Protein 2ZVV (pdb70)

Radius of gyration: 28.07 Å; Cα contacts (8 Å, |Δi|>4): 1323; chains: 4; bounding box: 69×66×78 Å

Nearest PDB structures (foldseek):
  2zvv-assembly2_B  TM=1.004E+00  e=9.811E-51  Arabidopsis thaliana
  2zvw-assembly2_E  TM=9.956E-01  e=9.728E-47  Arabidopsis thaliana
  5e0u-assembly3_C  TM=9.880E-01  e=9.064E-39  Homo sapiens
  4cs5-assembly3_C  TM=9.778E-01  e=1.137E-37  Penaeus vannamei
  9b8t-assembly1_D  TM=9.783E-01  e=6.638E-38  Homo sapiens

Sequence (539 aa):
MLELRLVQGSLLKKVLESIKDLVNDANFDCSSTGFSLQAMDSSHVALVSLLLRSEGFEHYRCDRNLSMGMNLGNMSKMLKCAGNDDIITIKADDGGDTVTFMFESPTQDKIADFEMKLMDIDSEHLGIPDAEYHSIVRMPSNEFSRICKDLSSIGDTVVISVTKEGVKFSTAGDIGTANIVLRQNTTVDKPEDAIVIEMKEPVSLSFALRYMNSFTKATPLSDTVTISLSSELPVVVEYKVAEMGYIRYYLAPKIMLELRLVQGSLLKKVLESIKDLVNDANFDCSSTGFSLQAMDSSHVALVSLLLRSEGFEHYRCDRNLSMGMNLGNMSKMLKCAGNDDIITIKADDGGDTVTFMFESPTQDKIADFEMKLMDIDSEHLGIPDAEYHSIVRMPSNEFSRICKDLSSIGDTVVISVTKEGVKFSTAGDIGTANIVLRQNTTVDKPEDAIVIEMKEPVSLSFALRYMNSFTKATPLSDTVTISLSSELPVVVEYKVAEMGYIRYYLAPKIERRQTSMTDFYHSKRRLIRQTSMTDFYHS

Structure (mmCIF, N/CA/C/O backbone):
data_2ZVV
#
_entry.id   2ZVV
#
_cell.length_a   111.010
_cell.length_b   111.010
_cell.length_c   403.903
_cell.angle_alpha   90.00
_cell.angle_beta   90.00
_cell.angle_gamma   120.00
#
_symmetry.space_group_name_H-M   'H 3 2'
#
loop_
_entity.id
_entity.type
_entity.pdbx_description
1 polymer 'Proliferating cellular nuclear antigen 1'
2 polymer 'Cyclin-dependent kinase inhibitor 1'
3 non-polymer 'SULFATE ION'
4 water water
#
loop_
_atom_site.group_PDB
_atom_site.id
_atom_site.type_symbol
_atom_site.label_atom_id
_atom_site.label_alt_id
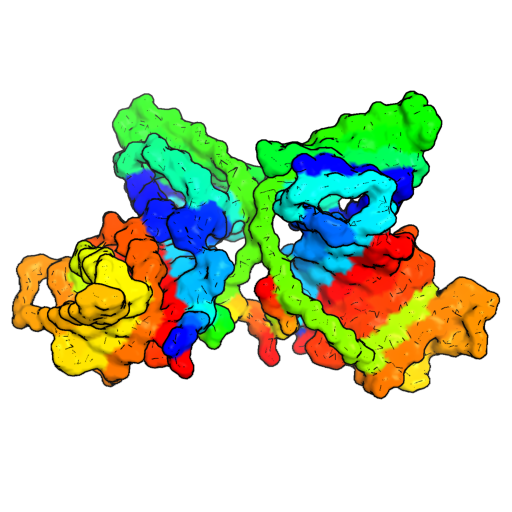_atom_site.label_comp_id
_atom_site.label_asym_id
_atom_site.label_entity_id
_atom_site.label_seq_id
_atom_site.pdbx_PDB_ins_code
_atom_site.Cartn_x
_atom_site.Cartn_y
_atom_site.Cartn_z
_atom_site.occupancy
_atom_site.B_iso_or_equiv
_atom_site.auth_seq_id
_atom_site.auth_comp_id
_atom_site.auth_asym_id
_atom_site.auth_atom_id
_atom_site.pdbx_PDB_model_num
ATOM 1 N N . MET A 1 21 ? 16.066 76.319 -554.665 1.00 55.18 1 MET A N 1
ATOM 2 C CA . MET A 1 21 ? 16.967 77.492 -554.785 1.00 53.57 1 MET A CA 1
ATOM 3 C C . MET A 1 21 ? 18.341 77.197 -554.177 1.00 51.45 1 MET A C 1
ATOM 4 O O . MET A 1 21 ? 18.560 76.158 -553.552 1.00 50.09 1 MET A O 1
ATOM 9 N N . LEU A 1 22 ? 19.265 78.126 -554.379 1.00 48.48 2 LEU A N 1
ATOM 10 C CA . LEU A 1 22 ? 20.611 77.986 -553.859 1.00 45.05 2 LEU A CA 1
ATOM 11 C C . LEU A 1 22 ? 20.969 79.247 -553.090 1.00 43.71 2 LEU A C 1
ATOM 12 O O . LEU A 1 22 ? 20.806 80.357 -553.598 1.00 44.09 2 LEU A O 1
ATOM 17 N N . GLU A 1 23 ? 21.417 79.068 -551.851 1.00 42.64 3 GLU A N 1
ATOM 18 C CA . GLU A 1 23 ? 21.841 80.178 -551.004 1.00 41.84 3 GLU A CA 1
ATOM 19 C C . GLU A 1 23 ? 22.896 79.650 -550.047 1.00 38.90 3 GLU A C 1
ATOM 20 O O . GLU A 1 23 ? 22.592 78.906 -549.120 1.00 39.24 3 GLU A O 1
ATOM 26 N N . LEU A 1 24 ? 24.149 80.006 -550.306 1.00 36.79 4 LEU A N 1
ATOM 27 C CA . LEU A 1 24 ? 25.260 79.547 -549.488 1.00 33.78 4 LEU A CA 1
ATOM 28 C C . LEU A 1 24 ? 25.947 80.744 -548.847 1.00 33.83 4 LEU A C 1
ATOM 29 O O . LEU A 1 24 ? 26.507 81.594 -549.541 1.00 33.41 4 LEU A O 1
ATOM 34 N N . ARG A 1 25 ? 25.892 80.808 -547.522 1.00 32.78 5 ARG A N 1
ATOM 35 C CA . ARG A 1 25 ? 26.496 81.904 -546.772 1.00 33.63 5 ARG A CA 1
ATOM 36 C C . ARG A 1 25 ? 27.805 81.472 -546.119 1.00 32.18 5 ARG A C 1
ATOM 37 O O . ARG A 1 25 ? 27.818 80.634 -545.222 1.00 32.74 5 ARG A O 1
ATOM 45 N N . LEU A 1 26 ? 28.902 82.065 -546.576 1.00 30.74 6 LEU A N 1
ATOM 46 C CA . LEU A 1 26 ? 30.224 81.758 -546.056 1.00 31.01 6 LEU A CA 1
ATOM 47 C C . LEU A 1 26 ? 30.748 82.959 -545.261 1.00 29.81 6 LEU A C 1
ATOM 48 O O . LEU A 1 26 ? 31.055 84.000 -545.836 1.00 27.95 6 LEU A O 1
ATOM 53 N N . VAL A 1 27 ? 30.856 82.806 -543.944 1.00 30.26 7 VAL A N 1
ATOM 54 C CA . VAL A 1 27 ? 31.327 83.892 -543.083 1.00 32.70 7 VAL A CA 1
ATOM 55 C C . VAL A 1 27 ? 32.731 84.367 -543.468 1.00 33.98 7 VAL A C 1
ATOM 56 O O . VAL A 1 27 ? 32.970 85.568 -543.592 1.00 33.86 7 VAL A O 1
ATOM 60 N N . GLN A 1 28 ? 33.648 83.425 -543.669 1.00 34.48 8 GLN A N 1
ATOM 61 C CA . GLN A 1 28 ? 35.015 83.760 -544.062 1.00 36.69 8 GLN A CA 1
ATOM 62 C C . GLN A 1 28 ? 35.108 83.890 -545.583 1.00 35.09 8 GLN A C 1
ATOM 63 O O . GLN A 1 28 ? 35.712 83.050 -546.246 1.00 34.42 8 GLN A O 1
ATOM 69 N N . GLY A 1 29 ? 34.511 84.949 -546.121 1.00 34.86 9 GLY A N 1
ATOM 70 C CA . GLY A 1 29 ? 34.520 85.181 -547.557 1.00 33.47 9 GLY A CA 1
ATOM 71 C C . GLY A 1 29 ? 35.874 85.129 -548.245 1.00 33.15 9 GLY A C 1
ATOM 72 O O . GLY A 1 29 ? 35.962 84.735 -549.410 1.00 32.46 9 GLY A O 1
ATOM 73 N N . SER A 1 30 ? 36.928 85.507 -547.527 1.00 31.82 10 SER A N 1
ATOM 74 C CA . SER A 1 30 ? 38.282 85.506 -548.075 1.00 32.31 10 SER A CA 1
ATOM 75 C C . SER A 1 30 ? 38.701 84.131 -548.594 1.00 31.16 10 SER A C 1
ATOM 76 O O . SER A 1 30 ? 39.552 84.036 -549.477 1.00 30.27 10 SER A O 1
ATOM 79 N N . LEU A 1 31 ? 38.102 83.074 -548.047 1.00 31.27 11 LEU A N 1
ATOM 80 C CA . LEU A 1 31 ? 38.419 81.713 -548.470 1.00 31.47 11 LEU A CA 1
ATOM 81 C C . LEU A 1 31 ? 38.016 81.486 -549.926 1.00 30.69 11 LEU A C 1
ATOM 82 O O . LEU A 1 31 ? 38.746 80.851 -550.690 1.00 30.87 11 LEU A O 1
ATOM 87 N N . LEU A 1 32 ? 36.851 82.007 -550.298 1.00 28.45 12 LEU A N 1
ATOM 88 C CA . LEU A 1 32 ? 36.343 81.873 -551.657 1.00 28.19 12 LEU A CA 1
ATOM 89 C C . LEU A 1 32 ? 37.226 82.660 -552.621 1.00 26.79 12 LEU A C 1
ATOM 90 O O . LEU A 1 32 ? 37.487 82.218 -553.744 1.00 25.66 12 LEU A O 1
ATOM 95 N N . LYS A 1 33 ? 37.659 83.841 -552.182 1.00 26.99 13 LYS A N 1
ATOM 96 C CA . LYS A 1 33 ? 38.533 84.694 -552.988 1.00 27.71 13 LYS A CA 1
ATOM 97 C C . LYS A 1 33 ? 39.823 83.935 -553.291 1.00 25.89 13 LYS A C 1
ATOM 98 O O . LYS A 1 33 ? 40.237 83.839 -554.440 1.00 24.44 13 LYS A O 1
ATOM 104 N N . LYS A 1 34 ? 40.435 83.384 -552.243 1.00 26.93 14 LYS A N 1
ATOM 105 C CA . LYS A 1 34 ? 41.672 82.620 -552.373 1.00 27.01 14 LYS A CA 1
ATOM 106 C C . LYS A 1 34 ? 41.492 81.382 -553.260 1.00 26.71 14 LYS A C 1
ATOM 107 O O . LYS A 1 34 ? 42.331 81.105 -554.113 1.00 26.13 14 LYS A O 1
ATOM 113 N N . VAL A 1 35 ? 40.377 80.676 -553.091 1.00 26.21 15 VAL A N 1
ATOM 114 C CA . VAL A 1 35 ? 40.093 79.486 -553.898 1.00 27.08 15 VAL A CA 1
ATOM 115 C C . VAL A 1 35 ? 40.056 79.832 -555.395 1.00 26.39 15 VAL A C 1
ATOM 116 O O . VAL A 1 35 ? 40.685 79.151 -556.210 1.00 27.37 15 VAL A O 1
ATOM 120 N N . LEU A 1 36 ? 39.338 80.895 -555.751 1.00 26.07 16 LEU A N 1
ATOM 121 C CA . LEU A 1 36 ? 39.248 81.316 -557.146 1.00 26.60 16 LEU A CA 1
ATOM 122 C C . LEU A 1 36 ? 40.610 81.722 -557.714 1.00 27.49 16 LEU A C 1
ATOM 123 O O . LEU A 1 36 ? 40.922 81.399 -558.863 1.00 25.71 16 LEU A O 1
ATOM 128 N N . GLU A 1 37 ? 41.408 82.424 -556.908 1.00 27.95 17 GLU A N 1
ATOM 129 C CA . GLU A 1 37 ? 42.752 82.838 -557.314 1.00 29.75 17 GLU A CA 1
ATOM 130 C C . GLU A 1 37 ? 43.607 81.606 -557.573 1.00 28.74 17 GLU A C 1
ATOM 131 O O . GLU A 1 37 ? 44.515 81.635 -558.400 1.00 30.51 17 GLU A O 1
ATOM 137 N N . SER A 1 38 ? 43.313 80.537 -556.839 1.00 29.21 18 SER A N 1
ATOM 138 C CA . SER A 1 38 ? 44.042 79.275 -556.942 1.00 29.06 18 SER A CA 1
ATOM 139 C C . SER A 1 38 ? 43.763 78.481 -558.206 1.00 29.92 18 SER A C 1
ATOM 140 O O . SER A 1 38 ? 44.587 77.666 -558.611 1.00 32.53 18 SER A O 1
ATOM 143 N N . ILE A 1 39 ? 42.597 78.685 -558.808 1.00 28.06 19 ILE A N 1
ATOM 144 C CA . ILE A 1 39 ? 42.218 77.904 -559.980 1.00 28.44 19 ILE A CA 1
ATOM 145 C C . ILE A 1 39 ? 42.025 78.624 -561.315 1.00 28.40 19 ILE A C 1
ATOM 146 O O . ILE A 1 39 ? 42.107 77.987 -562.369 1.00 27.88 19 ILE A O 1
ATOM 151 N N . LYS A 1 40 ? 41.792 79.935 -561.278 1.00 27.49 20 LYS A N 1
ATOM 152 C CA . LYS A 1 40 ? 41.549 80.700 -562.500 1.00 29.78 20 LYS A CA 1
ATOM 153 C C . LYS A 1 40 ? 42.653 80.679 -563.555 1.00 30.67 20 LYS A C 1
ATOM 154 O O . LYS A 1 40 ? 42.375 80.835 -564.737 1.00 30.83 20 LYS A O 1
ATOM 160 N N . ASP A 1 41 ? 43.902 80.523 -563.138 1.00 31.12 21 ASP A N 1
ATOM 161 C CA . ASP A 1 41 ? 44.997 80.509 -564.102 1.00 32.79 21 ASP A CA 1
ATOM 162 C C . ASP A 1 41 ? 45.281 79.123 -564.671 1.00 31.41 21 ASP A C 1
ATOM 163 O O . ASP A 1 41 ? 46.064 78.987 -565.610 1.00 32.55 21 ASP A O 1
ATOM 168 N N . LEU A 1 42 ? 44.631 78.104 -564.113 1.00 29.26 22 LEU A N 1
ATOM 169 C CA . LEU A 1 42 ? 44.799 76.735 -564.582 1.00 28.45 22 LEU A CA 1
ATOM 170 C C . LEU A 1 42 ? 43.678 76.347 -565.546 1.00 27.68 22 LEU A C 1
ATOM 171 O O . LEU A 1 42 ? 43.923 75.718 -566.575 1.00 28.44 22 LEU A O 1
ATOM 176 N N . VAL A 1 43 ? 42.448 76.711 -565.190 1.00 28.86 23 VAL A N 1
ATOM 177 C CA . VAL A 1 43 ? 41.271 76.397 -565.998 1.00 31.58 23 VAL A CA 1
ATOM 178 C C . VAL A 1 43 ? 40.491 77.678 -566.309 1.00 32.83 23 VAL A C 1
ATOM 179 O O . VAL A 1 43 ? 40.217 78.473 -565.409 1.00 34.51 23 VAL A O 1
ATOM 183 N N . ASN A 1 44 ? 40.129 77.877 -567.574 1.00 34.25 24 ASN A N 1
ATOM 184 C CA . ASN A 1 44 ? 39.373 79.071 -567.969 1.00 35.28 24 ASN A CA 1
ATOM 185 C C . ASN A 1 44 ? 37.910 79.041 -567.526 1.00 34.27 24 ASN A C 1
ATOM 186 O O . ASN A 1 44 ? 37.444 79.958 -566.848 1.00 33.71 24 ASN A O 1
ATOM 191 N N . ASP A 1 45 ? 37.192 77.991 -567.917 1.00 32.50 25 ASP A N 1
ATOM 192 C CA . ASP A 1 45 ? 35.781 77.838 -567.577 1.00 32.10 25 ASP A CA 1
ATOM 193 C C . ASP A 1 45 ? 35.566 76.509 -566.885 1.00 31.09 25 ASP A C 1
ATOM 194 O O . ASP A 1 45 ? 36.170 75.512 -567.266 1.00 32.25 25 ASP A O 1
ATOM 199 N N . ALA A 1 46 ? 34.661 76.477 -565.915 1.00 28.97 26 ALA A N 1
ATOM 200 C CA . ALA A 1 46 ? 34.386 75.245 -565.194 1.00 28.80 26 ALA A CA 1
ATOM 201 C C . ALA A 1 46 ? 33.053 75.284 -564.470 1.00 28.87 26 ALA A C 1
ATOM 202 O O . ALA A 1 46 ? 32.478 76.352 -564.237 1.00 29.90 26 ALA A O 1
ATOM 204 N N . ASN A 1 47 ? 32.570 74.100 -564.119 1.00 28.22 27 ASN A N 1
ATOM 205 C CA . ASN A 1 47 ? 31.317 73.950 -563.405 1.00 28.81 27 ASN A CA 1
ATOM 206 C C . ASN A 1 47 ? 31.524 73.828 -561.912 1.00 29.60 27 ASN A C 1
ATOM 207 O O . ASN A 1 47 ? 32.460 73.173 -561.460 1.00 29.71 27 ASN A O 1
ATOM 212 N N . PHE A 1 48 ? 30.683 74.521 -561.153 1.00 29.90 28 PHE A N 1
ATOM 213 C CA . PHE A 1 48 ? 30.704 74.415 -559.704 1.00 30.23 28 PHE A CA 1
ATOM 214 C C . PHE A 1 48 ? 29.485 73.553 -559.405 1.00 31.92 28 PHE A C 1
ATOM 215 O O . PHE A 1 48 ? 28.369 73.875 -559.817 1.00 32.21 28 PHE A O 1
ATOM 223 N N . ASP A 1 49 ? 29.723 72.407 -558.779 1.00 31.88 29 ASP A N 1
ATOM 224 C CA . ASP A 1 49 ? 28.657 71.473 -558.458 1.00 33.32 29 ASP A CA 1
ATOM 225 C C . ASP A 1 49 ? 28.192 71.630 -557.025 1.00 33.67 29 ASP A C 1
ATOM 226 O O . ASP A 1 49 ? 28.984 71.572 -556.090 1.00 32.02 29 ASP A O 1
ATOM 231 N N . CYS A 1 50 ? 26.894 71.848 -556.864 1.00 33.92 30 CYS A N 1
ATOM 232 C CA . CYS A 1 50 ? 26.312 72.022 -555.548 1.00 36.30 30 CYS A CA 1
ATOM 233 C C . CYS A 1 50 ? 25.446 70.825 -555.193 1.00 36.84 30 CYS A C 1
ATOM 234 O O . CYS A 1 50 ? 24.672 70.340 -556.019 1.00 38.22 30 CYS A O 1
ATOM 237 N N . SER A 1 51 ? 25.609 70.346 -553.969 1.00 37.19 31 SER A N 1
ATOM 238 C CA . SER A 1 51 ? 24.848 69.216 -553.455 1.00 39.48 31 SER A CA 1
ATOM 239 C C . SER A 1 51 ? 24.733 69.431 -551.954 1.00 39.81 31 SER A C 1
ATOM 240 O O . SER A 1 51 ? 25.331 70.359 -551.417 1.00 39.15 31 SER A O 1
ATOM 243 N N . SER A 1 52 ? 23.947 68.597 -551.279 1.00 41.37 32 SER A N 1
ATOM 244 C CA . SER A 1 52 ? 23.784 68.703 -549.833 1.00 41.55 32 SER A CA 1
ATOM 245 C C . SER A 1 52 ? 25.122 68.484 -549.109 1.00 41.73 32 SER A C 1
ATOM 246 O O . SER A 1 52 ? 25.303 68.909 -547.966 1.00 42.49 32 SER A O 1
ATOM 249 N N . THR A 1 53 ? 26.059 67.827 -549.785 1.00 40.59 33 THR A N 1
ATOM 250 C CA . THR A 1 53 ? 27.364 67.544 -549.209 1.00 40.77 33 THR A CA 1
ATOM 251 C C . THR A 1 53 ? 28.300 68.759 -549.237 1.00 38.45 33 THR A C 1
ATOM 252 O O . THR A 1 53 ? 29.133 68.936 -548.338 1.00 36.28 33 THR A O 1
ATOM 256 N N . GLY A 1 54 ? 28.157 69.589 -550.266 1.00 36.30 34 GLY A N 1
ATOM 257 C CA . GLY A 1 54 ? 29.002 70.757 -550.375 1.00 35.40 34 GLY A CA 1
ATOM 258 C C . GLY A 1 54 ? 29.063 71.386 -551.749 1.00 33.87 34 GLY A C 1
ATOM 259 O O . GLY A 1 54 ? 28.336 71.009 -552.667 1.00 33.65 34 GLY A O 1
ATOM 260 N N . PHE A 1 55 ? 29.928 72.389 -551.845 1.00 31.96 35 PHE A N 1
ATOM 261 C CA . PHE A 1 55 ? 30.180 73.165 -553.049 1.00 31.00 35 PHE A CA 1
ATOM 262 C C . PHE A 1 55 ? 31.501 72.631 -553.602 1.00 30.71 35 PHE A C 1
ATOM 263 O O . PHE A 1 55 ? 32.548 72.767 -552.962 1.00 29.27 35 PHE A O 1
ATOM 271 N N . SER A 1 56 ? 31.460 72.040 -554.791 1.00 29.52 36 SER A N 1
ATOM 272 C CA . SER A 1 56 ? 32.669 71.465 -555.356 1.00 30.08 36 SER A CA 1
ATOM 273 C C . SER A 1 56 ? 32.921 71.761 -556.825 1.00 29.97 36 SER A C 1
ATOM 274 O O . SER A 1 56 ? 32.120 72.403 -557.498 1.00 30.26 36 SER A O 1
ATOM 277 N N . LEU A 1 57 ? 34.058 71.278 -557.312 1.00 28.98 37 LEU A N 1
ATOM 278 C CA . LEU A 1 57 ? 34.454 71.466 -558.698 1.00 28.17 37 LEU A CA 1
ATOM 279 C C . LEU A 1 57 ? 35.552 70.479 -559.090 1.00 27.76 37 LEU A C 1
ATOM 280 O O . LEU A 1 57 ? 36.398 70.102 -558.275 1.00 27.07 37 LEU A O 1
ATOM 285 N N . GLN A 1 58 ? 35.501 70.037 -560.336 1.00 27.61 38 GLN A N 1
ATOM 286 C CA . GLN A 1 58 ? 36.518 69.159 -560.883 1.00 28.64 38 GLN A CA 1
ATOM 287 C C . GLN A 1 58 ? 36.689 69.577 -562.333 1.00 29.29 38 GLN A C 1
ATOM 288 O O . GLN A 1 58 ? 35.711 69.654 -563.084 1.00 31.66 38 GLN A O 1
ATOM 294 N N . ALA A 1 59 ? 37.921 69.897 -562.714 1.00 28.00 39 ALA A N 1
ATOM 295 C CA . ALA A 1 59 ? 38.206 70.301 -564.078 1.00 27.70 39 ALA A CA 1
ATOM 296 C C . ALA A 1 59 ? 39.665 70.060 -564.426 1.00 28.12 39 ALA A C 1
ATOM 297 O O . ALA A 1 59 ? 40.526 70.025 -563.550 1.00 27.92 39 ALA A O 1
ATOM 299 N N . MET A 1 60 ? 39.921 69.840 -565.709 1.00 28.27 40 MET A N 1
ATOM 300 C CA . MET A 1 60 ? 41.277 69.642 -566.202 1.00 29.52 40 MET A CA 1
ATOM 301 C C . MET A 1 60 ? 41.662 70.894 -566.969 1.00 29.61 40 MET A C 1
ATOM 302 O O . MET A 1 60 ? 40.791 71.672 -567.364 1.00 28.34 40 MET A O 1
ATOM 307 N N . ASP A 1 61 ? 42.962 71.113 -567.140 1.00 30.71 41 ASP A N 1
ATOM 308 C CA . ASP A 1 61 ? 43.430 72.253 -567.922 1.00 31.40 41 ASP A CA 1
ATOM 309 C C . ASP A 1 61 ? 43.135 71.900 -569.390 1.00 32.21 41 ASP A C 1
ATOM 310 O O . ASP A 1 61 ? 42.747 70.768 -569.693 1.00 32.64 41 ASP A O 1
ATOM 315 N N . SER A 1 62 ? 43.350 72.840 -570.302 1.00 32.78 42 SER A N 1
ATOM 316 C CA . SER A 1 62 ? 43.060 72.589 -571.713 1.00 35.45 42 SER A CA 1
ATOM 317 C C . SER A 1 62 ? 43.854 71.439 -572.344 1.00 35.69 42 SER A C 1
ATOM 318 O O . SER A 1 62 ? 43.441 70.878 -573.361 1.00 35.66 42 SER A O 1
ATOM 321 N N . SER A 1 63 ? 44.992 71.100 -571.750 1.00 34.36 43 SER A N 1
ATOM 322 C CA . SER A 1 63 ? 45.826 70.027 -572.268 1.00 34.95 43 SER A CA 1
ATOM 323 C C . SER A 1 63 ? 45.531 68.665 -571.656 1.00 32.92 43 SER A C 1
ATOM 324 O O . SER A 1 63 ? 46.098 67.667 -572.086 1.00 33.90 43 SER A O 1
ATOM 327 N N . HIS A 1 64 ? 44.659 68.634 -570.652 1.00 31.61 44 HIS A N 1
ATOM 328 C CA . HIS A 1 64 ? 44.306 67.402 -569.942 1.00 33.05 44 HIS A CA 1
ATOM 329 C C . HIS A 1 64 ? 45.537 66.808 -569.248 1.00 32.48 44 HIS A C 1
ATOM 330 O O . HIS A 1 64 ? 45.626 65.597 -569.042 1.00 31.42 44 HIS A O 1
ATOM 337 N N . VAL A 1 65 ? 46.482 67.682 -568.914 1.00 29.75 45 VAL A N 1
ATOM 338 C CA . VAL A 1 65 ? 47.727 67.313 -568.248 1.00 30.85 45 VAL A CA 1
ATOM 339 C C . VAL A 1 65 ? 47.576 67.403 -566.729 1.00 30.27 45 VAL A C 1
ATOM 340 O O . VAL A 1 65 ? 48.177 66.634 -565.978 1.00 27.69 45 VAL A O 1
ATOM 344 N N . ALA A 1 66 ? 46.765 68.355 -566.288 1.00 29.42 46 ALA A N 1
ATOM 345 C CA . ALA A 1 66 ? 46.524 68.563 -564.874 1.00 28.26 46 ALA A CA 1
ATOM 346 C C . ALA A 1 66 ? 45.035 68.566 -564.583 1.00 28.31 46 ALA A C 1
ATOM 347 O O . ALA A 1 66 ? 44.214 68.771 -565.479 1.00 29.62 46 ALA A O 1
ATOM 349 N N . LEU A 1 67 ? 44.700 68.311 -563.326 1.00 26.35 47 LEU A N 1
ATOM 350 C CA . LEU A 1 67 ? 43.322 68.291 -562.882 1.00 26.47 47 LEU A CA 1
ATOM 351 C C . LEU A 1 67 ? 43.235 68.917 -561.493 1.00 26.82 47 LEU A C 1
ATOM 352 O O . LEU A 1 67 ? 44.132 68.751 -560.665 1.00 25.17 47 LEU A O 1
ATOM 357 N N . VAL A 1 68 ? 42.175 69.685 -561.267 1.00 25.57 48 VAL A N 1
ATOM 358 C CA . VAL A 1 68 ? 41.969 70.314 -559.972 1.00 25.26 48 VAL A CA 1
ATOM 359 C C . VAL A 1 68 ? 40.652 69.820 -559.391 1.00 25.09 48 VAL A C 1
ATOM 360 O O . VAL A 1 68 ? 39.653 69.721 -560.097 1.00 25.72 48 VAL A O 1
ATOM 364 N N . SER A 1 69 ? 40.695 69.431 -558.124 1.00 24.64 49 SER A N 1
ATOM 365 C CA . SER A 1 69 ? 39.530 68.927 -557.405 1.00 25.39 49 SER A CA 1
ATOM 366 C C . SER A 1 69 ? 39.340 69.788 -556.163 1.00 26.20 49 SER A C 1
ATOM 367 O O . SER A 1 69 ? 40.179 69.795 -555.262 1.00 25.60 49 SER A O 1
ATOM 370 N N . LEU A 1 70 ? 38.230 70.514 -556.137 1.00 26.93 50 LEU A N 1
ATOM 371 C CA . LEU A 1 70 ? 37.895 71.416 -555.040 1.00 27.36 50 LEU A CA 1
ATOM 372 C C . LEU A 1 70 ? 36.655 70.957 -554.291 1.00 26.51 50 LEU A C 1
ATOM 373 O O . LEU A 1 70 ? 35.683 70.514 -554.904 1.00 26.45 50 LEU A O 1
ATOM 378 N N . LEU A 1 71 ? 36.685 71.107 -552.970 1.00 27.34 51 LEU A N 1
ATOM 379 C CA . LEU A 1 71 ? 35.550 70.757 -552.123 1.00 28.44 51 LEU A CA 1
ATOM 380 C C . LEU A 1 71 ? 35.440 71.659 -550.900 1.00 28.66 51 LEU A C 1
ATOM 381 O O . LEU A 1 71 ? 36.383 71.797 -550.120 1.00 29.25 51 LEU A O 1
ATOM 386 N N . LEU A 1 72 ? 34.296 72.319 -550.783 1.00 28.32 52 LEU A N 1
ATOM 387 C CA . LEU A 1 72 ? 34.002 73.157 -549.635 1.00 29.23 52 LEU A CA 1
ATOM 388 C C . LEU A 1 72 ? 32.800 72.445 -549.020 1.00 29.56 52 LEU A C 1
ATOM 389 O O . LEU A 1 72 ? 31.716 72.452 -549.593 1.00 29.03 52 LEU A O 1
ATOM 394 N N . ARG A 1 73 ? 33.029 71.751 -547.909 1.00 31.21 53 ARG A N 1
ATOM 395 C CA . ARG A 1 73 ? 31.970 71.014 -547.224 1.00 32.21 53 ARG A CA 1
ATOM 396 C C . ARG A 1 73 ? 30.871 71.926 -546.693 1.00 31.73 53 ARG A C 1
ATOM 397 O O . ARG A 1 73 ? 31.142 73.034 -546.234 1.00 31.06 53 ARG A O 1
ATOM 405 N N . SER A 1 74 ? 29.630 71.445 -546.767 1.00 33.41 54 SER A N 1
ATOM 406 C CA . SER A 1 74 ? 28.462 72.194 -546.308 1.00 33.65 54 SER A CA 1
ATOM 407 C C . SER A 1 74 ? 28.573 72.689 -544.871 1.00 34.53 54 SER A C 1
ATOM 408 O O . SER A 1 74 ? 28.108 73.780 -544.561 1.00 35.17 54 SER A O 1
ATOM 411 N N . GLU A 1 75 ? 29.237 71.918 -544.011 1.00 37.08 55 GLU A N 1
ATOM 412 C CA . GLU A 1 75 ? 29.382 72.287 -542.603 1.00 39.35 55 GLU A CA 1
ATOM 413 C C . GLU A 1 75 ? 30.157 73.576 -542.375 1.00 38.79 55 GLU A C 1
ATOM 414 O O . GLU A 1 75 ? 30.031 74.192 -541.319 1.00 38.32 55 GLU A O 1
ATOM 420 N N . GLY A 1 76 ? 30.978 73.965 -543.349 1.00 37.66 56 GLY A N 1
ATOM 421 C CA . GLY A 1 76 ? 31.765 75.181 -543.221 1.00 37.44 56 GLY A CA 1
ATOM 422 C C . GLY A 1 76 ? 30.987 76.459 -543.472 1.00 37.50 56 GLY A C 1
ATOM 423 O O . GLY A 1 76 ? 31.451 77.549 -543.135 1.00 36.46 56 GLY A O 1
ATOM 424 N N . PHE A 1 77 ? 29.820 76.331 -544.095 1.00 36.80 57 PHE A N 1
ATOM 425 C CA . PHE A 1 77 ? 28.976 77.484 -544.387 1.00 37.93 57 PHE A CA 1
ATOM 426 C C . PHE A 1 77 ? 28.087 77.765 -543.177 1.00 40.52 57 PHE A C 1
ATOM 427 O O . PHE A 1 77 ? 27.789 76.853 -542.401 1.00 42.10 57 PHE A O 1
ATOM 435 N N . GLU A 1 78 ? 27.710 79.025 -542.979 1.00 41.35 58 GLU A N 1
ATOM 436 C CA . GLU A 1 78 ? 26.842 79.376 -541.857 1.00 43.42 58 GLU A CA 1
ATOM 437 C C . GLU A 1 78 ? 25.411 79.017 -542.239 1.00 44.10 58 GLU A C 1
ATOM 438 O O . GLU A 1 78 ? 24.636 78.535 -541.415 1.00 45.40 58 GLU A O 1
ATOM 444 N N . HIS A 1 79 ? 25.080 79.234 -543.507 1.00 44.60 59 HIS A N 1
ATOM 445 C CA . HIS A 1 79 ? 23.756 78.922 -544.037 1.00 45.17 59 HIS A CA 1
ATOM 446 C C . HIS A 1 79 ? 23.994 78.124 -545.315 1.00 44.49 59 HIS A C 1
ATOM 447 O O . HIS A 1 79 ? 24.787 78.528 -546.168 1.00 44.16 59 HIS A O 1
ATOM 454 N N . TYR A 1 80 ? 23.322 76.988 -545.447 1.00 42.11 60 TYR A N 1
ATOM 455 C CA . TYR A 1 80 ? 23.502 76.167 -546.632 1.00 42.28 60 TYR A CA 1
ATOM 456 C C . TYR A 1 80 ? 22.175 75.635 -547.146 1.00 43.27 60 TYR A C 1
ATOM 457 O O . TYR A 1 80 ? 21.583 74.728 -546.554 1.00 43.69 60 TYR A O 1
ATOM 466 N N . ARG A 1 81 ? 21.716 76.205 -548.251 1.00 43.65 61 ARG A N 1
ATOM 467 C CA . ARG A 1 81 ? 20.470 75.782 -548.854 1.00 45.93 61 ARG A CA 1
ATOM 468 C C . ARG A 1 81 ? 20.686 75.365 -550.298 1.00 46.02 61 ARG A C 1
ATOM 469 O O . ARG A 1 81 ? 21.093 76.167 -551.145 1.00 45.66 61 ARG A O 1
ATOM 477 N N . CYS A 1 82 ? 20.471 74.079 -550.547 1.00 44.47 62 CYS A N 1
ATOM 478 C CA . CYS A 1 82 ? 20.604 73.509 -551.875 1.00 45.43 62 CYS A CA 1
ATOM 479 C C . CYS A 1 82 ? 19.434 72.531 -551.982 1.00 46.73 62 CYS A C 1
ATOM 480 O O . CYS A 1 82 ? 19.507 71.400 -551.495 1.00 45.71 62 CYS A O 1
ATOM 483 N N . ASP A 1 83 ? 18.319 73.017 -552.526 1.00 49.08 63 ASP A N 1
ATOM 484 C CA . ASP A 1 83 ? 17.112 72.203 -552.682 1.00 51.90 63 ASP A CA 1
ATOM 485 C C . ASP A 1 83 ? 17.381 70.963 -553.532 1.00 53.12 63 ASP A C 1
ATOM 486 O O . ASP A 1 83 ? 16.997 69.847 -553.163 1.00 54.99 63 ASP A O 1
ATOM 491 N N . ARG A 1 84 ? 18.068 71.155 -554.654 1.00 52.90 64 ARG A N 1
ATOM 492 C CA . ARG A 1 84 ? 18.399 70.049 -555.543 1.00 52.66 64 ARG A CA 1
ATOM 493 C C . ARG A 1 84 ? 19.844 70.168 -556.000 1.00 51.64 64 ARG A C 1
ATOM 494 O O . ARG A 1 84 ? 20.436 71.252 -555.908 1.00 50.62 64 ARG A O 1
ATOM 502 N N . ASN A 1 85 ? 20.415 69.048 -556.450 1.00 50.18 65 ASN A N 1
ATOM 503 C CA . ASN A 1 85 ? 21.791 69.016 -556.956 1.00 49.16 65 ASN A CA 1
ATOM 504 C C . ASN A 1 85 ? 21.816 69.847 -558.235 1.00 48.28 65 ASN A C 1
ATOM 505 O O . ASN A 1 85 ? 20.940 69.701 -559.091 1.00 48.65 65 ASN A O 1
ATOM 510 N N . LEU A 1 86 ? 22.807 70.724 -558.367 1.00 46.66 66 LEU A N 1
ATOM 511 C CA . LEU A 1 86 ? 22.888 71.584 -559.543 1.00 44.38 66 LEU A CA 1
ATOM 512 C C . LEU A 1 86 ? 24.324 71.946 -559.920 1.00 42.77 66 LEU A C 1
ATOM 513 O O . LEU A 1 86 ? 25.237 71.824 -559.105 1.00 41.64 66 LEU A O 1
ATOM 518 N N . SER A 1 87 ? 24.510 72.406 -561.154 1.00 40.32 67 SER A N 1
ATOM 519 C CA . SER A 1 87 ? 25.824 72.781 -561.646 1.00 38.83 67 SER A CA 1
ATOM 520 C C . SER A 1 87 ? 25.823 74.151 -562.313 1.00 39.24 67 SER A C 1
ATOM 521 O O . SER A 1 87 ? 25.066 74.401 -563.258 1.00 40.14 67 SER A O 1
ATOM 524 N N . MET A 1 88 ? 26.690 75.031 -561.829 1.00 35.38 68 MET A N 1
ATOM 525 C CA . MET A 1 88 ? 26.792 76.365 -562.386 1.00 34.61 68 MET A CA 1
ATOM 526 C C . MET A 1 88 ? 28.060 76.511 -563.218 1.00 34.21 68 MET A C 1
ATOM 527 O O . MET A 1 88 ? 29.172 76.467 -562.685 1.00 32.41 68 MET A O 1
ATOM 532 N N . GLY A 1 89 ? 27.879 76.633 -564.530 1.00 32.72 69 GLY A N 1
ATOM 533 C CA . GLY A 1 89 ? 29.001 76.806 -565.433 1.00 32.67 69 GLY A CA 1
ATOM 534 C C . GLY A 1 89 ? 29.464 78.245 -565.343 1.00 34.28 69 GLY A C 1
ATOM 535 O O . GLY A 1 89 ? 28.655 79.172 -565.461 1.00 31.23 69 GLY A O 1
ATOM 536 N N . MET A 1 90 ? 30.765 78.441 -565.160 1.00 33.59 70 MET A N 1
ATOM 537 C CA . MET A 1 90 ? 31.292 79.787 -565.027 1.00 33.56 70 MET A CA 1
ATOM 538 C C . MET A 1 90 ? 32.643 80.069 -565.634 1.00 32.83 70 MET A C 1
ATOM 539 O O . MET A 1 90 ? 33.501 79.196 -565.742 1.00 31.07 70 MET A O 1
ATOM 544 N N . ASN A 1 91 ? 32.822 81.334 -565.989 1.00 31.71 71 ASN A N 1
ATOM 545 C CA . ASN A 1 91 ? 34.078 81.842 -566.511 1.00 30.84 71 ASN A CA 1
ATOM 546 C C . ASN A 1 91 ? 34.809 82.170 -565.197 1.00 30.75 71 ASN A C 1
ATOM 547 O O . ASN A 1 91 ? 34.399 83.074 -564.467 1.00 28.31 71 ASN A O 1
ATOM 552 N N . LEU A 1 92 ? 35.837 81.392 -564.866 1.00 30.10 72 LEU A N 1
ATOM 553 C CA . LEU A 1 92 ? 36.573 81.581 -563.615 1.00 30.01 72 LEU A CA 1
ATOM 554 C C . LEU A 1 92 ? 37.250 82.941 -563.439 1.00 30.35 72 LEU A C 1
ATOM 555 O O . LEU A 1 92 ? 37.317 83.461 -562.324 1.00 31.13 72 LEU A O 1
ATOM 560 N N . GLY A 1 93 ? 37.736 83.511 -564.536 1.00 30.32 73 GLY A N 1
ATOM 561 C CA . GLY A 1 93 ? 38.378 84.812 -564.483 1.00 31.19 73 GLY A CA 1
ATOM 562 C C . GLY A 1 93 ? 37.374 85.886 -564.097 1.00 32.04 73 GLY A C 1
ATOM 563 O O . GLY A 1 93 ? 37.667 86.747 -563.271 1.00 31.54 73 GLY A O 1
ATOM 564 N N . ASN A 1 94 ? 36.178 85.812 -564.677 1.00 31.44 74 ASN A N 1
ATOM 565 C CA . ASN A 1 94 ? 35.118 86.768 -564.381 1.00 32.06 74 ASN A CA 1
ATOM 566 C C . ASN A 1 94 ? 34.668 86.623 -562.938 1.00 30.10 74 ASN A C 1
ATOM 567 O O . ASN A 1 94 ? 34.483 87.617 -562.237 1.00 29.87 74 ASN A O 1
ATOM 572 N N . MET A 1 95 ? 34.501 85.384 -562.487 1.00 28.42 75 MET A N 1
ATOM 573 C CA . MET A 1 95 ? 34.092 85.169 -561.108 1.00 27.34 75 MET A CA 1
ATOM 574 C C . MET A 1 95 ? 35.144 85.763 -560.170 1.00 28.00 75 MET A C 1
ATOM 575 O O . MET A 1 95 ? 34.800 86.407 -559.181 1.00 25.51 75 MET A O 1
ATOM 580 N N . SER A 1 96 ? 36.418 85.577 -560.517 1.00 29.10 76 SER A N 1
ATOM 581 C CA . SER A 1 96 ? 37.532 86.092 -559.716 1.00 30.41 76 SER A CA 1
ATOM 582 C C . SER A 1 96 ? 37.537 87.621 -559.684 1.00 30.24 76 SER A C 1
ATOM 583 O O . SER A 1 96 ? 37.793 88.212 -558.634 1.00 30.68 76 SER A O 1
ATOM 586 N N . LYS A 1 97 ? 37.278 88.250 -560.833 1.00 29.71 77 LYS A N 1
ATOM 587 C CA . LYS A 1 97 ? 37.237 89.713 -560.910 1.00 31.38 77 LYS A CA 1
ATOM 588 C C . LYS A 1 97 ? 36.190 90.249 -559.934 1.00 29.74 77 LYS A C 1
ATOM 589 O O . LYS A 1 97 ? 36.439 91.215 -559.211 1.00 32.04 77 LYS A O 1
ATOM 595 N N . MET A 1 98 ? 35.021 89.617 -559.905 1.00 28.72 78 MET A N 1
ATOM 596 C CA . MET A 1 98 ? 33.972 90.045 -558.989 1.00 29.24 78 MET A CA 1
ATOM 597 C C . MET A 1 98 ? 34.374 89.808 -557.529 1.00 28.49 78 MET A C 1
ATOM 598 O O . MET A 1 98 ? 34.252 90.703 -556.697 1.00 29.06 78 MET A O 1
ATOM 603 N N . LEU A 1 99 ? 34.892 88.620 -557.233 1.00 27.94 79 LEU A N 1
ATOM 604 C CA . LEU A 1 99 ? 35.311 88.285 -555.871 1.00 28.00 79 LEU A CA 1
ATOM 605 C C . LEU A 1 99 ? 36.452 89.168 -555.364 1.00 28.79 79 LEU A C 1
ATOM 606 O O . LEU A 1 99 ? 36.587 89.385 -554.162 1.00 28.48 79 LEU A O 1
ATOM 611 N N . LYS A 1 100 ? 37.255 89.696 -556.286 1.00 29.88 80 LYS A N 1
ATOM 612 C CA . LYS A 1 100 ? 38.357 90.574 -555.916 1.00 32.00 80 LYS A CA 1
ATOM 613 C C . LYS A 1 100 ? 37.791 91.841 -555.266 1.00 31.41 80 LYS A C 1
ATOM 614 O O . LYS A 1 100 ? 38.463 92.485 -554.467 1.00 31.17 80 LYS A O 1
ATOM 620 N N . CYS A 1 101 ? 36.534 92.158 -555.583 1.00 30.60 81 CYS A N 1
ATOM 621 C CA . CYS A 1 101 ? 35.867 93.343 -555.042 1.00 30.32 81 CYS A CA 1
ATOM 622 C C . CYS A 1 101 ? 35.305 93.162 -553.631 1.00 31.27 81 CYS A C 1
ATOM 623 O O . CYS A 1 101 ? 34.807 94.119 -553.028 1.00 32.53 81 CYS A O 1
ATOM 626 N N . ALA A 1 102 ? 35.349 91.937 -553.113 1.00 31.28 82 ALA A N 1
ATOM 627 C CA . ALA A 1 102 ? 34.871 91.690 -551.760 1.00 30.35 82 ALA A CA 1
ATOM 628 C C . AL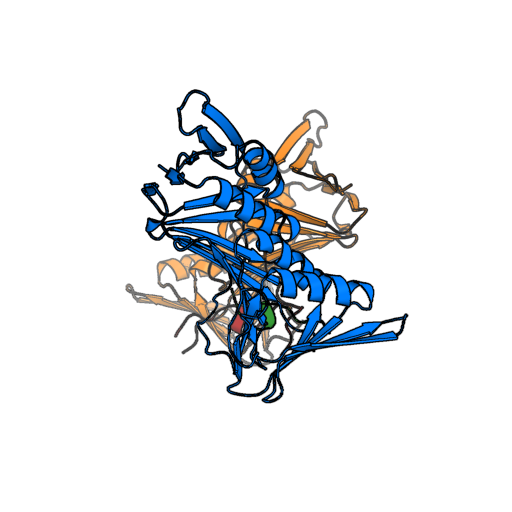A A 1 102 ? 36.025 91.937 -550.792 1.00 31.50 82 ALA A C 1
ATOM 629 O O . ALA A 1 102 ? 37.176 91.656 -551.112 1.00 29.65 82 ALA A O 1
ATOM 631 N N . GLY A 1 103 ? 35.712 92.484 -549.618 1.00 33.41 83 GLY A N 1
ATOM 632 C CA . GLY A 1 103 ? 36.743 92.740 -548.625 1.00 32.68 83 GLY A CA 1
ATOM 633 C C . GLY A 1 103 ? 37.155 91.432 -547.988 1.00 33.49 83 GLY A C 1
ATOM 634 O O . GLY A 1 103 ? 36.367 90.488 -547.962 1.00 32.70 83 GLY A O 1
ATOM 635 N N . ASN A 1 104 ? 38.383 91.357 -547.485 1.00 35.38 84 ASN A N 1
ATOM 636 C CA . ASN A 1 104 ? 38.861 90.128 -546.854 1.00 38.19 84 ASN A CA 1
ATOM 637 C C . ASN A 1 104 ? 38.053 89.686 -545.636 1.00 37.51 84 ASN A C 1
ATOM 638 O O . ASN A 1 104 ? 38.041 88.501 -545.304 1.00 39.17 84 ASN A O 1
ATOM 643 N N . ASP A 1 105 ? 37.355 90.617 -544.987 1.00 36.97 85 ASP A N 1
ATOM 644 C CA . ASP A 1 105 ? 36.545 90.266 -543.817 1.00 36.11 85 ASP A CA 1
ATOM 645 C C . ASP A 1 105 ? 35.051 90.155 -544.140 1.00 34.72 85 ASP A C 1
ATOM 646 O O . ASP A 1 105 ? 34.228 89.975 -543.237 1.00 34.60 85 ASP A O 1
ATOM 651 N N . ASP A 1 106 ? 34.698 90.272 -545.416 1.00 30.78 86 ASP A N 1
ATOM 652 C CA . ASP A 1 106 ? 33.296 90.184 -545.822 1.00 30.52 86 ASP A CA 1
ATOM 653 C C . ASP A 1 106 ? 32.697 88.780 -545.759 1.00 29.80 86 ASP A C 1
ATOM 654 O O . ASP A 1 106 ? 33.404 87.780 -545.909 1.00 28.81 86 ASP A O 1
ATOM 659 N N . ILE A 1 107 ? 31.393 88.730 -545.492 1.00 28.69 87 ILE A N 1
ATOM 660 C CA . ILE A 1 107 ? 30.639 87.484 -545.472 1.00 29.56 87 ILE A CA 1
ATOM 661 C C . ILE A 1 107 ? 30.155 87.407 -546.911 1.00 29.89 87 ILE A C 1
ATOM 662 O O . ILE A 1 107 ? 29.600 88.385 -547.425 1.00 29.11 87 ILE A O 1
ATOM 667 N N . ILE A 1 108 ? 30.397 86.280 -547.577 1.00 29.12 88 ILE A N 1
ATOM 668 C CA . ILE A 1 108 ? 29.986 86.132 -548.966 1.00 29.58 88 ILE A CA 1
ATOM 669 C C . ILE A 1 108 ? 28.858 85.119 -549.133 1.00 31.21 88 ILE A C 1
ATOM 670 O O . ILE A 1 108 ? 28.884 84.038 -548.537 1.00 32.21 88 ILE A O 1
ATOM 675 N N . THR A 1 109 ? 27.835 85.507 -549.889 1.00 31.15 89 THR A N 1
ATOM 676 C CA . THR A 1 109 ? 26.708 84.624 -550.144 1.00 31.94 89 THR A CA 1
ATOM 677 C C . THR A 1 109 ? 26.534 84.399 -551.636 1.00 31.97 89 THR A C 1
ATOM 678 O O . THR A 1 109 ? 26.506 85.345 -552.421 1.00 31.69 89 THR A O 1
ATOM 682 N N . ILE A 1 110 ? 26.458 83.132 -552.020 1.00 31.59 90 ILE A N 1
ATOM 683 C CA . ILE A 1 110 ? 26.252 82.753 -553.408 1.00 32.65 90 ILE A CA 1
ATOM 684 C C . ILE A 1 110 ? 24.766 82.417 -553.535 1.00 33.91 90 ILE A C 1
ATOM 685 O O . ILE A 1 110 ? 24.254 81.582 -552.787 1.00 34.71 90 ILE A O 1
ATOM 690 N N . LYS A 1 111 ? 24.071 83.128 -554.422 1.00 35.86 91 LYS A N 1
ATOM 691 C CA . LYS A 1 111 ? 22.642 82.913 -554.649 1.00 38.97 91 LYS A CA 1
ATOM 692 C C . LYS A 1 111 ? 22.377 82.553 -556.105 1.00 40.26 91 LYS A C 1
ATOM 693 O O . LYS A 1 111 ? 22.996 83.107 -557.015 1.00 40.75 91 LYS A O 1
ATOM 699 N N . ALA A 1 112 ? 21.449 81.629 -556.330 1.00 43.09 92 ALA A N 1
ATOM 700 C CA . ALA A 1 112 ? 21.104 81.228 -557.693 1.00 45.08 92 ALA A CA 1
ATOM 701 C C . ALA A 1 112 ? 19.709 80.623 -557.747 1.00 48.09 92 ALA A C 1
ATOM 702 O O . ALA A 1 112 ? 19.256 79.995 -556.789 1.00 47.25 92 ALA A O 1
ATOM 704 N N . ASP A 1 113 ? 19.003 80.877 -558.845 1.00 52.61 93 ASP A N 1
ATOM 705 C CA . ASP A 1 113 ? 17.661 80.324 -559.029 1.00 56.14 93 ASP A CA 1
ATOM 706 C C . ASP A 1 113 ? 17.845 79.092 -559.905 1.00 58.33 93 ASP A C 1
ATOM 707 O O . ASP A 1 113 ? 18.390 79.181 -561.003 1.00 58.72 93 ASP A O 1
ATOM 712 N N . ASP A 1 114 ? 17.457 77.929 -559.390 1.00 61.19 94 ASP A N 1
ATOM 713 C CA . ASP A 1 114 ? 17.601 76.667 -560.126 1.00 62.29 94 ASP A CA 1
ATOM 714 C C . ASP A 1 114 ? 17.257 76.738 -561.624 1.00 62.75 94 ASP A C 1
ATOM 715 O O . ASP A 1 114 ? 17.851 76.015 -562.446 1.00 62.93 94 ASP A O 1
ATOM 720 N N . GLY A 1 115 ? 16.315 77.615 -561.978 1.00 61.97 95 GLY A N 1
ATOM 721 C CA . GLY A 1 115 ? 15.942 77.786 -563.374 1.00 60.57 95 GLY A CA 1
ATOM 722 C C . GLY A 1 115 ? 16.443 79.118 -563.917 1.00 59.54 95 GLY A C 1
ATOM 723 O O . GLY A 1 115 ? 15.794 79.738 -564.767 1.00 59.95 95 GLY A O 1
ATOM 724 N N . GLY A 1 116 ? 17.604 79.556 -563.429 1.00 57.85 96 GLY A N 1
ATOM 725 C CA . GLY A 1 116 ? 18.170 80.826 -563.858 1.00 53.38 96 GLY A CA 1
ATOM 726 C C . GLY A 1 116 ? 19.429 80.709 -564.689 1.00 50.52 96 GLY A C 1
ATOM 727 O O . GLY A 1 116 ? 20.028 79.635 -564.799 1.00 50.39 96 GLY A O 1
ATOM 728 N N . ASP A 1 117 ? 19.827 81.834 -565.271 1.00 47.63 97 ASP A N 1
ATOM 729 C CA . ASP A 1 117 ? 21.009 81.910 -566.115 1.00 46.35 97 ASP A CA 1
ATOM 730 C C . ASP A 1 117 ? 22.049 82.858 -565.523 1.00 42.97 97 ASP A C 1
ATOM 731 O O . ASP A 1 117 ? 22.977 83.276 -566.207 1.00 42.05 97 ASP A O 1
ATOM 736 N N . THR A 1 118 ? 21.861 83.235 -564.265 1.00 41.36 98 THR A N 1
ATOM 737 C CA . THR A 1 118 ? 22.795 84.139 -563.607 1.00 40.55 98 THR A CA 1
ATOM 738 C C . THR A 1 118 ? 23.059 83.702 -562.180 1.00 38.62 98 THR A C 1
ATOM 739 O O . THR A 1 118 ? 22.273 82.960 -561.588 1.00 39.49 98 THR A O 1
ATOM 743 N N . VAL A 1 119 ? 24.192 84.141 -561.642 1.00 36.07 99 VAL A N 1
ATOM 744 C CA . VAL A 1 119 ? 24.543 83.830 -560.269 1.00 32.68 99 VAL A CA 1
ATOM 745 C C . VAL A 1 119 ? 24.791 85.158 -559.564 1.00 32.83 99 VAL A C 1
ATOM 746 O O . VAL A 1 119 ? 25.277 86.108 -560.174 1.00 31.41 99 VAL A O 1
ATOM 750 N N . THR A 1 120 ? 24.381 85.245 -558.303 1.00 32.53 100 THR A N 1
ATOM 751 C CA . THR A 1 120 ? 24.577 86.468 -557.538 1.00 32.67 100 THR A CA 1
ATOM 752 C C . THR A 1 120 ? 25.508 86.241 -556.349 1.00 30.81 100 THR A C 1
ATOM 753 O O . THR A 1 120 ? 25.378 85.256 -555.620 1.00 31.10 100 THR A O 1
ATOM 757 N N . PHE A 1 121 ? 26.468 87.146 -556.198 1.00 28.86 101 PHE A N 1
ATOM 758 C CA . PHE A 1 121 ? 27.418 87.096 -555.102 1.00 28.30 101 PHE A CA 1
ATOM 759 C C . PHE A 1 121 ? 27.137 88.311 -554.222 1.00 29.48 101 PHE A C 1
ATOM 760 O O . PHE A 1 121 ? 27.241 89.447 -554.688 1.00 30.24 101 PHE A O 1
ATOM 768 N N . MET A 1 122 ? 26.712 88.073 -552.984 1.00 29.69 102 MET A N 1
ATOM 769 C CA . MET A 1 122 ? 26.457 89.164 -552.041 1.00 29.87 102 MET A CA 1
ATOM 770 C C . MET A 1 122 ? 27.693 89.294 -551.152 1.00 30.31 102 MET A C 1
ATOM 771 O O . MET A 1 122 ? 28.217 88.287 -550.661 1.00 29.66 102 MET A O 1
ATOM 776 N N . PHE A 1 123 ? 28.182 90.522 -551.003 1.00 29.76 103 PHE A N 1
ATOM 777 C CA . PHE A 1 123 ? 29.349 90.821 -550.170 1.00 29.72 103 PHE A CA 1
ATOM 778 C C . PHE A 1 123 ? 28.818 91.687 -549.034 1.00 31.64 103 PHE A C 1
ATOM 779 O O . PHE A 1 123 ? 28.284 92.775 -549.269 1.00 32.27 103 PHE A O 1
ATOM 787 N N . GLU A 1 124 ? 28.988 91.213 -547.808 1.00 30.84 104 GLU A N 1
ATOM 788 C CA . GLU A 1 124 ? 28.474 91.913 -546.647 1.00 32.74 104 GLU A CA 1
ATOM 789 C C . GLU A 1 124 ? 29.531 92.126 -545.570 1.00 31.65 104 GLU A C 1
ATOM 790 O O . GLU A 1 124 ? 30.174 91.174 -545.123 1.00 30.69 104 GLU A O 1
ATOM 796 N N . SER A 1 125 ? 29.732 93.382 -545.177 1.00 31.78 105 SER A N 1
ATOM 797 C CA . SER A 1 125 ? 30.694 93.699 -544.121 1.00 32.99 105 SER A CA 1
ATOM 798 C C . SER A 1 125 ? 30.120 93.173 -542.802 1.00 33.06 105 SER A C 1
ATOM 799 O O . SER A 1 125 ? 28.905 93.003 -542.676 1.00 32.23 105 SER A O 1
ATOM 802 N N . PRO A 1 126 ? 30.988 92.872 -541.820 1.00 35.19 106 PRO A N 1
ATOM 803 C CA . PRO A 1 126 ? 30.551 92.361 -540.516 1.00 37.12 106 PRO A CA 1
ATOM 804 C C . PRO A 1 126 ? 29.509 93.244 -539.822 1.00 37.94 106 PRO A C 1
ATOM 805 O O . PRO A 1 126 ? 28.552 92.740 -539.242 1.00 37.84 106 PRO A O 1
ATOM 809 N N . THR A 1 127 ? 29.697 94.560 -539.893 1.00 37.98 107 THR A N 1
ATOM 810 C CA . THR A 1 127 ? 28.775 95.506 -539.266 1.00 38.62 107 THR A CA 1
ATOM 811 C C . THR A 1 127 ? 27.519 95.734 -540.108 1.00 39.17 107 THR A C 1
ATOM 812 O O . THR A 1 127 ? 26.534 96.289 -539.620 1.00 40.71 107 THR A O 1
ATOM 816 N N . GLN A 1 128 ? 27.567 95.298 -541.366 1.00 39.60 108 GLN A N 1
ATOM 817 C CA . GLN A 1 128 ? 26.471 95.439 -542.335 1.00 40.22 108 GLN A CA 1
ATOM 818 C C . GLN A 1 128 ? 26.359 96.845 -542.934 1.00 39.22 108 GLN A C 1
ATOM 819 O O . GLN A 1 128 ? 25.470 97.105 -543.750 1.00 38.99 108 GLN A O 1
ATOM 825 N N . ASP A 1 129 ? 27.272 97.742 -542.562 1.00 37.39 109 ASP A N 1
ATOM 826 C CA . ASP A 1 129 ? 27.244 99.104 -543.098 1.00 37.44 109 ASP A CA 1
ATOM 827 C C . ASP A 1 129 ? 27.482 99.135 -544.608 1.00 36.18 109 ASP A C 1
ATOM 828 O O . ASP A 1 129 ? 27.354 100.175 -545.253 1.00 35.67 109 ASP A O 1
ATOM 833 N N . LYS A 1 130 ? 27.846 97.984 -545.165 1.00 35.30 110 LYS A N 1
ATOM 834 C CA . LYS A 1 130 ? 28.094 97.877 -546.591 1.00 34.41 110 LYS A CA 1
ATOM 835 C C . LYS A 1 130 ? 27.655 96.515 -547.109 1.00 33.34 110 LYS A C 1
ATOM 836 O O . LYS A 1 130 ? 28.002 95.474 -546.550 1.00 32.12 110 LYS A O 1
ATOM 842 N N . ILE A 1 131 ? 26.821 96.549 -548.137 1.00 32.19 111 ILE A N 1
ATOM 843 C CA . ILE A 1 131 ? 26.319 95.343 -548.773 1.00 32.29 111 ILE A CA 1
ATOM 844 C C . ILE A 1 131 ? 26.437 95.545 -550.274 1.00 30.84 111 ILE A C 1
ATOM 845 O O . ILE A 1 131 ? 25.922 96.524 -550.824 1.00 29.45 111 ILE A O 1
ATOM 850 N N . ALA A 1 132 ? 27.192 94.656 -550.908 1.00 31.33 112 ALA A N 1
ATOM 851 C CA . ALA A 1 132 ? 27.405 94.695 -552.351 1.00 30.55 112 ALA A CA 1
ATOM 852 C C . ALA A 1 132 ? 26.682 93.522 -552.994 1.00 30.82 112 ALA A C 1
ATOM 853 O O . ALA A 1 132 ? 26.545 92.456 -552.398 1.00 31.69 112 ALA A O 1
ATOM 855 N N . ASP A 1 133 ? 26.218 93.739 -554.215 1.00 30.78 113 ASP A N 1
ATOM 856 C CA . ASP A 1 133 ? 25.491 92.741 -554.971 1.00 30.51 113 ASP A CA 1
ATOM 857 C C . ASP A 1 133 ? 26.133 92.672 -556.358 1.00 28.99 113 ASP A C 1
ATOM 858 O O . ASP A 1 133 ? 25.994 93.603 -557.148 1.00 28.61 113 ASP A O 1
ATOM 863 N N . PHE A 1 134 ? 26.856 91.587 -556.632 1.00 28.11 114 PHE A N 1
ATOM 864 C CA . PHE A 1 134 ? 27.515 91.383 -557.931 1.00 29.46 114 PHE A CA 1
ATOM 865 C C . PHE A 1 134 ? 26.832 90.223 -558.653 1.00 30.18 114 PHE A C 1
ATOM 866 O O . PHE A 1 134 ? 26.719 89.126 -558.099 1.00 29.27 114 PHE A O 1
ATOM 874 N N . GLU A 1 135 ? 26.341 90.476 -559.865 1.00 31.69 115 GLU A N 1
ATOM 875 C CA . GLU A 1 135 ? 25.652 89.444 -560.640 1.00 32.23 115 GLU A CA 1
ATOM 876 C C . GLU A 1 135 ? 26.353 89.098 -561.941 1.00 31.16 115 GLU A C 1
ATOM 877 O O . GLU A 1 135 ? 26.692 89.971 -562.736 1.00 28.56 115 GLU A O 1
ATOM 883 N N . MET A 1 136 ? 26.483 87.797 -562.176 1.00 32.12 116 MET A N 1
ATOM 884 C CA . MET A 1 136 ? 27.196 87.279 -563.334 1.00 34.15 116 MET A CA 1
ATOM 885 C C . MET A 1 136 ? 26.366 86.310 -564.168 1.00 33.83 116 MET A C 1
ATOM 886 O O . MET A 1 136 ? 25.538 85.577 -563.636 1.00 33.60 116 MET A O 1
ATOM 891 N N . LYS A 1 137 ? 26.621 86.282 -565.473 1.00 35.35 117 LYS A N 1
ATOM 892 C CA . LYS A 1 137 ? 25.918 85.362 -566.363 1.00 38.14 117 LYS A CA 1
ATOM 893 C C . LYS A 1 137 ? 26.521 83.972 -566.224 1.00 36.13 117 LYS A C 1
ATOM 894 O O . LYS A 1 137 ? 27.728 83.832 -566.039 1.00 35.30 117 LYS A O 1
ATOM 900 N N . LEU A 1 138 ? 25.670 82.952 -566.253 1.00 36.30 118 LEU A N 1
ATOM 901 C CA . LEU A 1 138 ? 26.142 81.577 -566.185 1.00 35.51 118 LEU A CA 1
ATOM 902 C C . LEU A 1 138 ? 26.304 81.082 -567.626 1.00 36.42 118 LEU A C 1
ATOM 903 O O . LEU A 1 138 ? 25.736 81.667 -568.559 1.00 37.09 118 LEU A O 1
ATOM 908 N N . MET A 1 139 ? 27.124 80.055 -567.820 1.00 35.24 119 MET A N 1
ATOM 909 C CA . MET A 1 139 ? 27.340 79.517 -569.157 1.00 35.73 119 MET A CA 1
ATOM 910 C C . MET A 1 139 ? 27.179 78.007 -569.133 1.00 35.25 119 MET A C 1
ATOM 911 O O . MET A 1 139 ? 27.317 77.392 -568.077 1.00 34.11 119 MET A O 1
ATOM 916 N N . ASP A 1 140 ? 26.809 77.424 -570.272 1.00 34.66 120 ASP A N 1
ATOM 917 C CA . ASP A 1 140 ? 26.652 75.972 -570.368 1.00 35.83 120 ASP A CA 1
ATOM 918 C C . ASP A 1 140 ? 28.023 75.344 -570.614 1.00 32.77 120 ASP A C 1
ATOM 919 O O . ASP A 1 140 ? 28.737 75.736 -571.530 1.00 32.38 120 ASP A O 1
ATOM 924 N N . ILE A 1 141 ? 28.416 74.417 -569.750 1.00 33.27 121 ILE A N 1
ATOM 925 C CA . ILE A 1 141 ? 29.716 73.769 -569.891 1.00 34.70 121 ILE A CA 1
ATOM 926 C C . ILE A 1 141 ? 29.612 72.260 -569.811 1.00 35.24 121 ILE A C 1
ATOM 927 O O . ILE A 1 141 ? 29.067 71.717 -568.852 1.00 35.23 121 ILE A O 1
ATOM 932 N N . ASP A 1 142 ? 30.112 71.591 -570.844 1.00 36.72 122 ASP A N 1
ATOM 933 C CA . ASP A 1 142 ? 30.118 70.135 -570.870 1.00 40.17 122 ASP A CA 1
ATOM 934 C C . ASP A 1 142 ? 31.569 69.737 -570.607 1.00 40.84 122 ASP A C 1
ATOM 935 O O . ASP A 1 142 ? 32.358 69.576 -571.544 1.00 41.09 122 ASP A O 1
ATOM 940 N N . SER A 1 143 ? 31.922 69.640 -569.327 1.00 42.36 123 SER A N 1
ATOM 941 C CA . SER A 1 143 ? 33.283 69.290 -568.915 1.00 44.81 123 SER A CA 1
ATOM 942 C C . SER A 1 143 ? 33.444 67.820 -568.582 1.00 44.84 123 SER A C 1
ATOM 943 O O . SER A 1 143 ? 32.500 67.149 -568.144 1.00 45.68 123 SER A O 1
ATOM 946 N N . GLU A 1 144 ? 34.654 67.324 -568.795 1.00 44.69 124 GLU A N 1
ATOM 947 C CA . GLU A 1 144 ? 34.962 65.929 -568.526 1.00 44.43 124 GLU A CA 1
ATOM 948 C C . GLU A 1 144 ? 35.416 65.732 -567.082 1.00 43.81 124 GLU A C 1
ATOM 949 O O . GLU A 1 144 ? 36.388 66.361 -566.633 1.00 44.86 124 GLU A O 1
ATOM 955 N N . HIS A 1 145 ? 34.666 64.917 -566.342 1.00 41.21 125 HIS A N 1
ATOM 956 C CA . HIS A 1 145 ? 35.007 64.592 -564.954 1.00 40.10 125 HIS A CA 1
ATOM 957 C C . HIS A 1 145 ? 35.620 63.188 -564.952 1.00 39.05 125 HIS A C 1
ATOM 958 O O . HIS A 1 145 ? 35.184 62.320 -565.710 1.00 38.97 125 HIS A O 1
ATOM 965 N N . LEU A 1 146 ? 36.640 62.974 -564.128 1.00 36.85 126 LEU A N 1
ATOM 966 C CA . LEU A 1 146 ? 37.287 61.664 -564.054 1.00 34.81 126 LEU A CA 1
ATOM 967 C C . LEU A 1 146 ? 37.041 61.016 -562.700 1.00 34.17 126 LEU A C 1
ATOM 968 O O . LEU A 1 146 ? 36.864 61.711 -561.696 1.00 32.92 126 LEU A O 1
ATOM 973 N N . GLY A 1 147 ? 36.986 59.686 -562.687 1.00 33.99 127 GLY A N 1
ATOM 974 C CA . GLY A 1 147 ? 36.805 58.958 -561.445 1.00 33.77 127 GLY A CA 1
ATOM 975 C C . GLY A 1 147 ? 38.187 58.756 -560.846 1.00 34.35 127 GLY A C 1
ATOM 976 O O . GLY A 1 147 ? 39.068 58.184 -561.488 1.00 34.51 127 GLY A O 1
ATOM 977 N N . ILE A 1 148 ? 38.385 59.231 -559.623 1.00 35.66 128 ILE A N 1
ATOM 978 C CA . ILE A 1 148 ? 39.683 59.120 -558.960 1.00 37.39 128 ILE A CA 1
ATOM 979 C C . ILE A 1 148 ? 39.597 58.281 -557.689 1.00 38.01 128 ILE A C 1
ATOM 980 O O . ILE A 1 148 ? 39.074 58.728 -556.673 1.00 38.81 128 ILE A O 1
ATOM 985 N N . PRO A 1 149 ? 40.086 57.036 -557.741 1.00 40.78 129 PRO A N 1
ATOM 986 C CA . PRO A 1 149 ? 40.058 56.142 -556.576 1.00 42.66 129 PRO A CA 1
ATOM 987 C C . PRO A 1 149 ? 40.973 56.630 -555.453 1.00 44.29 129 PRO A C 1
ATOM 988 O O . PRO A 1 149 ? 42.000 57.261 -555.716 1.00 42.51 129 PRO A O 1
ATOM 992 N N . ASP A 1 150 ? 40.572 56.353 -554.209 1.00 47.32 130 ASP A N 1
ATOM 993 C CA . ASP A 1 150 ? 41.345 56.720 -553.023 1.00 50.79 130 ASP A CA 1
ATOM 994 C C . ASP A 1 150 ? 42.504 55.734 -552.883 1.00 50.83 130 ASP A C 1
ATOM 995 O O . ASP A 1 150 ? 42.348 54.670 -552.290 1.00 53.48 130 ASP A O 1
ATOM 1000 N N . ALA A 1 151 ? 43.663 56.094 -553.421 1.00 50.54 131 ALA A N 1
ATOM 1001 C CA . ALA A 1 151 ? 44.837 55.231 -553.363 1.00 50.07 131 ALA A CA 1
ATOM 1002 C C . ALA A 1 151 ? 45.703 55.486 -552.137 1.00 49.82 131 ALA A C 1
ATOM 1003 O O . ALA A 1 151 ? 45.539 56.493 -551.433 1.00 50.71 131 ALA A O 1
ATOM 1005 N N . GLU A 1 152 ? 46.590 54.537 -551.854 1.00 48.77 132 GLU A N 1
ATOM 1006 C CA . GLU A 1 152 ? 47.521 54.670 -550.741 1.00 48.01 132 GLU A CA 1
ATOM 1007 C C . GLU A 1 152 ? 48.854 54.893 -551.449 1.00 45.23 132 GLU A C 1
ATOM 1008 O O . GLU A 1 152 ? 49.430 53.961 -552.028 1.00 45.66 132 GLU A O 1
ATOM 1014 N N . TYR A 1 153 ? 49.297 56.146 -551.465 1.00 41.44 133 TYR A N 1
ATOM 1015 C CA . TYR A 1 153 ? 50.532 56.518 -552.134 1.00 37.56 133 TYR A CA 1
ATOM 1016 C C . TYR A 1 153 ? 51.789 55.991 -551.448 1.00 37.14 133 TYR A C 1
ATOM 1017 O O . TYR A 1 153 ? 51.848 55.891 -550.221 1.00 38.21 133 TYR A O 1
ATOM 1026 N N . HIS A 1 154 ? 52.799 55.675 -552.254 1.00 35.78 134 HIS A N 1
ATOM 1027 C CA . HIS A 1 154 ? 54.062 55.128 -551.750 1.00 35.52 134 HIS A CA 1
ATOM 1028 C C . HIS A 1 154 ? 54.901 56.100 -550.927 1.00 33.39 134 HIS A C 1
ATOM 1029 O O . HIS A 1 154 ? 55.624 55.690 -550.016 1.00 32.23 134 HIS A O 1
ATOM 1036 N N . SER A 1 155 ? 54.818 57.383 -551.266 1.00 30.43 135 SER A N 1
ATOM 1037 C CA . SER A 1 155 ? 55.563 58.411 -550.555 1.00 27.76 135 SER A CA 1
ATOM 1038 C C . SER A 1 155 ? 54.718 59.664 -550.434 1.00 26.96 135 SER A C 1
ATOM 1039 O O . SER A 1 155 ? 54.025 60.048 -551.377 1.00 26.73 135 SER A O 1
ATOM 1042 N N . ILE A 1 156 ? 54.763 60.280 -549.256 1.00 25.82 136 ILE A N 1
ATOM 1043 C CA . ILE A 1 156 ? 53.994 61.482 -548.977 1.00 25.41 136 ILE A CA 1
ATOM 1044 C C . ILE A 1 156 ? 54.883 62.519 -548.306 1.00 27.10 136 ILE A C 1
ATOM 1045 O O . ILE A 1 156 ? 55.544 62.233 -547.301 1.00 24.76 136 ILE A O 1
ATOM 1050 N N . VAL A 1 157 ? 54.898 63.720 -548.875 1.00 24.67 137 VAL A N 1
ATOM 1051 C CA . VAL A 1 157 ? 55.695 64.805 -548.325 1.00 26.04 137 VAL A CA 1
ATOM 1052 C C . VAL A 1 157 ? 54.802 65.947 -547.856 1.00 27.54 137 VAL A C 1
ATOM 1053 O O . VAL A 1 157 ? 54.077 66.538 -548.652 1.00 27.24 137 VAL A O 1
ATOM 1057 N N . ARG A 1 158 ? 54.827 66.213 -546.554 1.00 27.62 138 ARG A N 1
ATOM 1058 C CA . ARG A 1 158 ? 54.065 67.311 -545.970 1.00 30.08 138 ARG A CA 1
ATOM 1059 C C . ARG A 1 158 ? 55.116 68.351 -545.592 1.00 29.76 138 ARG A C 1
ATOM 1060 O O . ARG A 1 158 ? 55.994 68.093 -544.764 1.00 31.03 138 ARG A O 1
ATOM 1068 N N . MET A 1 159 ? 55.028 69.525 -546.203 1.00 28.16 139 MET A N 1
ATOM 1069 C CA . MET A 1 159 ? 56.013 70.575 -545.961 1.00 26.95 139 MET A CA 1
ATOM 1070 C C . MET A 1 159 ? 55.403 71.976 -546.006 1.00 25.11 139 MET A C 1
ATOM 1071 O O . MET A 1 159 ? 54.268 72.153 -546.444 1.00 23.98 139 MET A O 1
ATOM 1076 N N . PRO A 1 160 ? 56.150 72.994 -545.537 1.00 25.11 140 PRO A N 1
ATOM 1077 C CA . PRO A 1 160 ? 55.616 74.359 -545.565 1.00 24.33 140 PRO A CA 1
ATOM 1078 C C . PRO A 1 160 ? 55.284 74.757 -547.004 1.00 24.73 140 PRO A C 1
ATOM 1079 O O . PRO A 1 160 ? 56.088 74.549 -547.915 1.00 23.60 140 PRO A O 1
ATOM 1083 N N . SER A 1 161 ? 54.083 75.287 -547.207 1.00 23.17 141 SER A N 1
ATOM 1084 C CA . SER A 1 161 ? 53.652 75.707 -548.534 1.00 24.56 141 SER A CA 1
ATOM 1085 C C . SER A 1 161 ? 54.579 76.783 -549.109 1.00 23.40 141 SER A C 1
ATOM 1086 O O . SER A 1 161 ? 54.928 76.738 -550.287 1.00 20.74 141 SER A O 1
ATOM 1089 N N . ASN A 1 162 ? 55.020 77.714 -548.260 1.00 24.16 142 ASN A N 1
ATOM 1090 C CA . ASN A 1 162 ? 55.922 78.764 -548.723 1.00 26.57 142 ASN A CA 1
ATOM 1091 C C . ASN A 1 162 ? 57.237 78.176 -549.255 1.00 24.44 142 ASN A C 1
ATOM 1092 O O . ASN A 1 162 ? 57.736 78.611 -550.280 1.00 22.45 142 ASN A O 1
ATOM 1097 N N . GLU A 1 163 ? 57.737 77.128 -548.601 1.00 24.92 143 GLU A N 1
ATOM 1098 C CA . GLU A 1 163 ? 58.974 76.480 -549.034 1.00 24.89 143 GLU A CA 1
ATOM 1099 C C . GLU A 1 163 ? 58.766 75.746 -550.367 1.00 24.10 143 GLU A C 1
ATOM 1100 O O . GLU A 1 163 ? 59.624 75.809 -551.247 1.00 22.85 143 GLU A O 1
ATOM 1106 N N . PHE A 1 164 ? 57.620 75.082 -550.521 1.00 23.00 144 PHE A N 1
ATOM 1107 C CA . PHE A 1 164 ? 57.310 74.383 -551.771 1.00 24.11 144 PHE A CA 1
ATOM 1108 C C . PHE A 1 164 ? 57.210 75.412 -552.909 1.00 22.85 144 PHE A C 1
ATOM 1109 O O . PHE A 1 164 ? 57.709 75.188 -554.016 1.00 22.75 144 PHE A O 1
ATOM 1117 N N . SER A 1 165 ? 56.593 76.549 -552.609 1.00 22.35 145 SER A N 1
ATOM 1118 C CA . SER A 1 165 ? 56.437 77.614 -553.590 1.00 23.57 145 SER A CA 1
ATOM 1119 C C . SER A 1 165 ? 57.803 78.132 -554.053 1.00 23.78 145 SER A C 1
ATOM 1120 O O . SER A 1 165 ? 58.025 78.300 -555.249 1.00 24.25 145 SER A O 1
ATOM 1123 N N . ARG A 1 166 ? 58.711 78.361 -553.101 1.00 24.29 146 ARG A N 1
ATOM 1124 C CA . ARG A 1 166 ? 60.059 78.840 -553.409 1.00 25.26 146 ARG A CA 1
ATOM 1125 C C . ARG A 1 166 ? 60.822 77.825 -554.247 1.00 24.15 146 ARG A C 1
ATOM 1126 O O . ARG A 1 166 ? 61.527 78.197 -555.172 1.00 23.33 146 ARG A O 1
ATOM 1134 N N . ILE A 1 167 ? 60.723 76.550 -553.873 1.00 23.12 147 ILE A N 1
ATOM 1135 C CA . ILE A 1 167 ? 61.405 75.483 -554.597 1.00 23.84 147 ILE A CA 1
ATOM 1136 C C . ILE A 1 167 ? 61.002 75.454 -556.071 1.00 24.49 147 ILE A C 1
ATOM 1137 O O . ILE A 1 167 ? 61.863 75.427 -556.949 1.00 25.17 147 ILE A O 1
ATOM 1142 N N . CYS A 1 168 ? 59.698 75.512 -556.330 1.00 25.02 148 CYS A N 1
ATOM 1143 C CA . CYS A 1 168 ? 59.184 75.491 -557.692 1.00 26.08 148 CYS A CA 1
ATOM 1144 C C . CYS A 1 168 ? 59.609 76.730 -558.480 1.00 26.91 148 CYS A C 1
ATOM 1145 O O . CYS A 1 168 ? 59.992 76.620 -559.643 1.00 26.92 148 CYS A O 1
ATOM 1148 N N . LYS A 1 169 ? 59.551 77.898 -557.839 1.00 27.53 149 LYS A N 1
ATOM 1149 C CA . LYS A 1 169 ? 59.946 79.158 -558.472 1.00 29.00 149 LYS A CA 1
ATOM 1150 C C . LYS A 1 169 ? 61.441 79.119 -558.814 1.00 28.51 149 LYS A C 1
ATOM 1151 O O . LYS A 1 169 ? 61.833 79.423 -559.940 1.00 28.23 149 LYS A O 1
ATOM 1157 N N . ASP A 1 170 ? 62.255 78.715 -557.838 1.00 25.95 150 ASP A N 1
ATOM 1158 C CA . ASP A 1 170 ? 63.702 78.608 -557.999 1.00 26.17 150 ASP A CA 1
ATOM 1159 C C . ASP A 1 170 ? 64.079 77.630 -559.114 1.00 26.87 150 ASP A C 1
ATOM 1160 O O . ASP A 1 170 ? 64.827 77.971 -560.028 1.00 25.80 150 ASP A O 1
ATOM 1165 N N . LEU A 1 171 ? 63.559 76.411 -559.036 1.00 26.77 151 LEU A N 1
ATOM 1166 C CA . LEU A 1 171 ? 63.867 75.407 -560.045 1.00 27.53 151 LEU A CA 1
ATOM 1167 C C . LEU A 1 171 ? 63.412 75.805 -561.455 1.00 27.77 151 LEU A C 1
ATOM 1168 O O . LEU A 1 171 ? 64.140 75.570 -562.424 1.00 25.62 151 LEU A O 1
ATOM 1173 N N . SER A 1 172 ? 62.252 76.456 -561.559 1.00 26.01 152 SER A N 1
ATOM 1174 C CA . SER A 1 172 ? 61.744 76.867 -562.864 1.00 29.31 152 SER A CA 1
ATOM 1175 C C . SER A 1 172 ? 62.621 77.935 -563.524 1.00 28.68 152 SER A C 1
ATOM 1176 O O . SER A 1 172 ? 62.545 78.140 -564.731 1.00 28.78 152 SER A O 1
ATOM 1179 N N . SER A 1 173 ? 63.454 78.612 -562.734 1.00 30.17 153 SER A N 1
ATOM 1180 C CA . SER A 1 173 ? 64.345 79.630 -563.285 1.00 29.74 153 SER A CA 1
ATOM 1181 C C . SER A 1 173 ? 65.588 78.964 -563.867 1.00 30.38 153 SER A C 1
ATOM 1182 O O . SER A 1 173 ? 66.383 79.608 -564.549 1.00 31.23 153 SER A O 1
ATOM 1185 N N . ILE A 1 174 ? 65.745 77.670 -563.588 1.00 30.54 154 ILE A N 1
ATOM 1186 C CA . ILE A 1 174 ? 66.881 76.892 -564.074 1.00 31.32 154 ILE A CA 1
ATOM 1187 C C . ILE A 1 174 ? 66.483 75.990 -565.252 1.00 32.15 154 ILE A C 1
ATOM 1188 O O . ILE A 1 174 ? 67.175 75.947 -566.268 1.00 32.38 154 ILE A O 1
ATOM 1193 N N . GLY A 1 175 ? 65.380 75.261 -565.096 1.00 31.04 155 GLY A N 1
ATOM 1194 C CA . GLY A 1 175 ? 64.912 74.359 -566.140 1.00 30.01 155 GLY A CA 1
ATOM 1195 C C . GLY A 1 175 ? 63.398 74.233 -566.196 1.00 28.49 155 GLY A C 1
ATOM 1196 O O . GLY A 1 175 ? 62.692 74.881 -565.425 1.00 28.23 155 GLY A O 1
ATOM 1197 N N . ASP A 1 176 ? 62.902 73.377 -567.082 1.00 27.77 156 ASP A N 1
ATOM 1198 C CA . ASP A 1 176 ? 61.462 73.194 -567.262 1.00 28.52 156 ASP A CA 1
ATOM 1199 C C . ASP A 1 176 ? 60.872 71.956 -566.606 1.00 27.60 156 ASP A C 1
ATOM 1200 O O . ASP A 1 176 ? 59.658 71.863 -566.423 1.00 28.23 156 ASP A O 1
ATOM 1205 N N . THR A 1 177 ? 61.728 70.999 -566.282 1.00 27.13 157 THR A N 1
ATOM 1206 C CA . THR A 1 177 ? 61.280 69.755 -565.677 1.00 28.30 157 THR A CA 1
ATOM 1207 C C . THR A 1 177 ? 61.900 69.533 -564.307 1.00 27.70 157 THR A C 1
ATOM 1208 O O . THR A 1 177 ? 63.082 69.801 -564.100 1.00 28.43 157 THR A O 1
ATOM 1212 N N . VAL A 1 178 ? 61.078 69.091 -563.362 1.00 26.51 158 VAL A N 1
ATOM 1213 C CA . VAL A 1 178 ? 61.559 68.801 -562.022 1.00 26.73 158 VAL A CA 1
ATOM 1214 C C . VAL A 1 178 ? 61.365 67.314 -561.714 1.00 26.42 158 VAL A C 1
ATOM 1215 O O . VAL A 1 178 ? 60.285 66.757 -561.915 1.00 27.01 158 VAL A O 1
ATOM 1219 N N . VAL A 1 179 ? 62.442 66.661 -561.308 1.00 26.42 159 VAL A N 1
ATOM 1220 C CA . VAL A 1 179 ? 62.378 65.257 -560.944 1.00 27.57 159 VAL A CA 1
ATOM 1221 C C . VAL A 1 179 ? 62.256 65.209 -559.426 1.00 26.57 159 VAL A C 1
ATOM 1222 O O . VAL A 1 179 ? 63.121 65.712 -558.705 1.00 27.69 159 VAL A O 1
ATOM 1226 N N . ILE A 1 180 ? 61.139 64.676 -558.948 1.00 26.77 160 ILE A N 1
ATOM 1227 C CA . ILE A 1 180 ? 60.908 64.562 -557.515 1.00 26.67 160 ILE A CA 1
ATOM 1228 C C . ILE A 1 180 ? 61.164 63.113 -557.128 1.00 27.81 160 ILE A C 1
ATOM 1229 O O . ILE A 1 180 ? 60.535 62.203 -557.663 1.00 27.56 160 ILE A O 1
ATOM 1234 N N . SER A 1 181 ? 62.117 62.897 -556.230 1.00 28.88 161 SER A N 1
ATOM 1235 C CA . SER A 1 181 ? 62.439 61.545 -555.795 1.00 30.81 161 SER A CA 1
ATOM 1236 C C . SER A 1 181 ? 62.514 61.441 -554.288 1.00 30.28 161 SER A C 1
ATOM 1237 O O . SER A 1 181 ? 63.157 62.260 -553.630 1.00 30.27 161 SER A O 1
ATOM 1240 N N . VAL A 1 182 ? 61.822 60.444 -553.748 1.00 28.41 162 VAL A N 1
ATOM 1241 C CA . VAL A 1 182 ? 61.799 60.213 -552.312 1.00 27.18 162 VAL A CA 1
ATOM 1242 C C . VAL A 1 182 ? 62.429 58.866 -551.964 1.00 28.99 162 VAL A C 1
ATOM 1243 O O . VAL A 1 182 ? 62.065 57.831 -552.523 1.00 27.42 162 VAL A O 1
ATOM 1247 N N . THR A 1 183 ? 63.386 58.908 -551.045 1.00 29.73 163 THR A N 1
ATOM 1248 C CA . THR A 1 183 ? 64.075 57.720 -550.549 1.00 31.12 163 THR A CA 1
ATOM 1249 C C . THR A 1 183 ? 64.175 57.881 -549.026 1.00 32.74 163 THR A C 1
ATOM 1250 O O . THR A 1 183 ? 63.681 58.868 -548.462 1.00 30.00 163 THR A O 1
ATOM 1254 N N . LYS A 1 184 ? 64.805 56.918 -548.357 1.00 34.40 164 LYS A N 1
ATOM 1255 C CA . LYS A 1 184 ? 64.957 57.005 -546.905 1.00 36.66 164 LYS A CA 1
ATOM 1256 C C . LYS A 1 184 ? 65.879 58.160 -546.516 1.00 35.68 164 LYS A C 1
ATOM 1257 O O . LYS A 1 184 ? 65.937 58.550 -545.350 1.00 36.33 164 LYS A O 1
ATOM 1263 N N . GLU A 1 185 ? 66.573 58.722 -547.505 1.00 35.59 165 GLU A N 1
ATOM 1264 C CA . GLU A 1 185 ? 67.482 59.838 -547.281 1.00 35.12 165 GLU A CA 1
ATOM 1265 C C . GLU A 1 185 ? 66.791 61.196 -547.481 1.00 34.36 165 GLU A C 1
ATOM 1266 O O . GLU A 1 185 ? 67.448 62.240 -547.458 1.00 33.29 165 GLU A O 1
ATOM 1272 N N . GLY A 1 186 ? 65.478 61.174 -547.704 1.00 30.73 166 GLY A N 1
ATOM 1273 C CA . GLY A 1 186 ? 64.730 62.409 -547.883 1.00 29.10 166 GLY A CA 1
ATOM 1274 C C . GLY A 1 186 ? 64.103 62.582 -549.252 1.00 27.68 166 GLY A C 1
ATOM 1275 O O . GLY A 1 186 ? 64.002 61.633 -550.027 1.00 27.77 166 GLY A O 1
ATOM 1276 N N . VAL A 1 187 ? 63.649 63.797 -549.530 1.00 26.55 167 VAL A N 1
ATOM 1277 C CA . VAL A 1 187 ? 63.036 64.112 -550.812 1.00 26.62 167 VAL A CA 1
ATOM 1278 C C . VAL A 1 187 ? 63.923 65.081 -551.594 1.00 27.00 167 VAL A C 1
ATOM 1279 O O . VAL A 1 187 ? 64.365 66.102 -551.065 1.00 26.30 167 VAL A O 1
ATOM 1283 N N . LYS A 1 188 ? 64.193 64.737 -552.847 1.00 27.29 168 LYS A N 1
ATOM 1284 C CA . LYS A 1 188 ? 65.018 65.574 -553.705 1.00 27.78 168 LYS A CA 1
ATOM 1285 C C . LYS A 1 188 ? 64.235 66.119 -554.901 1.00 25.71 168 LYS A C 1
ATOM 1286 O O . LYS A 1 188 ? 63.470 65.393 -555.532 1.00 26.77 168 LYS A O 1
ATOM 1292 N N . PHE A 1 189 ? 64.390 67.416 -555.156 1.00 24.10 169 PHE A N 1
ATOM 1293 C CA . PHE A 1 189 ? 63.758 68.087 -556.292 1.00 25.06 169 PHE A CA 1
ATOM 1294 C C . PHE A 1 189 ? 64.936 68.454 -557.217 1.00 25.99 169 PHE A C 1
ATOM 1295 O O . PHE A 1 189 ? 65.812 69.219 -556.818 1.00 27.90 169 PHE A O 1
ATOM 1303 N N . SER A 1 190 ? 64.965 67.900 -558.428 1.00 26.22 170 SER A N 1
ATOM 1304 C CA . SER A 1 190 ? 66.058 68.155 -559.372 1.00 27.13 170 SER A CA 1
ATOM 1305 C C . SER A 1 190 ? 65.623 68.703 -560.727 1.00 27.66 170 SER A C 1
ATOM 1306 O O . SER A 1 190 ? 64.628 68.259 -561.301 1.00 27.88 170 SER A O 1
ATOM 1309 N N . THR A 1 191 ? 66.442 69.594 -561.278 1.00 27.66 171 THR A N 1
ATOM 1310 C CA . THR A 1 191 ? 66.181 70.169 -562.588 1.00 27.66 171 THR A CA 1
ATOM 1311 C C . THR A 1 191 ? 67.509 70.447 -563.301 1.00 28.30 171 THR A C 1
ATOM 1312 O O . THR A 1 191 ? 68.556 70.559 -562.673 1.00 27.88 171 THR A O 1
ATOM 1316 N N . ALA A 1 192 ? 67.453 70.525 -564.622 1.00 29.12 172 ALA A N 1
ATOM 1317 C CA . ALA A 1 192 ? 68.630 70.801 -565.433 1.00 30.55 172 ALA A CA 1
ATOM 1318 C C . ALA A 1 192 ? 68.191 71.690 -566.582 1.00 30.70 172 ALA A C 1
ATOM 1319 O O . ALA A 1 192 ? 67.104 71.520 -567.128 1.00 31.07 172 ALA A O 1
ATOM 1321 N N . GLY A 1 193 ? 69.018 72.672 -566.914 1.00 31.83 173 GLY A N 1
ATOM 1322 C CA . GLY A 1 193 ? 68.677 73.573 -567.995 1.00 32.95 173 GLY A CA 1
ATOM 1323 C C . GLY A 1 193 ? 69.915 74.110 -568.670 1.00 33.34 173 GLY A C 1
ATOM 1324 O O . GLY A 1 193 ? 71.020 73.617 -568.447 1.00 32.68 173 GLY A O 1
ATOM 1325 N N . ASP A 1 194 ? 69.730 75.144 -569.477 1.00 35.82 174 ASP A N 1
ATOM 1326 C CA . ASP A 1 194 ? 70.841 75.753 -570.192 1.00 38.59 174 ASP A CA 1
ATOM 1327 C C . ASP A 1 194 ? 71.942 76.292 -569.280 1.00 38.12 174 ASP A C 1
ATOM 1328 O O . ASP A 1 194 ? 73.127 76.068 -569.543 1.00 38.68 174 ASP A O 1
ATOM 1333 N N . ILE A 1 195 ? 71.577 76.964 -568.191 1.00 37.06 175 ILE A N 1
ATOM 1334 C CA . ILE A 1 195 ? 72.619 77.505 -567.327 1.00 36.46 175 ILE A CA 1
ATOM 1335 C C . ILE A 1 195 ? 73.282 76.518 -566.374 1.00 35.22 175 ILE A C 1
ATOM 1336 O O . ILE A 1 195 ? 74.254 76.864 -565.718 1.00 35.39 175 ILE A O 1
ATOM 1341 N N . GLY A 1 196 ? 72.791 75.278 -566.336 1.00 34.60 176 GLY A N 1
ATOM 1342 C CA . GLY A 1 196 ? 73.381 74.278 -565.460 1.00 32.22 176 GLY A CA 1
ATOM 1343 C C . GLY A 1 196 ? 72.370 73.358 -564.794 1.00 31.18 176 GLY A C 1
ATOM 1344 O O . GLY A 1 196 ? 71.246 73.204 -565.271 1.00 31.48 176 GLY A O 1
ATOM 1345 N N . THR A 1 197 ? 72.771 72.756 -563.681 1.00 30.97 177 THR A N 1
ATOM 1346 C CA . THR A 1 197 ? 71.903 71.846 -562.941 1.00 30.44 177 THR A CA 1
ATOM 1347 C C . THR A 1 197 ? 71.651 72.347 -561.524 1.00 30.40 177 THR A C 1
ATOM 1348 O O . THR A 1 197 ? 72.443 73.111 -560.968 1.00 29.62 177 THR A O 1
ATOM 1352 N N . ALA A 1 198 ? 70.558 71.876 -560.934 1.00 28.82 178 ALA A N 1
ATOM 1353 C CA . ALA A 1 198 ? 70.188 72.276 -559.591 1.00 27.58 178 ALA A CA 1
ATOM 1354 C C . ALA A 1 198 ? 69.325 71.229 -558.911 1.00 28.64 178 ALA A C 1
ATOM 1355 O O . ALA A 1 198 ? 68.443 70.631 -559.536 1.00 28.37 178 ALA A O 1
ATOM 1357 N N . ASN A 1 199 ? 69.622 70.966 -557.644 1.00 30.13 179 ASN A N 1
ATOM 1358 C CA . ASN A 1 199 ? 68.807 70.031 -556.879 1.00 31.79 179 ASN A CA 1
ATOM 1359 C C . ASN A 1 199 ? 68.697 70.495 -555.437 1.00 31.51 179 ASN A C 1
ATOM 1360 O O . ASN A 1 199 ? 69.579 71.174 -554.912 1.00 33.58 179 ASN A O 1
ATOM 1365 N N . ILE A 1 200 ? 67.558 70.199 -554.834 1.00 30.06 180 ILE A N 1
ATOM 1366 C CA . ILE A 1 200 ? 67.295 70.590 -553.465 1.00 28.26 180 ILE A CA 1
ATOM 1367 C C . ILE A 1 200 ? 66.843 69.354 -552.706 1.00 28.62 180 ILE A C 1
ATOM 1368 O O . ILE A 1 200 ? 65.911 68.673 -553.127 1.00 25.73 180 ILE A O 1
ATOM 1373 N N . VAL A 1 201 ? 67.554 69.045 -551.625 1.00 27.58 181 VAL A N 1
ATOM 1374 C CA . VAL A 1 201 ? 67.240 67.898 -550.785 1.00 29.16 181 VAL A CA 1
ATOM 1375 C C . VAL A 1 201 ? 66.691 68.337 -549.419 1.00 28.65 181 VAL A C 1
ATOM 1376 O O . VAL A 1 201 ? 67.329 69.111 -548.695 1.00 28.12 181 VAL A O 1
ATOM 1380 N N . LEU A 1 202 ? 65.497 67.855 -549.091 1.00 27.91 182 LEU A N 1
ATOM 1381 C CA . LEU A 1 202 ? 64.860 68.164 -547.814 1.00 28.21 182 LEU A CA 1
ATOM 1382 C C . LEU A 1 202 ? 64.844 66.923 -546.933 1.00 27.07 182 LEU A C 1
ATOM 1383 O O . LEU A 1 202 ? 64.599 65.813 -547.405 1.00 26.35 182 LEU A O 1
ATOM 1388 N N . ARG A 1 203 ? 65.080 67.137 -545.645 1.00 27.85 183 ARG A N 1
ATOM 1389 C CA . ARG A 1 203 ? 65.114 66.070 -544.654 1.00 29.93 183 ARG A CA 1
ATOM 1390 C C . ARG A 1 203 ? 64.333 66.550 -543.438 1.00 28.53 183 ARG A C 1
ATOM 1391 O O . ARG A 1 203 ? 64.244 67.754 -543.190 1.00 27.77 183 ARG A O 1
ATOM 1399 N N . GLN A 1 204 ? 63.743 65.617 -542.695 1.00 27.42 184 GLN A N 1
ATOM 1400 C CA . GLN A 1 204 ? 63.017 65.988 -541.482 1.00 24.96 184 GLN A CA 1
ATOM 1401 C C . GLN A 1 204 ? 64.051 66.509 -540.486 1.00 26.55 184 GLN A C 1
ATOM 1402 O O . GLN A 1 204 ? 65.182 66.023 -540.451 1.00 26.53 184 GLN A O 1
ATOM 1408 N N . ASN A 1 205 ? 63.692 67.546 -539.742 1.00 26.78 185 ASN A N 1
ATOM 1409 C CA . ASN A 1 205 ? 64.581 68.100 -538.729 1.00 27.82 185 ASN A CA 1
ATOM 1410 C C . ASN A 1 205 ? 64.614 67.148 -537.534 1.00 28.59 185 ASN A C 1
ATOM 1411 O O . ASN A 1 205 ? 63.879 66.155 -537.497 1.00 28.19 185 ASN A O 1
ATOM 1416 N N . THR A 1 206 ? 65.456 67.466 -536.559 1.00 29.15 186 THR A N 1
ATOM 1417 C CA . THR A 1 206 ? 65.589 66.664 -535.351 1.00 29.62 186 THR A CA 1
ATOM 1418 C C . THR A 1 206 ? 64.229 66.634 -534.651 1.00 29.08 186 THR A C 1
ATOM 1419 O O . THR A 1 206 ? 63.820 65.610 -534.115 1.00 27.21 186 THR A O 1
ATOM 1423 N N . THR A 1 207 ? 63.553 67.782 -534.665 1.00 28.98 187 THR A N 1
ATOM 1424 C CA . THR A 1 207 ? 62.213 67.954 -534.098 1.00 28.47 187 THR A CA 1
ATOM 1425 C C . THR A 1 207 ? 61.513 69.026 -534.935 1.00 30.40 187 THR A C 1
ATOM 1426 O O . THR A 1 207 ? 62.161 69.737 -535.715 1.00 28.75 187 THR A O 1
ATOM 1430 N N . VAL A 1 208 ? 60.191 69.106 -534.808 1.00 28.95 188 VAL A N 1
ATOM 1431 C CA . VAL A 1 208 ? 59.431 70.149 -535.482 1.00 30.49 188 VAL A CA 1
ATOM 1432 C C . VAL A 1 208 ? 59.412 71.243 -534.412 1.00 31.24 188 VAL A C 1
ATOM 1433 O O . VAL A 1 208 ? 58.524 71.276 -533.552 1.00 29.45 188 VAL A O 1
ATOM 1437 N N . ASP A 1 209 ? 60.443 72.083 -534.424 1.00 31.60 189 ASP A N 1
ATOM 1438 C CA . ASP A 1 209 ? 60.590 73.150 -533.430 1.00 33.76 189 ASP A CA 1
ATO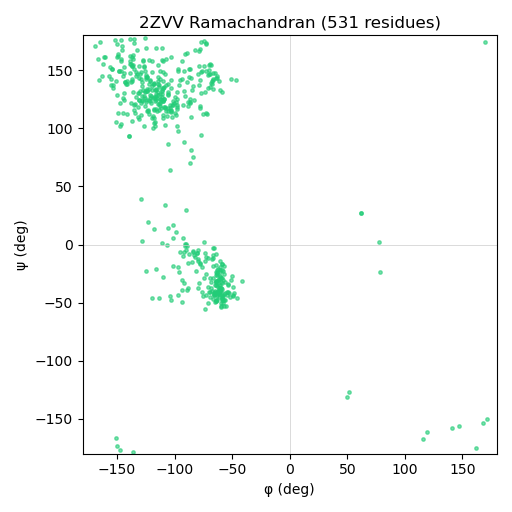M 1439 C C . ASP A 1 209 ? 60.073 74.526 -533.834 1.00 35.11 189 ASP A C 1
ATOM 1440 O O . ASP A 1 209 ? 60.074 75.453 -533.016 1.00 33.40 189 ASP A O 1
ATOM 1445 N N . LYS A 1 210 ? 59.654 74.651 -535.092 1.00 36.91 190 LYS A N 1
ATOM 1446 C CA . LYS A 1 210 ? 59.123 75.904 -535.646 1.00 37.88 190 LYS A CA 1
ATOM 1447 C C . LYS A 1 210 ? 58.448 75.588 -536.991 1.00 38.67 190 LYS A C 1
ATOM 1448 O O . LYS A 1 210 ? 58.702 74.537 -537.589 1.00 36.68 190 LYS A O 1
ATOM 1454 N N . PRO A 1 211 ? 57.550 76.473 -537.463 1.00 39.83 191 PRO A N 1
ATOM 1455 C CA . PRO A 1 211 ? 56.838 76.283 -538.736 1.00 39.33 191 PRO A CA 1
ATOM 1456 C C . PRO A 1 211 ? 57.745 75.926 -539.922 1.00 39.07 191 PRO A C 1
ATOM 1457 O O . PRO A 1 211 ? 57.444 75.006 -540.686 1.00 37.72 191 PRO A O 1
ATOM 1461 N N . GLU A 1 212 ? 58.870 76.625 -540.035 1.00 38.26 192 GLU A N 1
ATOM 1462 C CA . GLU A 1 212 ? 59.838 76.405 -541.112 1.00 39.46 192 GLU A CA 1
ATOM 1463 C C . GLU A 1 212 ? 60.421 74.992 -541.111 1.00 37.74 192 GLU A C 1
ATOM 1464 O O . GLU A 1 212 ? 60.856 74.488 -542.152 1.00 36.24 192 GLU A O 1
ATOM 1470 N N . ASP A 1 213 ? 60.453 74.373 -539.933 1.00 36.15 193 ASP A N 1
ATOM 1471 C CA . ASP A 1 213 ? 60.999 73.029 -539.777 1.00 34.55 193 ASP A CA 1
ATOM 1472 C C . ASP A 1 213 ? 59.928 71.939 -539.755 1.00 34.00 193 ASP A C 1
ATOM 1473 O O . ASP A 1 213 ? 60.221 70.778 -539.464 1.00 33.23 193 ASP A O 1
ATOM 1478 N N . ALA A 1 214 ? 58.694 72.315 -540.091 1.00 32.55 194 ALA A N 1
ATOM 1479 C CA . ALA A 1 214 ? 57.585 71.372 -540.125 1.00 31.42 194 ALA A CA 1
ATOM 1480 C C . ALA A 1 214 ? 57.536 70.613 -541.452 1.00 32.82 194 ALA A C 1
ATOM 1481 O O . ALA A 1 214 ? 56.740 70.927 -542.353 1.00 33.65 194 ALA A O 1
ATOM 1483 N N . ILE A 1 215 ? 58.448 69.663 -541.596 1.00 29.57 195 ILE A N 1
ATOM 1484 C CA . ILE A 1 215 ? 58.489 68.836 -542.783 1.00 30.15 195 ILE A CA 1
ATOM 1485 C C . ILE A 1 215 ? 58.418 67.384 -542.351 1.00 27.78 195 ILE A C 1
ATOM 1486 O O . ILE A 1 215 ? 59.175 66.943 -541.495 1.00 27.85 195 ILE A O 1
ATOM 1491 N N . VAL A 1 216 ? 57.434 66.679 -542.895 1.00 29.32 196 VAL A N 1
ATOM 1492 C CA . VAL A 1 216 ? 57.213 65.271 -542.603 1.00 30.24 196 VAL A CA 1
ATOM 1493 C C . VAL A 1 216 ? 57.304 64.520 -543.921 1.00 29.46 196 VAL A C 1
ATOM 1494 O O . VAL A 1 216 ? 56.648 64.885 -544.897 1.00 30.43 196 VAL A O 1
ATOM 1498 N N . ILE A 1 217 ? 58.165 63.511 -543.960 1.00 27.02 197 ILE A N 1
ATOM 1499 C CA . ILE A 1 217 ? 58.352 62.716 -545.161 1.00 28.11 197 ILE A CA 1
ATOM 1500 C C . ILE A 1 217 ? 58.058 61.256 -544.836 1.00 28.79 197 ILE A C 1
ATOM 1501 O O . ILE A 1 217 ? 58.753 60.654 -544.027 1.00 28.04 197 ILE A O 1
ATOM 1506 N N . GLU A 1 218 ? 56.977 60.724 -545.399 1.00 29.67 198 GLU A N 1
ATOM 1507 C CA . GLU A 1 218 ? 56.602 59.330 -545.178 1.00 31.14 198 GLU A CA 1
ATOM 1508 C C . GLU A 1 218 ? 56.963 58.536 -546.420 1.00 30.71 198 GLU A C 1
ATOM 1509 O O . GLU A 1 218 ? 56.433 58.782 -547.505 1.00 31.35 198 GLU A O 1
ATOM 1515 N N . MET A 1 219 ? 57.863 57.578 -546.253 1.00 30.30 199 MET A N 1
ATOM 1516 C CA . MET A 1 219 ? 58.327 56.758 -547.357 1.00 31.87 199 MET A CA 1
ATOM 1517 C C . MET A 1 219 ? 58.017 55.273 -547.122 1.00 33.74 199 MET A C 1
ATOM 1518 O O . MET A 1 219 ? 58.576 54.650 -546.220 1.00 31.59 199 MET A O 1
ATOM 1523 N N . LYS A 1 220 ? 57.065 54.742 -547.888 1.00 35.56 200 LYS A N 1
ATOM 1524 C CA . LYS A 1 220 ? 56.679 53.328 -547.806 1.00 39.38 200 LYS A CA 1
ATOM 1525 C C . LYS A 1 220 ? 57.508 52.595 -548.852 1.00 39.04 200 LYS A C 1
ATOM 1526 O O . LYS A 1 220 ? 58.125 51.574 -548.570 1.00 38.85 200 LYS A O 1
ATOM 1532 N N . GLU A 1 221 ? 57.504 53.136 -550.067 1.00 38.63 201 GLU A N 1
ATOM 1533 C CA . GLU A 1 221 ? 58.294 52.608 -551.178 1.00 39.49 201 GLU A CA 1
ATOM 1534 C C . GLU A 1 221 ? 58.878 53.843 -551.858 1.00 37.92 201 GLU A C 1
ATOM 1535 O O . GLU A 1 221 ? 58.206 54.873 -551.952 1.00 36.26 201 GLU A O 1
ATOM 1541 N N . PRO A 1 222 ? 60.141 53.770 -552.308 1.00 36.62 202 PRO A N 1
ATOM 1542 C CA . PRO A 1 222 ? 60.767 54.913 -552.982 1.00 35.64 202 PRO A CA 1
ATOM 1543 C C . PRO A 1 222 ? 60.032 55.253 -554.277 1.00 35.56 202 PRO A C 1
ATOM 1544 O O . PRO A 1 222 ? 59.499 54.367 -554.951 1.00 33.75 202 PRO A O 1
ATOM 1548 N N . VAL A 1 223 ? 59.959 56.545 -554.593 1.00 33.69 203 VAL A N 1
ATOM 1549 C CA . VAL A 1 223 ? 59.299 56.995 -555.812 1.00 33.36 203 VAL A CA 1
ATOM 1550 C C . VAL A 1 223 ? 60.143 58.077 -556.480 1.00 33.79 203 VAL A C 1
ATOM 1551 O O . VAL A 1 223 ? 60.760 58.898 -555.802 1.00 35.62 203 VAL A O 1
ATOM 1555 N N . SER A 1 224 ? 60.185 58.057 -557.808 1.00 32.57 204 SER A N 1
ATOM 1556 C CA . SER A 1 224 ? 60.929 59.050 -558.580 1.00 32.01 204 SER A CA 1
ATOM 1557 C C . SER A 1 224 ? 60.152 59.335 -559.862 1.00 32.34 204 SER A C 1
ATOM 1558 O O . SER A 1 224 ? 59.986 58.449 -560.708 1.00 30.88 204 SER A O 1
ATOM 1561 N N . LEU A 1 225 ? 59.639 60.556 -559.980 1.00 30.12 205 LEU A N 1
ATOM 1562 C CA . LEU A 1 225 ? 58.866 60.956 -561.150 1.00 29.81 205 LEU A CA 1
ATOM 1563 C C . LEU A 1 225 ? 59.240 62.356 -561.637 1.00 28.76 205 LEU A C 1
ATOM 1564 O O . LEU A 1 225 ? 59.719 63.186 -560.865 1.00 28.73 205 LEU A O 1
ATOM 1569 N N . SER A 1 226 ? 59.032 62.595 -562.928 1.00 27.90 206 SER A N 1
ATOM 1570 C CA . SER A 1 226 ? 59.343 63.876 -563.556 1.00 28.16 206 SER A CA 1
ATOM 1571 C C . SER A 1 226 ? 58.064 64.648 -563.847 1.00 27.24 206 SER A C 1
ATOM 1572 O O . SER A 1 226 ? 57.077 64.074 -564.308 1.00 27.12 206 SER A O 1
ATOM 1575 N N . PHE A 1 227 ? 58.098 65.952 -563.589 1.00 26.32 207 PHE A N 1
ATOM 1576 C CA . PHE A 1 227 ? 56.937 66.811 -563.797 1.00 26.33 207 PHE A CA 1
ATOM 1577 C C . PHE A 1 227 ? 57.283 68.161 -564.425 1.00 25.00 207 PHE A C 1
ATOM 1578 O O . PHE A 1 227 ? 58.394 68.667 -564.270 1.00 25.32 207 PHE A O 1
ATOM 1586 N N . ALA A 1 228 ? 56.297 68.751 -565.095 1.00 25.81 208 ALA A N 1
ATOM 1587 C CA . ALA A 1 228 ? 56.446 70.055 -565.727 1.00 26.75 208 ALA A CA 1
ATOM 1588 C C . ALA A 1 228 ? 56.348 71.152 -564.654 1.00 25.85 208 ALA A C 1
ATOM 1589 O O . ALA A 1 228 ? 55.309 71.306 -564.005 1.00 25.49 208 ALA A O 1
ATOM 1591 N N . LEU A 1 229 ? 57.429 71.911 -564.477 1.00 26.33 209 LEU A N 1
ATOM 1592 C CA . LEU A 1 229 ? 57.463 72.978 -563.476 1.00 27.13 209 LEU A CA 1
ATOM 1593 C C . LEU A 1 229 ? 56.398 74.046 -563.701 1.00 28.63 209 LEU A C 1
ATOM 1594 O O . LEU A 1 229 ? 55.852 74.603 -562.746 1.00 28.79 209 LEU A O 1
ATOM 1599 N N . ARG A 1 230 ? 56.071 74.290 -564.964 1.00 28.87 210 ARG A N 1
ATOM 1600 C CA . ARG A 1 230 ? 55.051 75.265 -565.317 1.00 29.61 210 ARG A CA 1
ATOM 1601 C C . ARG A 1 230 ? 53.736 74.944 -564.587 1.00 28.84 210 ARG A C 1
ATOM 1602 O O . ARG A 1 230 ? 53.075 75.839 -564.073 1.00 27.44 210 ARG A O 1
ATOM 1610 N N . TYR A 1 231 ? 53.387 73.662 -564.497 1.00 26.79 211 TYR A N 1
ATOM 1611 C CA . TYR A 1 231 ? 52.157 73.269 -563.815 1.00 25.45 211 TYR A CA 1
ATOM 1612 C C . TYR A 1 231 ? 52.295 73.356 -562.299 1.00 25.64 211 TYR A C 1
ATOM 1613 O O . TYR A 1 231 ? 51.413 73.882 -561.615 1.00 23.75 211 TYR A O 1
ATOM 1622 N N . MET A 1 232 ? 53.417 72.861 -561.785 1.00 25.17 212 MET A N 1
ATOM 1623 C CA . MET A 1 232 ? 53.682 72.900 -560.356 1.00 28.06 212 MET A CA 1
ATOM 1624 C C . MET A 1 232 ? 53.553 74.330 -559.841 1.00 27.84 212 MET A C 1
ATOM 1625 O O . MET A 1 232 ? 52.910 74.572 -558.824 1.00 27.64 212 MET A O 1
ATOM 1630 N N . ASN A 1 233 ? 54.116 75.271 -560.597 1.00 29.47 213 ASN A N 1
ATOM 1631 C CA . ASN A 1 233 ? 54.077 76.684 -560.247 1.00 31.60 213 ASN A CA 1
ATOM 1632 C C . ASN A 1 233 ? 52.675 77.271 -560.236 1.00 31.32 213 ASN A C 1
ATOM 1633 O O . ASN A 1 233 ? 52.387 78.174 -559.447 1.00 32.69 213 ASN A O 1
ATOM 1638 N N . SER A 1 234 ? 51.801 76.748 -561.090 1.00 27.62 214 SER A N 1
ATOM 1639 C CA . SER A 1 234 ? 50.419 77.207 -561.127 1.00 26.87 214 SER A CA 1
ATOM 1640 C C . SER A 1 234 ? 49.710 76.724 -559.856 1.00 26.01 214 SER A C 1
ATOM 1641 O O . SER A 1 234 ? 48.874 77.428 -559.284 1.00 26.20 214 SER A O 1
ATOM 1644 N N . PHE A 1 235 ? 50.060 75.520 -559.416 1.00 25.23 215 PHE A N 1
ATOM 1645 C CA . PHE A 1 235 ? 49.478 74.939 -558.212 1.00 24.56 215 PHE A CA 1
ATOM 1646 C C . PHE A 1 235 ? 49.791 75.790 -556.978 1.00 23.70 215 PHE A C 1
ATOM 1647 O O . PHE A 1 235 ? 48.965 75.906 -556.074 1.00 21.61 215 PHE A O 1
ATOM 1655 N N . THR A 1 236 ? 50.983 76.385 -556.955 1.00 23.77 216 THR A N 1
ATOM 1656 C CA . THR A 1 236 ? 51.400 77.206 -555.823 1.00 25.99 216 THR A CA 1
ATOM 1657 C C . THR A 1 236 ? 50.593 78.492 -555.650 1.00 25.30 216 THR A C 1
ATOM 1658 O O . THR A 1 236 ? 50.824 79.239 -554.712 1.00 25.84 216 THR A O 1
ATOM 1662 N N . LYS A 1 237 ? 49.653 78.755 -556.556 1.00 26.01 217 LYS A N 1
ATOM 1663 C CA . LYS A 1 237 ? 48.804 79.936 -556.421 1.00 27.12 217 LYS A CA 1
ATOM 1664 C C . LYS A 1 237 ? 47.832 79.717 -555.255 1.00 26.46 217 LYS A C 1
ATOM 1665 O O . LYS A 1 237 ? 47.148 80.640 -554.832 1.00 26.45 217 LYS A O 1
ATOM 1671 N N . ALA A 1 238 ? 47.760 78.484 -554.753 1.00 24.85 218 ALA A N 1
ATOM 1672 C CA . ALA A 1 238 ? 46.887 78.161 -553.626 1.00 24.00 218 ALA A CA 1
ATOM 1673 C C . ALA A 1 238 ? 47.603 78.365 -552.288 1.00 24.99 218 ALA A C 1
ATOM 1674 O O . ALA A 1 238 ? 47.003 78.179 -551.229 1.00 25.60 218 ALA A O 1
ATOM 1676 N N . THR A 1 239 ? 48.875 78.762 -552.343 1.00 24.70 219 THR A N 1
ATOM 1677 C CA . THR A 1 239 ? 49.688 78.968 -551.140 1.00 25.00 219 THR A CA 1
ATOM 1678 C C . THR A 1 239 ? 49.006 79.761 -550.019 1.00 26.43 219 THR A C 1
ATOM 1679 O O . THR A 1 239 ? 49.047 79.348 -548.866 1.00 24.59 219 THR A O 1
ATOM 1683 N N . PRO A 1 240 ? 48.344 80.890 -550.344 1.00 27.29 220 PRO A N 1
ATOM 1684 C CA . PRO A 1 240 ? 47.692 81.642 -549.265 1.00 27.89 220 PRO A CA 1
ATOM 1685 C C . PRO A 1 240 ? 46.602 80.899 -548.480 1.00 28.17 220 PRO A C 1
ATOM 1686 O O . PRO A 1 240 ? 46.234 81.323 -547.392 1.00 27.67 220 PRO A O 1
ATOM 1690 N N . LEU A 1 241 ? 46.137 79.765 -548.999 1.00 27.14 221 LEU A N 1
ATOM 1691 C CA . LEU A 1 241 ? 45.103 78.979 -548.326 1.00 27.67 221 LEU A CA 1
ATOM 1692 C C . LEU A 1 241 ? 45.590 78.195 -547.113 1.00 28.23 221 LEU A C 1
ATOM 1693 O O . LEU A 1 241 ? 44.822 77.942 -546.187 1.00 30.56 221 LEU A O 1
ATOM 1698 N N . SER A 1 242 ? 46.860 77.811 -547.114 1.00 28.22 222 SER A N 1
ATOM 1699 C CA . SER A 1 242 ? 47.397 77.015 -546.019 1.00 29.73 222 SER A CA 1
ATOM 1700 C C . SER A 1 242 ? 48.897 77.169 -545.840 1.00 29.77 222 SER A C 1
ATOM 1701 O O . SER A 1 242 ? 49.624 77.419 -546.799 1.00 30.24 222 SER A O 1
ATOM 1704 N N . ASP A 1 243 ? 49.348 77.001 -544.600 1.00 29.21 223 ASP A N 1
ATOM 1705 C CA . ASP A 1 243 ? 50.767 77.079 -544.270 1.00 31.35 223 ASP A CA 1
ATOM 1706 C C . ASP A 1 243 ? 51.461 75.768 -544.617 1.00 28.11 223 ASP A C 1
ATOM 1707 O O . ASP A 1 243 ? 52.684 75.664 -544.571 1.00 27.23 223 ASP A O 1
ATOM 1712 N N . THR A 1 244 ? 50.661 74.782 -544.999 1.00 27.16 224 THR A N 1
ATOM 1713 C CA . THR A 1 244 ? 51.158 73.458 -545.317 1.00 27.20 224 THR A CA 1
ATOM 1714 C C . THR A 1 244 ? 50.651 72.947 -546.655 1.00 24.94 224 THR A C 1
ATOM 1715 O O . THR A 1 244 ? 49.549 73.278 -547.077 1.00 26.36 224 THR A O 1
ATOM 1719 N N . VAL A 1 245 ? 51.490 72.174 -547.332 1.00 24.20 225 VAL A N 1
ATOM 1720 C CA . VAL A 1 245 ? 51.118 71.550 -548.593 1.00 23.45 225 VAL A CA 1
ATOM 1721 C C . VAL A 1 245 ? 51.498 70.077 -548.469 1.00 23.51 225 VAL A C 1
ATOM 1722 O O . VAL A 1 245 ? 52.483 69.736 -547.816 1.00 24.57 225 VAL A O 1
ATOM 1726 N N . THR A 1 246 ? 50.683 69.205 -549.048 1.00 23.13 226 THR A N 1
ATOM 1727 C CA . THR A 1 246 ? 50.949 67.776 -548.990 1.00 24.41 226 THR A CA 1
ATOM 1728 C C . THR A 1 246 ? 51.095 67.205 -550.391 1.00 25.16 226 THR A C 1
ATOM 1729 O O . THR A 1 246 ? 50.202 67.345 -551.222 1.00 25.64 226 THR A O 1
ATOM 1733 N N . ILE A 1 247 ? 52.250 66.596 -550.647 1.00 22.85 227 ILE A N 1
ATOM 1734 C CA . ILE A 1 247 ? 52.568 66.003 -551.938 1.00 23.49 227 ILE A CA 1
ATOM 1735 C C . ILE A 1 247 ? 52.547 64.479 -551.823 1.00 24.39 227 ILE A C 1
ATOM 1736 O O . ILE A 1 247 ? 53.323 63.902 -551.065 1.00 24.52 227 ILE A O 1
ATOM 1741 N N . SER A 1 248 ? 51.657 63.836 -552.572 1.00 24.95 228 SER A N 1
ATOM 1742 C CA . SER A 1 248 ? 51.543 62.380 -552.546 1.00 25.82 228 SER A CA 1
ATOM 1743 C C . SER A 1 248 ? 52.020 61.808 -553.867 1.00 26.81 228 SER A C 1
ATOM 1744 O O . SER A 1 248 ? 51.550 62.207 -554.934 1.00 26.90 228 SER A O 1
ATOM 1747 N N . LEU A 1 249 ? 52.949 60.861 -553.778 1.00 27.04 229 LEU A N 1
ATOM 1748 C CA . LEU A 1 249 ? 53.552 60.227 -554.942 1.00 27.87 229 LEU A CA 1
ATOM 1749 C C . LEU A 1 249 ? 53.444 58.700 -554.970 1.00 28.47 229 LEU A C 1
ATOM 1750 O O . LEU A 1 249 ? 53.532 58.040 -553.941 1.00 28.12 229 LEU A O 1
ATOM 1755 N N . SER A 1 250 ? 53.307 58.164 -556.177 1.00 31.10 230 SER A N 1
ATOM 1756 C CA . SER A 1 250 ? 53.231 56.724 -556.423 1.00 33.76 230 SER A CA 1
ATOM 1757 C C . SER A 1 250 ? 53.746 56.511 -557.831 1.00 34.42 230 SER A C 1
ATOM 1758 O O . SER A 1 250 ? 53.385 57.255 -558.743 1.00 33.92 230 SER A O 1
ATOM 1761 N N . SER A 1 251 ? 54.600 55.503 -557.998 1.00 36.59 231 SER A N 1
ATOM 1762 C CA . SER A 1 251 ? 55.209 55.189 -559.292 1.00 38.11 231 SER A CA 1
ATOM 1763 C C . SER A 1 251 ? 54.252 55.081 -560.484 1.00 38.02 231 SER A C 1
ATOM 1764 O O . SER A 1 251 ? 54.575 55.539 -561.587 1.00 39.36 231 SER A O 1
ATOM 1767 N N . GLU A 1 252 ? 53.059 54.539 -560.256 1.00 39.33 232 GLU A N 1
ATOM 1768 C CA . GLU A 1 252 ? 52.081 54.365 -561.336 1.00 41.01 232 GLU A CA 1
ATOM 1769 C C . GLU A 1 252 ? 50.954 55.410 -561.391 1.00 41.40 232 GLU A C 1
ATOM 1770 O O . GLU A 1 252 ? 49.961 55.224 -562.106 1.00 40.97 232 GLU A O 1
ATOM 1772 N N . LEU A 1 253 ? 51.134 56.539 -560.710 1.00 40.31 233 LEU A N 1
ATOM 1773 C CA . LEU A 1 253 ? 50.089 57.551 -560.686 1.00 36.96 233 LEU A CA 1
ATOM 1774 C C . LEU A 1 253 ? 50.528 59.012 -560.814 1.00 35.64 233 LEU A C 1
ATOM 1775 O O . LEU A 1 253 ? 51.712 59.347 -560.696 1.00 33.07 233 LEU A O 1
ATOM 1780 N N . PRO A 1 254 ? 49.571 59.893 -561.151 1.00 32.78 234 PRO A N 1
ATOM 1781 C CA . PRO A 1 254 ? 49.874 61.320 -561.274 1.00 31.02 234 PRO A CA 1
ATOM 1782 C C . PRO A 1 254 ? 50.168 61.777 -559.841 1.00 27.16 234 PRO A C 1
ATOM 1783 O O . PRO A 1 254 ? 49.719 61.137 -558.891 1.00 27.17 234 PRO A O 1
ATOM 1787 N N . VAL A 1 255 ? 50.952 62.834 -559.676 1.00 25.55 235 VAL A N 1
ATOM 1788 C CA . VAL A 1 255 ? 51.245 63.336 -558.336 1.00 24.41 235 VAL A CA 1
ATOM 1789 C C . VAL A 1 255 ? 50.028 64.119 -557.835 1.00 25.58 235 VAL A C 1
ATOM 1790 O O . VAL A 1 255 ? 49.281 64.673 -558.638 1.00 26.23 235 VAL A O 1
ATOM 1794 N N . VAL A 1 256 ? 49.798 64.106 -556.525 1.00 22.87 236 VAL A N 1
ATOM 1795 C CA . VAL A 1 256 ? 48.693 64.848 -555.930 1.00 23.39 236 VAL A CA 1
ATOM 1796 C C . VAL A 1 256 ? 49.288 65.931 -555.030 1.00 24.69 236 VAL A C 1
ATOM 1797 O O . VAL A 1 256 ? 50.143 65.644 -554.198 1.00 24.44 236 VAL A O 1
ATOM 1801 N N . VAL A 1 257 ? 48.888 67.178 -555.254 1.00 25.07 237 VAL A N 1
ATOM 1802 C CA . VAL A 1 257 ? 49.372 68.310 -554.462 1.00 24.03 237 VAL A CA 1
ATOM 1803 C C . VAL A 1 257 ? 48.153 68.915 -553.777 1.00 24.55 237 VAL A C 1
ATOM 1804 O O . VAL A 1 257 ? 47.309 69.519 -554.436 1.00 23.95 237 VAL A O 1
ATOM 1808 N N . GLU A 1 258 ? 48.081 68.764 -552.455 1.00 23.31 238 GLU A N 1
ATOM 1809 C CA . GLU A 1 258 ? 46.938 69.241 -551.688 1.00 24.85 238 GLU A CA 1
ATOM 1810 C C . GLU A 1 258 ? 47.139 70.376 -550.684 1.00 23.86 238 GLU A C 1
ATOM 1811 O O . GLU A 1 258 ? 48.100 70.387 -549.915 1.00 23.25 238 GLU A O 1
ATOM 1817 N N . TYR A 1 259 ? 46.175 71.294 -550.688 1.00 23.55 239 TYR A N 1
ATOM 1818 C CA . TYR A 1 259 ? 46.124 72.440 -549.785 1.00 24.86 239 TYR A CA 1
ATOM 1819 C C . TYR A 1 259 ? 44.755 72.393 -549.100 1.00 25.40 239 TYR A C 1
ATOM 1820 O O . TYR A 1 259 ? 43.719 72.340 -549.767 1.00 25.51 239 TYR A O 1
ATOM 1829 N N . LYS A 1 260 ? 44.752 72.407 -547.773 1.00 27.26 240 LYS A N 1
ATOM 1830 C CA . LYS A 1 260 ? 43.503 72.372 -547.016 1.00 29.67 240 LYS A CA 1
ATOM 1831 C C . LYS A 1 260 ? 42.841 73.742 -546.978 1.00 30.44 240 LYS A C 1
ATOM 1832 O O . LYS A 1 260 ? 43.519 74.761 -546.830 1.00 31.14 240 LYS A O 1
ATOM 1838 N N . VAL A 1 261 ? 41.523 73.772 -547.156 1.00 29.87 241 VAL A N 1
ATOM 1839 C CA . VAL A 1 261 ? 40.788 75.031 -547.087 1.00 30.90 241 VAL A CA 1
ATOM 1840 C C . VAL A 1 261 ? 40.231 75.107 -545.670 1.00 32.78 241 VAL A C 1
ATOM 1841 O O . VAL A 1 261 ? 39.201 74.492 -545.369 1.00 31.83 241 VAL A O 1
ATOM 1845 N N . ALA A 1 262 ? 40.937 75.838 -544.806 1.00 34.43 242 ALA A N 1
ATOM 1846 C CA . ALA A 1 262 ? 40.565 75.978 -543.399 1.00 37.14 242 ALA A CA 1
ATOM 1847 C C . ALA A 1 262 ? 40.373 74.552 -542.894 1.00 39.23 242 ALA A C 1
ATOM 1848 O O . ALA A 1 262 ? 41.251 73.710 -543.082 1.00 42.14 242 ALA A O 1
ATOM 1850 N N . GLU A 1 263 ? 39.224 74.263 -542.294 1.00 39.80 243 GLU A N 1
ATOM 1851 C CA . GLU A 1 263 ? 38.948 72.904 -541.836 1.00 41.91 243 GLU A CA 1
ATOM 1852 C C . GLU A 1 263 ? 37.656 72.426 -542.488 1.00 40.94 243 GLU A C 1
ATOM 1853 O O . GLU A 1 263 ? 37.046 71.449 -542.044 1.00 41.25 243 GLU A O 1
ATOM 1859 N N . MET A 1 264 ? 37.273 73.089 -543.578 1.00 37.55 244 MET A N 1
ATOM 1860 C CA . MET A 1 264 ? 36.036 72.764 -544.271 1.00 36.91 244 MET A CA 1
ATOM 1861 C C . MET A 1 264 ? 36.188 72.130 -545.650 1.00 35.50 244 MET A C 1
ATOM 1862 O O . MET A 1 264 ? 35.189 71.835 -546.305 1.00 35.11 244 MET A O 1
ATOM 1867 N N . GLY A 1 265 ? 37.422 71.911 -546.091 1.00 32.11 245 GLY A N 1
ATOM 1868 C CA . GLY A 1 265 ? 37.605 71.319 -547.400 1.00 30.87 245 GLY A CA 1
ATOM 1869 C C . GLY A 1 265 ? 39.025 71.285 -547.909 1.00 29.57 245 GLY A C 1
ATOM 1870 O O . GLY A 1 265 ? 39.978 71.276 -547.130 1.00 28.37 245 GLY A O 1
ATOM 1871 N N . TYR A 1 266 ? 39.166 71.348 -549.230 1.00 29.02 246 TYR A N 1
ATOM 1872 C CA . TYR A 1 266 ? 40.485 71.283 -549.843 1.00 28.67 246 TYR A CA 1
ATOM 1873 C C . TYR A 1 266 ? 40.507 71.618 -551.321 1.00 27.48 246 TYR A C 1
ATOM 1874 O O . TYR A 1 266 ? 39.473 71.732 -551.977 1.00 26.50 246 TYR A O 1
ATOM 1883 N N . ILE A 1 267 ? 41.725 71.750 -551.826 1.00 26.98 247 ILE A N 1
ATOM 1884 C CA . ILE A 1 267 ? 41.978 71.941 -553.238 1.00 26.29 247 ILE A CA 1
ATOM 1885 C C . ILE A 1 267 ? 43.077 70.926 -553.505 1.00 25.61 247 ILE A C 1
ATOM 1886 O O . ILE A 1 267 ? 44.129 70.957 -552.856 1.00 25.50 247 ILE A O 1
ATOM 1891 N N . ARG A 1 268 ? 42.791 69.974 -554.385 1.00 25.85 248 ARG A N 1
ATOM 1892 C CA . ARG A 1 268 ? 43.762 68.953 -554.750 1.00 26.13 248 ARG A CA 1
ATOM 1893 C C . ARG A 1 268 ? 44.105 69.082 -556.220 1.00 25.31 248 ARG A C 1
ATOM 1894 O O . ARG A 1 268 ? 43.222 69.084 -557.087 1.00 26.74 248 ARG A O 1
ATOM 1902 N N . TYR A 1 269 ? 45.392 69.230 -556.488 1.00 24.81 249 TYR A N 1
ATOM 1903 C CA . TYR A 1 269 ? 45.891 69.331 -557.845 1.00 23.61 249 TYR A CA 1
ATOM 1904 C C . TYR A 1 269 ? 46.513 67.981 -558.227 1.00 24.75 249 TYR A C 1
ATOM 1905 O O . TYR A 1 269 ? 47.228 67.372 -557.433 1.00 24.88 249 TYR A O 1
ATOM 1914 N N . TYR A 1 270 ? 46.201 67.507 -559.426 1.00 24.94 250 TYR A N 1
ATOM 1915 C CA . TYR A 1 270 ? 46.747 66.254 -559.933 1.00 24.88 250 TYR A CA 1
ATOM 1916 C C . TYR A 1 270 ? 47.542 66.613 -561.170 1.00 24.16 250 TYR A C 1
ATOM 1917 O O . TYR A 1 270 ? 47.113 67.448 -561.961 1.00 24.84 250 TYR A O 1
ATOM 1926 N N . LEU A 1 271 ? 48.714 66.012 -561.318 1.00 24.26 251 LEU A N 1
ATOM 1927 C CA . LEU A 1 271 ? 49.556 66.287 -562.470 1.00 23.98 251 LEU A CA 1
ATOM 1928 C C . LEU A 1 271 ? 50.167 65.007 -563.016 1.00 24.92 251 LEU A C 1
ATOM 1929 O O . LEU A 1 271 ? 50.875 64.291 -562.305 1.00 23.67 251 LEU A O 1
ATOM 1934 N N . ALA A 1 272 ? 49.882 64.737 -564.286 1.00 25.61 252 ALA A N 1
ATOM 1935 C CA . ALA A 1 272 ? 50.398 63.562 -564.974 1.00 27.64 252 ALA A CA 1
ATOM 1936 C C . ALA A 1 272 ? 51.904 63.734 -565.153 1.00 28.35 252 ALA A C 1
ATOM 1937 O O . ALA A 1 272 ? 52.382 64.833 -565.438 1.00 28.72 252 ALA A O 1
ATOM 1939 N N . PRO A 1 273 ? 52.675 62.656 -564.953 1.00 28.97 253 PRO A N 1
ATOM 1940 C CA . PRO A 1 273 ? 54.135 62.698 -565.091 1.00 30.86 253 PRO A CA 1
ATOM 1941 C C . PRO A 1 273 ? 54.668 62.674 -566.523 1.00 33.58 253 PRO A C 1
ATOM 1942 O O . PRO A 1 273 ? 53.926 62.443 -567.486 1.00 33.52 253 PRO A O 1
ATOM 1946 N N . LYS A 1 274 ? 55.959 62.957 -566.654 1.00 36.63 254 LYS A N 1
ATOM 1947 C CA . LYS A 1 274 ? 56.628 62.917 -567.947 1.00 40.74 254 LYS A CA 1
ATOM 1948 C C . LYS A 1 274 ? 57.382 61.597 -567.948 1.00 43.34 254 LYS A C 1
ATOM 1949 O O . LYS A 1 274 ? 58.188 61.343 -567.056 1.00 44.31 254 LYS A O 1
ATOM 1955 N N . ILE A 1 275 ? 57.063 60.731 -568.906 1.00 47.22 255 ILE A N 1
ATOM 1956 C CA . ILE A 1 275 ? 57.704 59.417 -569.031 1.00 49.77 255 ILE A CA 1
ATOM 1957 C C . ILE A 1 275 ? 57.975 59.139 -570.521 1.00 51.61 255 ILE A C 1
ATOM 1958 O O . ILE A 1 275 ? 57.357 58.210 -571.100 1.00 53.05 255 ILE A O 1
ATOM 1963 N N . MET B 1 21 ? 39.031 83.717 -588.862 1.00 54.83 1 MET B N 1
ATOM 1964 C CA . MET B 1 21 ? 37.687 83.995 -589.444 1.00 54.41 1 MET B CA 1
ATOM 1965 C C . MET B 1 21 ? 37.207 82.786 -590.241 1.00 52.63 1 MET B C 1
ATOM 1966 O O . MET B 1 21 ? 37.926 82.246 -591.090 1.00 52.20 1 MET B O 1
ATOM 1971 N N . LEU B 1 22 ? 35.984 82.362 -589.950 1.00 49.78 2 LEU B N 1
ATOM 1972 C CA . LEU B 1 22 ? 35.386 81.211 -590.606 1.00 46.26 2 LEU B CA 1
ATOM 1973 C C . LEU B 1 22 ? 34.159 81.641 -591.399 1.00 44.84 2 LEU B C 1
ATOM 1974 O O . LEU B 1 22 ? 33.308 82.365 -590.891 1.00 42.63 2 LEU B O 1
ATOM 1979 N N . GLU B 1 23 ? 34.100 81.229 -592.660 1.00 43.69 3 GLU B N 1
ATOM 1980 C CA . GLU B 1 23 ? 32.970 81.550 -593.516 1.00 44.47 3 GLU B CA 1
ATOM 1981 C C . GLU B 1 23 ? 32.746 80.396 -594.473 1.00 42.82 3 GLU B C 1
ATOM 1982 O O . GLU B 1 23 ? 33.508 80.195 -595.413 1.00 42.67 3 GLU B O 1
ATOM 1988 N N . LEU B 1 24 ? 31.723 79.601 -594.183 1.00 41.89 4 LEU B N 1
ATOM 1989 C CA . LEU B 1 24 ? 31.404 78.442 -594.995 1.00 40.51 4 LEU B CA 1
ATOM 1990 C C . LEU B 1 24 ? 30.014 78.617 -595.596 1.00 40.68 4 LEU B C 1
ATOM 1991 O O . LEU B 1 24 ? 29.028 78.728 -594.862 1.00 42.35 4 LEU B O 1
ATOM 1996 N N . ARG B 1 25 ? 29.932 78.695 -596.920 1.00 40.62 5 ARG B N 1
ATOM 1997 C CA . ARG B 1 25 ? 28.630 78.836 -597.557 1.00 40.09 5 ARG B CA 1
ATOM 1998 C C . ARG B 1 25 ? 28.248 77.557 -598.304 1.00 38.46 5 ARG B C 1
ATOM 1999 O O . ARG B 1 25 ? 28.998 77.042 -599.129 1.00 37.03 5 ARG B O 1
ATOM 2007 N N . LEU B 1 26 ? 27.100 77.012 -597.934 1.00 37.58 6 LEU B N 1
ATOM 2008 C CA . LEU B 1 26 ? 26.591 75.788 -598.527 1.00 37.26 6 LEU B CA 1
ATOM 2009 C C . LEU B 1 26 ? 25.336 76.131 -599.318 1.00 37.56 6 LEU B C 1
ATOM 2010 O O . LEU B 1 26 ? 24.359 76.626 -598.751 1.00 34.10 6 LEU B O 1
ATOM 2015 N N . VAL B 1 27 ? 25.368 75.877 -600.624 1.00 37.60 7 VAL B N 1
ATOM 2016 C CA . VAL B 1 27 ? 24.220 76.172 -601.478 1.00 40.64 7 VAL B CA 1
ATOM 2017 C C . VAL B 1 27 ? 22.995 75.345 -601.104 1.00 40.73 7 VAL B C 1
ATOM 2018 O O . VAL B 1 27 ? 21.906 75.891 -600.943 1.00 41.04 7 VAL B O 1
ATOM 2022 N N . GLN B 1 28 ? 23.172 74.035 -600.953 1.00 42.38 8 GLN B N 1
ATOM 2023 C CA . GLN B 1 28 ? 22.058 73.163 -600.584 1.00 44.31 8 GLN B CA 1
ATOM 2024 C C . GLN B 1 28 ? 21.932 73.163 -599.055 1.00 43.19 8 GLN B C 1
ATOM 2025 O O . GLN B 1 28 ? 22.417 72.258 -598.376 1.00 42.27 8 GLN B O 1
ATOM 2031 N N . GLY B 1 29 ? 21.282 74.199 -598.530 1.00 42.51 9 GLY B N 1
ATOM 2032 C CA . GLY B 1 29 ? 21.113 74.340 -597.093 1.00 40.46 9 GLY B CA 1
ATOM 2033 C C . GLY B 1 29 ? 20.447 73.175 -596.395 1.00 39.24 9 GLY B C 1
ATOM 2034 O O . GLY B 1 29 ? 20.779 72.872 -595.244 1.00 36.37 9 GLY B O 1
ATOM 2035 N N . SER B 1 30 ? 19.532 72.506 -597.096 1.00 37.84 10 SER B N 1
ATOM 2036 C CA . SER B 1 30 ? 18.809 71.369 -596.536 1.00 37.41 10 SER B CA 1
ATOM 2037 C C . SER B 1 30 ? 19.721 70.237 -596.058 1.00 36.27 10 SER B C 1
ATOM 2038 O O . SER B 1 30 ? 19.309 69.423 -595.236 1.00 36.16 10 SER B O 1
ATOM 2041 N N . LEU B 1 31 ? 20.939 70.163 -596.592 1.00 36.38 11 LEU B N 1
ATOM 2042 C CA . LEU B 1 31 ? 21.884 69.124 -596.177 1.00 35.87 11 LEU B CA 1
ATOM 2043 C C . LEU B 1 31 ? 22.237 69.319 -594.712 1.00 34.70 11 LEU B C 1
ATOM 2044 O O . LEU B 1 31 ? 22.216 68.372 -593.924 1.00 33.90 11 LEU B O 1
ATOM 2049 N N . LEU B 1 32 ? 22.559 70.559 -594.359 1.00 33.48 12 LEU B N 1
ATOM 2050 C CA . LEU B 1 32 ? 22.925 70.902 -592.996 1.00 32.74 12 LEU B CA 1
ATOM 2051 C C . LEU B 1 32 ? 21.752 70.661 -592.059 1.00 31.85 12 LEU B C 1
ATOM 2052 O O . LEU B 1 32 ? 21.946 70.226 -590.927 1.00 31.30 12 LEU B O 1
ATOM 2057 N N . LYS B 1 33 ? 20.538 70.919 -592.540 1.00 31.50 13 LYS B N 1
ATOM 2058 C CA . LYS B 1 33 ? 19.337 70.700 -591.737 1.00 31.75 13 LYS B CA 1
ATOM 2059 C C . LYS B 1 33 ? 19.179 69.216 -591.434 1.00 29.33 13 LYS B C 1
ATOM 2060 O O . LYS B 1 33 ? 18.975 68.836 -590.285 1.00 29.78 13 LYS B O 1
ATOM 2066 N N . LYS B 1 34 ? 19.284 68.387 -592.473 1.00 30.29 14 LYS B N 1
ATOM 2067 C CA . LYS B 1 34 ? 19.151 66.938 -592.321 1.00 30.15 14 LYS B CA 1
ATOM 2068 C C . LYS B 1 34 ? 20.236 66.374 -591.401 1.00 28.45 14 LYS B C 1
ATOM 2069 O O . LYS B 1 34 ? 19.965 65.508 -590.572 1.00 26.47 14 LYS B O 1
ATOM 2075 N N . VAL B 1 35 ? 21.458 66.881 -591.554 1.00 29.43 15 VAL B N 1
ATOM 2076 C CA . VAL B 1 35 ? 22.585 66.452 -590.734 1.00 30.48 15 VAL B CA 1
ATOM 2077 C C . VAL B 1 35 ? 22.285 66.688 -589.256 1.00 30.51 15 VAL B C 1
ATOM 2078 O O . VAL B 1 35 ? 22.424 65.783 -588.440 1.00 30.39 15 VAL B O 1
ATOM 2082 N N . LEU B 1 36 ? 21.847 67.896 -588.916 1.00 30.17 16 LEU B N 1
ATOM 2083 C CA . LEU B 1 36 ? 21.540 68.206 -587.524 1.00 30.78 16 LEU B CA 1
ATOM 2084 C C . LEU B 1 36 ? 20.422 67.323 -586.980 1.00 30.51 16 LEU B C 1
ATOM 2085 O O . LEU B 1 36 ? 20.489 66.825 -585.855 1.00 30.42 16 LEU B O 1
ATOM 2090 N N . GLU B 1 37 ? 19.415 67.103 -587.815 1.00 31.65 17 GLU B N 1
ATOM 2091 C CA . GLU B 1 37 ? 18.268 66.288 -587.463 1.00 32.63 17 GLU B CA 1
ATOM 2092 C C . GLU B 1 37 ? 18.662 64.835 -587.214 1.00 32.29 17 GLU B C 1
ATOM 2093 O O . GLU B 1 37 ? 17.988 64.123 -586.474 1.00 33.75 17 GLU B O 1
ATOM 2099 N N . SER B 1 38 ? 19.758 64.394 -587.824 1.00 31.74 18 SER B N 1
ATOM 2100 C CA . SER B 1 38 ? 20.191 63.014 -587.654 1.00 32.91 18 SER B CA 1
ATOM 2101 C C . SER B 1 38 ? 21.143 62.777 -586.482 1.00 32.93 18 SER B C 1
ATOM 2102 O O . SER B 1 38 ? 21.495 61.630 -586.198 1.00 32.80 18 SER B O 1
ATOM 2105 N N . ILE B 1 39 ? 21.563 63.847 -585.805 1.00 30.57 19 ILE B N 1
ATOM 2106 C CA . ILE B 1 39 ? 22.473 63.699 -584.673 1.00 31.75 19 ILE B CA 1
ATOM 2107 C C . ILE B 1 39 ? 21.999 64.324 -583.360 1.00 31.49 19 ILE B C 1
ATOM 2108 O O . ILE B 1 39 ? 22.420 63.887 -582.295 1.00 30.35 19 ILE B O 1
ATOM 2113 N N . LYS B 1 40 ? 21.100 65.304 -583.434 1.00 31.26 20 LYS B N 1
ATOM 2114 C CA . LYS B 1 40 ? 20.600 65.990 -582.237 1.00 33.62 20 LYS B CA 1
ATOM 2115 C C . LYS B 1 40 ? 19.930 65.101 -581.189 1.00 33.60 20 LYS B C 1
ATOM 2116 O O . LYS B 1 40 ? 19.972 65.409 -580.005 1.00 34.89 20 LYS B O 1
ATOM 2122 N N . ASP B 1 41 ? 19.302 64.012 -581.613 1.00 35.27 21 ASP B N 1
ATOM 2123 C CA . ASP B 1 41 ? 18.632 63.129 -580.663 1.00 36.28 21 ASP B CA 1
ATOM 2124 C C . ASP B 1 41 ? 19.555 62.104 -580.033 1.00 35.04 21 ASP B C 1
ATOM 2125 O O . ASP B 1 41 ? 19.201 61.481 -579.033 1.00 35.79 21 ASP B O 1
ATOM 2130 N N . LEU B 1 42 ? 20.734 61.929 -580.617 1.00 32.62 22 LEU B N 1
ATOM 2131 C CA . LEU B 1 42 ? 21.704 60.975 -580.094 1.00 32.16 22 LEU B CA 1
ATOM 2132 C C . LEU B 1 42 ? 22.674 61.670 -579.139 1.00 32.15 22 LEU B C 1
ATOM 2133 O O . LEU B 1 42 ? 23.082 61.102 -578.122 1.00 30.44 22 LEU B O 1
ATOM 2138 N N . VAL B 1 43 ? 23.060 62.886 -579.508 1.00 32.79 23 VAL B N 1
ATOM 2139 C CA . VAL B 1 43 ? 23.993 63.696 -578.735 1.00 36.19 23 VAL B CA 1
ATOM 2140 C C . VAL B 1 43 ? 23.371 65.073 -578.475 1.00 37.22 23 VAL B C 1
ATOM 2141 O O . VAL B 1 43 ? 22.866 65.713 -579.394 1.00 37.62 23 VAL B O 1
ATOM 2145 N N . ASN B 1 44 ? 23.436 65.538 -577.234 1.00 38.98 24 ASN B N 1
ATOM 2146 C CA . ASN B 1 44 ? 22.869 66.834 -576.886 1.00 40.45 24 ASN B CA 1
ATOM 2147 C C . ASN B 1 44 ? 23.736 67.989 -577.345 1.00 38.89 24 ASN B C 1
ATOM 2148 O O . ASN B 1 44 ? 23.233 69.001 -577.824 1.00 39.89 24 ASN B O 1
ATOM 2153 N N . ASP B 1 45 ? 25.044 67.840 -577.198 1.00 38.00 25 ASP B N 1
ATOM 2154 C CA . ASP B 1 45 ? 25.965 68.885 -577.603 1.00 36.84 25 ASP B CA 1
ATOM 2155 C C . ASP B 1 45 ? 27.284 68.289 -578.076 1.00 35.78 25 ASP B C 1
ATOM 2156 O O . ASP B 1 45 ? 27.696 67.229 -577.613 1.00 36.18 25 ASP B O 1
ATOM 2161 N N . ALA B 1 46 ? 27.936 68.967 -579.008 1.00 32.52 26 ALA B N 1
ATOM 2162 C CA . ALA B 1 46 ? 29.199 68.490 -579.537 1.00 33.39 26 ALA B CA 1
ATOM 2163 C C . ALA B 1 46 ? 29.970 69.607 -580.209 1.00 32.61 26 ALA B C 1
ATOM 2164 O O . ALA B 1 46 ? 29.415 70.650 -580.547 1.00 32.46 26 ALA B O 1
ATOM 2166 N N . ASN B 1 47 ? 31.265 69.380 -580.378 1.00 32.85 27 ASN B N 1
ATOM 2167 C CA . ASN B 1 47 ? 32.136 70.336 -581.034 1.00 33.04 27 ASN B CA 1
ATOM 2168 C C . ASN B 1 47 ? 32.154 70.078 -582.532 1.00 33.58 27 ASN B C 1
ATOM 2169 O O . ASN B 1 47 ? 32.126 68.930 -582.976 1.00 32.52 27 ASN B O 1
ATOM 2174 N N . PHE B 1 48 ? 32.136 71.159 -583.301 1.00 32.79 28 PHE B N 1
ATOM 2175 C CA . PHE B 1 48 ? 32.220 71.086 -584.747 1.00 33.67 28 PHE B CA 1
ATOM 2176 C C . PHE B 1 48 ? 33.633 71.557 -585.044 1.00 34.69 28 PHE B C 1
ATOM 2177 O O . PHE B 1 48 ? 34.004 72.685 -584.716 1.00 34.08 28 PHE B O 1
ATOM 2185 N N . ASP B 1 49 ? 34.441 70.651 -585.582 1.00 36.56 29 ASP B N 1
ATOM 2186 C CA . ASP B 1 49 ? 35.830 70.940 -585.899 1.00 37.39 29 ASP B CA 1
ATOM 2187 C C . ASP B 1 49 ? 35.968 71.440 -587.324 1.00 37.41 29 ASP B C 1
ATOM 2188 O O . ASP B 1 49 ? 35.421 70.850 -588.249 1.00 36.89 29 ASP B O 1
ATOM 2193 N N . CYS B 1 50 ? 36.700 72.535 -587.497 1.00 38.12 30 CYS B N 1
ATOM 2194 C CA . CYS B 1 50 ? 36.876 73.106 -588.823 1.00 40.63 30 CYS B CA 1
ATOM 2195 C C . CYS B 1 50 ? 38.338 73.168 -589.242 1.00 41.39 30 CYS B C 1
ATOM 2196 O O . CYS B 1 50 ? 39.184 73.687 -588.511 1.00 39.65 30 CYS B O 1
ATOM 2199 N N . SER B 1 51 ? 38.623 72.632 -590.424 1.00 42.14 31 SER B N 1
ATOM 2200 C CA . SER B 1 51 ? 39.974 72.644 -590.970 1.00 44.74 31 SER B CA 1
ATOM 2201 C C . SER B 1 51 ? 39.871 72.964 -592.454 1.00 45.27 31 SER B C 1
ATOM 2202 O O . SER B 1 51 ? 38.771 73.085 -592.994 1.00 43.51 31 SER B O 1
ATOM 2205 N N . SER B 1 52 ? 41.014 73.089 -593.118 1.00 46.70 32 SER B N 1
ATOM 2206 C CA . SER B 1 52 ? 41.030 73.392 -594.544 1.00 47.10 32 SER B CA 1
ATOM 2207 C C . SER B 1 52 ? 40.470 72.217 -595.350 1.00 47.13 32 SER B C 1
ATOM 2208 O O . SER B 1 52 ? 40.181 72.348 -596.546 1.00 47.86 32 SER B O 1
ATOM 2211 N N . THR B 1 53 ? 40.322 71.065 -594.699 1.00 46.91 33 THR B N 1
ATOM 2212 C CA . THR B 1 53 ? 39.815 69.883 -595.383 1.00 46.80 33 THR B CA 1
ATOM 2213 C C . THR B 1 53 ? 38.318 69.659 -595.195 1.00 45.37 33 THR B C 1
ATOM 2214 O O . THR B 1 53 ? 37.668 69.012 -596.029 1.00 44.69 33 THR B O 1
ATOM 2218 N N . GLY B 1 54 ? 37.760 70.202 -594.116 1.00 43.78 34 GLY B N 1
ATOM 2219 C CA . GLY B 1 54 ? 36.338 70.026 -593.898 1.00 42.26 34 GLY B CA 1
ATOM 2220 C C . GLY B 1 54 ? 35.751 70.436 -592.565 1.00 40.65 34 GLY B C 1
ATOM 2221 O O . GLY B 1 54 ? 36.446 70.808 -591.617 1.00 41.28 34 GLY B O 1
ATOM 2222 N N . PHE B 1 55 ? 34.430 70.347 -592.524 1.00 38.88 35 PHE B N 1
ATOM 2223 C CA . PHE B 1 55 ? 33.606 70.675 -591.371 1.00 38.58 35 PHE B CA 1
ATOM 2224 C C . PHE B 1 55 ? 33.252 69.302 -590.802 1.00 37.87 35 PHE B C 1
ATOM 2225 O O . PHE B 1 55 ? 32.511 68.546 -591.433 1.00 36.69 35 PHE B O 1
ATOM 2233 N N . SER B 1 56 ? 33.813 68.963 -589.640 1.00 37.71 36 SER B N 1
ATOM 2234 C CA . SER B 1 56 ? 33.571 67.651 -589.047 1.00 36.37 36 SER B CA 1
ATOM 2235 C C . SER B 1 56 ? 33.057 67.655 -587.616 1.00 35.87 36 SER B C 1
ATOM 2236 O O . SER B 1 56 ? 32.940 68.706 -586.984 1.00 36.07 36 SER B O 1
ATOM 2239 N N . LEU B 1 57 ? 32.791 66.451 -587.106 1.00 33.95 37 LEU B N 1
ATOM 2240 C CA . LEU B 1 57 ? 32.289 66.249 -585.751 1.00 31.93 37 LEU B CA 1
ATOM 2241 C C . LEU B 1 57 ? 32.412 64.794 -585.311 1.00 31.96 37 LEU B C 1
ATOM 2242 O O . LEU B 1 57 ? 32.210 63.874 -586.102 1.00 31.68 37 LEU B O 1
ATOM 2247 N N . GLN B 1 58 ? 32.764 64.596 -584.047 1.00 30.18 38 GLN B N 1
ATOM 2248 C CA . GLN B 1 58 ? 32.835 63.262 -583.479 1.00 30.96 38 GLN B CA 1
ATOM 2249 C C . GLN B 1 58 ? 32.360 63.387 -582.043 1.00 31.71 38 GLN B C 1
ATOM 2250 O O . GLN B 1 58 ? 32.809 64.271 -581.313 1.00 31.96 38 GLN B O 1
ATOM 2256 N N . ALA B 1 59 ? 31.429 62.527 -581.647 1.00 31.26 39 ALA B N 1
ATOM 2257 C CA . ALA B 1 59 ? 30.907 62.565 -580.293 1.00 32.04 39 ALA B CA 1
ATOM 2258 C C . ALA B 1 59 ? 30.204 61.274 -579.915 1.00 32.43 39 ALA B C 1
ATOM 2259 O O . ALA B 1 59 ? 29.761 60.511 -580.777 1.00 33.08 39 ALA B O 1
ATOM 2261 N N . MET B 1 60 ? 30.154 61.013 -578.617 1.00 33.38 40 MET B N 1
ATOM 2262 C CA . MET B 1 60 ? 29.478 59.833 -578.102 1.00 34.38 40 MET B CA 1
ATOM 2263 C C . MET B 1 60 ? 28.226 60.294 -577.385 1.00 34.67 40 MET B C 1
ATOM 2264 O O . MET B 1 60 ? 28.125 61.454 -576.972 1.00 35.59 40 MET B O 1
ATOM 2269 N N . ASP B 1 61 ? 27.263 59.393 -577.250 1.00 34.41 41 ASP B N 1
ATOM 2270 C CA . ASP B 1 61 ? 26.046 59.709 -576.520 1.00 34.99 41 ASP B CA 1
ATOM 2271 C C . ASP B 1 61 ? 26.462 59.740 -575.037 1.00 34.91 41 ASP B C 1
ATOM 2272 O O . ASP B 1 61 ? 27.578 59.345 -574.698 1.00 34.28 41 ASP B O 1
ATOM 2277 N N . SER B 1 62 ? 25.550 60.155 -574.162 1.00 35.80 42 SER B N 1
ATOM 2278 C CA . SER B 1 62 ? 25.818 60.263 -572.723 1.00 37.98 42 SER B CA 1
ATOM 2279 C C . SER B 1 62 ? 26.362 58.992 -572.046 1.00 38.37 42 SER B C 1
ATOM 2280 O O . SER B 1 62 ? 27.203 59.061 -571.149 1.00 38.02 42 SER B O 1
ATOM 2283 N N . SER B 1 63 ? 25.903 57.834 -572.502 1.00 38.59 43 SER B N 1
ATOM 2284 C CA . SER B 1 63 ? 26.320 56.567 -571.921 1.00 37.72 43 SER B CA 1
ATOM 2285 C C . SER B 1 63 ? 27.556 55.939 -572.560 1.00 36.13 43 SER B C 1
ATOM 2286 O O . SER B 1 63 ? 27.962 54.853 -572.158 1.00 36.14 43 SER B O 1
ATOM 2289 N N . HIS B 1 64 ? 28.128 56.601 -573.565 1.00 34.24 44 HIS B N 1
ATOM 2290 C CA . HIS B 1 64 ? 29.315 56.096 -574.259 1.00 35.60 44 HIS B CA 1
ATOM 2291 C C . HIS B 1 64 ? 29.087 54.756 -574.972 1.00 33.76 44 HIS B C 1
ATOM 2292 O O . HIS B 1 64 ? 30.018 53.980 -575.161 1.00 33.89 44 HIS B O 1
ATOM 2299 N N . VAL B 1 65 ? 27.846 54.500 -575.367 1.00 33.33 45 VAL B N 1
ATOM 2300 C CA . VAL B 1 65 ? 27.478 53.266 -576.059 1.00 32.28 45 VAL B CA 1
ATOM 2301 C C . VAL B 1 65 ? 27.527 53.439 -577.578 1.00 31.28 45 VAL B C 1
ATOM 2302 O O . VAL B 1 65 ? 27.816 52.495 -578.314 1.00 30.05 45 VAL B O 1
ATOM 2306 N N . ALA B 1 66 ? 27.256 54.659 -578.033 1.00 30.73 46 ALA B N 1
ATOM 2307 C CA . ALA B 1 66 ? 27.240 54.980 -579.456 1.00 30.76 46 ALA B CA 1
ATOM 2308 C C . ALA B 1 66 ? 28.133 56.163 -579.764 1.00 30.41 46 ALA B C 1
ATOM 2309 O O . ALA B 1 66 ? 28.352 57.029 -578.917 1.00 31.51 46 ALA B O 1
ATOM 2311 N N . LEU B 1 67 ? 28.625 56.215 -580.991 1.00 29.61 47 LEU B N 1
ATOM 2312 C CA . LEU B 1 67 ? 29.489 57.305 -581.412 1.00 29.24 47 LEU B CA 1
ATOM 2313 C C . LEU B 1 67 ? 29.117 57.758 -582.814 1.00 29.24 47 LEU B C 1
ATOM 2314 O O . LEU B 1 67 ? 28.818 56.939 -583.685 1.00 27.30 47 LEU B O 1
ATOM 2319 N N . VAL B 1 68 ? 29.140 59.071 -583.022 1.00 28.21 48 VAL B N 1
ATOM 2320 C CA . VAL B 1 68 ? 28.822 59.644 -584.319 1.00 29.98 48 VAL B CA 1
ATOM 2321 C C . VAL B 1 68 ? 30.066 60.283 -584.905 1.00 29.56 48 VAL B C 1
ATOM 2322 O O . VAL B 1 68 ? 30.780 61.005 -584.216 1.00 30.78 48 VAL B O 1
ATOM 2326 N N . SER B 1 69 ? 30.305 60.032 -586.184 1.00 29.94 49 SER B N 1
ATOM 2327 C CA . SER B 1 69 ? 31.436 60.617 -586.876 1.00 30.44 49 SER B CA 1
ATOM 2328 C C . SER B 1 69 ? 30.900 61.241 -588.150 1.00 31.83 49 SER B C 1
ATOM 2329 O O . SER B 1 69 ? 30.435 60.540 -589.054 1.00 32.47 49 SER B O 1
ATOM 2332 N N . LEU B 1 70 ? 30.938 62.568 -588.193 1.00 30.94 50 LEU B N 1
ATOM 2333 C CA . LEU B 1 70 ? 30.448 63.340 -589.324 1.00 32.24 50 LEU B CA 1
ATOM 2334 C C . LEU B 1 70 ? 31.560 64.096 -590.043 1.00 32.09 50 LEU B C 1
ATOM 2335 O O . LEU B 1 70 ? 32.493 64.599 -589.419 1.00 31.36 50 LEU B O 1
ATOM 2340 N N . LEU B 1 71 ? 31.432 64.188 -591.362 1.00 32.95 51 LEU B N 1
ATOM 2341 C CA . LEU B 1 71 ? 32.391 64.910 -592.185 1.00 33.15 51 LEU B CA 1
ATOM 2342 C C . LEU B 1 71 ? 31.719 65.486 -593.413 1.00 32.50 51 LEU B C 1
ATOM 2343 O O . LEU B 1 71 ? 30.994 64.792 -594.122 1.00 31.81 51 LEU B O 1
ATOM 2348 N N . LEU B 1 72 ? 31.940 66.776 -593.627 1.00 33.35 52 LEU B N 1
ATOM 2349 C CA . LEU B 1 72 ? 31.424 67.481 -594.787 1.00 34.13 52 LEU B CA 1
ATOM 2350 C C . LEU B 1 72 ? 32.685 68.119 -595.351 1.00 34.29 52 LEU B C 1
ATOM 2351 O O . LEU B 1 72 ? 33.189 69.095 -594.797 1.00 32.65 52 LEU B O 1
ATOM 2356 N N . ARG B 1 73 ? 33.224 67.509 -596.405 1.00 35.28 53 ARG B N 1
ATOM 2357 C CA . ARG B 1 73 ? 34.446 67.974 -597.055 1.00 36.73 53 ARG B CA 1
ATOM 2358 C C . ARG B 1 73 ? 34.327 69.371 -597.643 1.00 36.38 53 ARG B C 1
ATOM 2359 O O . ARG B 1 73 ? 33.300 69.732 -598.234 1.00 35.80 53 ARG B O 1
ATOM 2367 N N . SER B 1 74 ? 35.403 70.141 -597.507 1.00 37.89 54 SER B N 1
ATOM 2368 C CA . SER B 1 74 ? 35.453 71.520 -597.997 1.00 38.88 54 SER B CA 1
ATOM 2369 C C . SER B 1 74 ? 35.006 71.655 -599.444 1.00 40.41 54 SER B C 1
ATOM 2370 O O . SER B 1 74 ? 34.459 72.689 -599.835 1.00 39.54 54 SER B O 1
ATOM 2373 N N . GLU B 1 75 ? 35.178 70.578 -600.208 1.00 42.64 55 GLU B N 1
ATOM 2374 C CA . GLU B 1 75 ? 34.805 70.528 -601.621 1.00 45.04 55 GLU B CA 1
ATOM 2375 C C . GLU B 1 75 ? 33.306 70.694 -601.891 1.00 44.79 55 GLU B C 1
ATOM 2376 O O . GLU B 1 75 ? 32.918 71.105 -602.982 1.00 44.85 55 GLU B O 1
ATOM 2382 N N . GLY B 1 76 ? 32.473 70.369 -600.904 1.00 44.01 56 GLY B N 1
ATOM 2383 C CA . GLY B 1 76 ? 31.032 70.489 -601.065 1.00 43.29 56 GLY B CA 1
ATOM 2384 C C . GLY B 1 76 ? 30.482 71.882 -600.828 1.00 43.06 56 GLY B C 1
ATOM 2385 O O . GLY B 1 76 ? 29.295 72.148 -601.079 1.00 42.73 56 GLY B O 1
ATOM 2386 N N . PHE B 1 77 ? 31.333 72.769 -600.319 1.00 42.54 57 PHE B N 1
ATOM 2387 C CA . PHE B 1 77 ? 30.939 74.146 -600.039 1.00 42.67 57 PHE B CA 1
ATOM 2388 C C . PHE B 1 77 ? 31.308 75.046 -601.213 1.00 44.62 57 PHE B C 1
ATOM 2389 O O . PHE B 1 77 ? 32.355 74.852 -601.836 1.00 45.06 57 PHE B O 1
ATOM 2397 N N . GLU B 1 78 ? 30.442 76.014 -601.520 1.00 46.20 58 GLU B N 1
ATOM 2398 C CA . GLU B 1 78 ? 30.701 76.971 -602.599 1.00 47.93 58 GLU B CA 1
ATOM 2399 C C . GLU B 1 78 ? 31.838 77.880 -602.140 1.00 47.71 58 GLU B C 1
ATOM 2400 O O . GLU B 1 78 ? 32.744 78.205 -602.907 1.00 47.64 58 GLU B O 1
ATOM 2406 N N . HIS B 1 79 ? 31.799 78.269 -600.872 1.00 47.47 59 HIS B N 1
ATOM 2407 C CA . HIS B 1 79 ? 32.857 79.103 -600.312 1.00 48.13 59 HIS B CA 1
ATOM 2408 C C . HIS B 1 79 ? 33.336 78.431 -599.040 1.00 47.33 59 HIS B C 1
ATOM 2409 O O . HIS B 1 79 ? 32.529 77.966 -598.234 1.00 45.54 59 HIS B O 1
ATOM 2416 N N . TYR B 1 80 ? 34.648 78.385 -598.851 1.00 46.58 60 TYR B N 1
ATOM 2417 C CA . TYR B 1 80 ? 35.196 77.750 -597.665 1.00 46.28 60 TYR B CA 1
ATOM 2418 C C . TYR B 1 80 ? 36.473 78.439 -597.220 1.00 47.45 60 TYR B C 1
ATOM 2419 O O . TYR B 1 80 ? 37.532 78.254 -597.816 1.00 47.92 60 TYR B O 1
ATOM 2428 N N . ARG B 1 81 ? 36.344 79.264 -596.187 1.00 49.15 61 ARG B N 1
ATOM 2429 C CA . ARG B 1 81 ? 37.467 80.000 -595.618 1.00 50.64 61 ARG B CA 1
ATOM 2430 C C . ARG B 1 81 ? 37.581 79.660 -594.137 1.00 50.11 61 ARG B C 1
ATOM 2431 O O . ARG B 1 81 ? 36.678 79.946 -593.345 1.00 48.85 61 ARG B O 1
ATOM 2439 N N . CYS B 1 82 ? 38.693 79.024 -593.789 1.00 50.07 62 CYS B N 1
ATOM 2440 C CA . CYS B 1 82 ? 38.998 78.621 -592.424 1.00 50.61 62 CYS B CA 1
ATOM 2441 C C . CYS B 1 82 ? 40.489 78.922 -592.278 1.00 51.93 62 CYS B C 1
ATOM 2442 O O . CYS B 1 82 ? 41.331 78.120 -592.687 1.00 51.52 62 CYS B O 1
ATOM 2445 N N . ASP B 1 83 ? 40.792 80.120 -591.768 1.00 53.88 63 ASP B N 1
ATOM 2446 C CA . ASP B 1 83 ? 42.168 80.604 -591.580 1.00 55.40 63 ASP B CA 1
ATOM 2447 C C . ASP B 1 83 ? 42.993 79.794 -590.576 1.00 56.20 63 ASP B C 1
ATOM 2448 O O . ASP B 1 83 ? 44.220 79.653 -590.717 1.00 56.98 63 ASP B O 1
ATOM 2453 N N . ARG B 1 84 ? 42.321 79.310 -589.539 1.00 55.44 64 ARG B N 1
ATOM 2454 C CA . ARG B 1 84 ? 42.949 78.518 -588.491 1.00 55.26 64 ARG B CA 1
ATOM 2455 C C . ARG B 1 84 ? 42.015 77.357 -588.188 1.00 54.40 64 ARG B C 1
ATOM 2456 O O . ARG B 1 84 ? 40.803 77.445 -588.447 1.00 53.94 64 ARG B O 1
ATOM 2464 N N . ASN B 1 85 ? 42.584 76.256 -587.701 1.00 51.99 65 ASN B N 1
ATOM 2465 C CA . ASN B 1 85 ? 41.789 75.095 -587.333 1.00 50.70 65 ASN B CA 1
ATOM 2466 C C . ASN B 1 85 ? 41.082 75.490 -586.043 1.00 49.82 65 ASN B C 1
ATOM 2467 O O . ASN B 1 85 ? 41.713 76.027 -585.127 1.00 49.77 65 ASN B O 1
ATOM 2472 N N . LEU B 1 86 ? 39.772 75.272 -585.976 1.00 48.62 66 LEU B N 1
ATOM 2473 C CA . LEU B 1 86 ? 39.025 75.647 -584.780 1.00 48.15 66 LEU B CA 1
ATOM 2474 C C . LEU B 1 86 ? 37.859 74.732 -584.440 1.00 47.01 66 LEU B C 1
ATOM 2475 O O . LEU B 1 86 ? 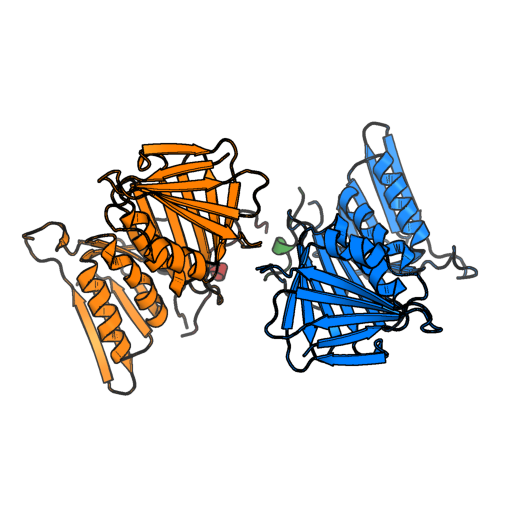37.357 73.990 -585.291 1.00 47.56 66 LEU B O 1
ATOM 2480 N N . SER B 1 87 ? 37.442 74.783 -583.181 1.00 45.65 67 SER B N 1
ATOM 2481 C CA . SER B 1 87 ? 36.334 73.975 -582.703 1.00 44.79 67 SER B CA 1
ATOM 2482 C C . SER B 1 87 ? 35.239 74.846 -582.127 1.00 43.36 67 SER B C 1
ATOM 2483 O O . SER B 1 87 ? 35.493 75.680 -581.257 1.00 44.10 67 SER B O 1
ATOM 2486 N N . MET B 1 88 ? 34.030 74.684 -582.646 1.00 40.91 68 MET B N 1
ATOM 2487 C CA . MET B 1 88 ? 32.889 75.430 -582.142 1.00 38.77 68 MET B CA 1
ATOM 2488 C C . MET B 1 88 ? 32.0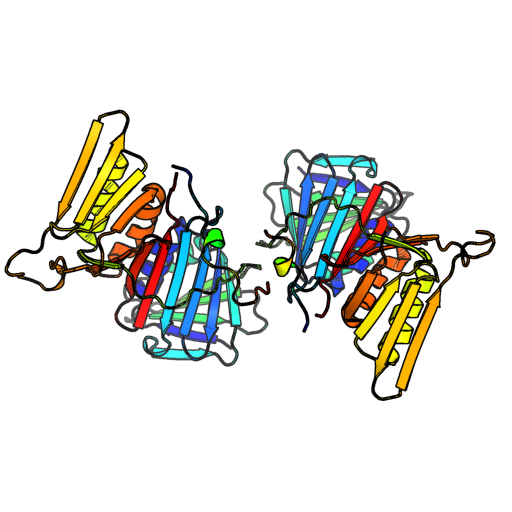27 74.453 -581.358 1.00 37.18 68 MET B C 1
ATOM 2489 O O . MET B 1 88 ? 31.530 73.471 -581.912 1.00 35.07 68 MET B O 1
ATOM 2494 N N . GLY B 1 89 ? 31.931 74.681 -580.052 1.00 35.28 69 GLY B N 1
ATOM 2495 C CA . GLY B 1 89 ? 31.129 73.826 -579.205 1.00 33.30 69 GLY B CA 1
ATOM 2496 C C . GLY B 1 89 ? 29.698 74.306 -579.200 1.00 35.88 69 GLY B C 1
ATOM 2497 O O . GLY B 1 89 ? 29.434 75.478 -578.944 1.00 34.85 69 GLY B O 1
ATOM 2498 N N . MET B 1 90 ? 28.762 73.430 -579.536 1.00 35.60 70 MET B N 1
ATOM 2499 C CA . MET B 1 90 ? 27.386 73.866 -579.531 1.00 36.80 70 MET B CA 1
ATOM 2500 C C . MET B 1 90 ? 26.305 72.891 -579.161 1.00 35.84 70 MET B C 1
ATOM 2501 O O . MET B 1 90 ? 26.444 71.669 -579.311 1.00 34.18 70 MET B O 1
ATOM 2506 N N . ASN B 1 91 ? 25.260 73.472 -578.581 1.00 34.25 71 ASN B N 1
ATOM 2507 C CA . ASN B 1 91 ? 24.069 72.766 -578.160 1.00 35.17 71 ASN B CA 1
ATOM 2508 C C . ASN B 1 91 ? 23.384 72.425 -579.483 1.00 34.85 71 ASN B C 1
ATOM 2509 O O . ASN B 1 91 ? 22.933 73.321 -580.197 1.00 32.53 71 ASN B O 1
ATOM 2514 N N . LEU B 1 92 ? 23.337 71.137 -579.816 1.00 33.55 72 LEU B N 1
ATOM 2515 C CA . LEU B 1 92 ? 22.732 70.704 -581.070 1.00 34.17 72 LEU B CA 1
ATOM 2516 C C . LEU B 1 92 ? 21.228 70.960 -581.112 1.00 34.39 72 LEU B C 1
ATOM 2517 O O . LEU B 1 92 ? 20.667 71.190 -582.181 1.00 34.65 72 LEU B O 1
ATOM 2522 N N . GLY B 1 93 ? 20.591 70.949 -579.944 1.00 35.57 73 GLY B N 1
ATOM 2523 C CA . GLY B 1 93 ? 19.163 71.206 -579.871 1.00 36.13 73 GLY B CA 1
ATOM 2524 C C . GLY B 1 93 ? 18.866 72.637 -580.294 1.00 36.71 73 GLY B C 1
ATOM 2525 O O . GLY B 1 93 ? 17.902 72.894 -581.028 1.00 37.81 73 GLY B O 1
ATOM 2526 N N . ASN B 1 94 ? 19.702 73.567 -579.839 1.00 34.79 74 ASN B N 1
ATOM 2527 C CA . ASN B 1 94 ? 19.553 74.975 -580.183 1.00 34.15 74 ASN B CA 1
ATOM 2528 C C . ASN B 1 94 ? 19.879 75.191 -581.656 1.00 33.53 74 ASN B C 1
ATOM 2529 O O . ASN B 1 94 ? 19.158 75.900 -582.363 1.00 32.67 74 ASN B O 1
ATOM 2534 N N . MET B 1 95 ? 20.972 74.583 -582.109 1.00 33.02 75 MET B N 1
ATOM 2535 C CA . MET B 1 95 ? 21.396 74.701 -583.498 1.00 33.66 75 MET B CA 1
ATOM 2536 C C . MET B 1 95 ? 20.306 74.152 -584.421 1.00 33.32 75 MET B C 1
ATOM 2537 O O . MET B 1 95 ? 20.042 74.713 -585.487 1.00 31.02 75 MET B O 1
ATOM 2542 N N . SER B 1 96 ? 19.671 73.061 -583.998 1.00 33.15 76 SER B N 1
ATOM 2543 C CA . SER B 1 96 ? 18.598 72.450 -584.779 1.00 34.35 76 SER B CA 1
ATOM 2544 C C . SER B 1 96 ? 17.389 73.381 -584.865 1.00 33.57 76 SER B C 1
ATOM 2545 O O . SER B 1 96 ? 16.787 73.524 -585.927 1.00 31.80 76 SER B O 1
ATOM 2548 N N . LYS B 1 97 ? 17.027 74.006 -583.747 1.00 33.75 77 LYS B N 1
ATOM 2549 C CA . LYS B 1 97 ? 15.883 74.912 -583.744 1.00 34.28 77 LYS B CA 1
ATOM 2550 C C . LYS B 1 97 ? 16.106 76.057 -584.721 1.00 33.28 77 LYS B C 1
ATOM 2551 O O . LYS B 1 97 ? 15.176 76.485 -585.403 1.00 32.66 77 LYS B O 1
ATOM 2557 N N . MET B 1 98 ? 17.348 76.526 -584.811 1.00 32.22 78 MET B N 1
ATOM 2558 C CA . MET B 1 98 ? 17.677 77.610 -585.727 1.00 33.37 78 MET B CA 1
ATOM 2559 C C . MET B 1 98 ? 17.633 77.149 -587.186 1.00 33.07 78 MET B C 1
ATOM 2560 O O . MET B 1 98 ? 16.938 77.749 -588.001 1.00 33.10 78 MET B O 1
ATOM 2565 N N . LEU B 1 99 ? 18.309 76.044 -587.495 1.00 33.17 79 LEU B N 1
ATOM 2566 C CA . LEU B 1 99 ? 18.326 75.510 -588.857 1.00 33.58 79 LEU B CA 1
ATOM 2567 C C . LEU B 1 99 ? 16.930 75.134 -589.371 1.00 34.72 79 LEU B C 1
ATOM 2568 O O . LEU B 1 99 ? 16.684 75.162 -590.576 1.00 32.72 79 LEU B O 1
ATOM 2573 N N . LYS B 1 100 ? 16.026 74.778 -588.459 1.00 34.95 80 LYS B N 1
ATOM 2574 C CA . LYS B 1 100 ? 14.659 74.432 -588.843 1.00 37.52 80 LYS B CA 1
ATOM 2575 C C . LYS B 1 100 ? 13.975 75.650 -589.458 1.00 36.82 80 LYS B C 1
ATOM 2576 O O . LYS B 1 100 ? 13.053 75.514 -590.263 1.00 36.83 80 LYS B O 1
ATOM 2582 N N . CYS B 1 101 ? 14.465 76.837 -589.102 1.00 35.70 81 CYS B N 1
ATOM 2583 C CA . CYS B 1 101 ? 13.920 78.087 -589.619 1.00 36.12 81 CYS B CA 1
ATOM 2584 C C . CYS B 1 101 ? 14.391 78.394 -591.037 1.00 36.62 81 CYS B C 1
ATOM 2585 O O . CYS B 1 101 ? 13.836 79.266 -591.699 1.00 38.85 81 CYS B O 1
ATOM 2588 N N . ALA B 1 102 ? 15.442 77.713 -591.484 1.00 36.04 82 ALA B N 1
ATOM 2589 C CA . ALA B 1 102 ? 15.955 77.913 -592.835 1.00 35.24 82 ALA B CA 1
ATOM 2590 C C . ALA B 1 102 ? 15.092 77.155 -593.843 1.00 36.13 82 ALA B C 1
ATOM 2591 O O . ALA B 1 102 ? 14.534 76.096 -593.529 1.00 34.92 82 ALA B O 1
ATOM 2593 N N . GLY B 1 103 ? 14.959 77.720 -595.039 1.00 36.21 83 GLY B N 1
ATOM 2594 C CA . GLY B 1 103 ? 14.188 77.068 -596.080 1.00 37.87 83 GLY B CA 1
ATOM 2595 C C . GLY B 1 103 ? 15.021 75.962 -596.706 1.00 38.46 83 GLY B C 1
ATOM 2596 O O . GLY B 1 103 ? 16.251 76.010 -596.675 1.00 37.08 83 GLY B O 1
ATOM 2597 N N . ASN B 1 104 ? 14.355 74.950 -597.253 1.00 40.94 84 ASN B N 1
ATOM 2598 C CA . ASN B 1 104 ? 15.051 73.835 -597.894 1.00 42.69 84 ASN B CA 1
ATOM 2599 C C . ASN B 1 104 ? 15.851 74.254 -599.127 1.00 42.15 84 ASN B C 1
ATOM 2600 O O . ASN B 1 104 ? 16.722 73.516 -599.578 1.00 43.50 84 ASN B O 1
ATOM 2605 N N . ASP B 1 105 ? 15.548 75.431 -599.672 1.00 42.70 85 ASP B N 1
ATOM 2606 C CA . ASP B 1 105 ? 16.243 75.930 -600.855 1.00 41.46 85 ASP B CA 1
ATOM 2607 C C . ASP B 1 105 ? 17.200 77.074 -600.508 1.00 39.82 85 ASP B C 1
ATOM 2608 O O . ASP B 1 105 ? 17.904 77.592 -601.377 1.00 38.72 85 ASP B O 1
ATOM 2613 N N . ASP B 1 106 ? 17.254 77.443 -599.228 1.00 36.85 86 ASP B N 1
ATOM 2614 C CA . ASP B 1 106 ? 18.135 78.519 -598.782 1.00 36.24 86 ASP B CA 1
ATOM 2615 C C . ASP B 1 106 ? 19.616 78.173 -598.827 1.00 36.16 86 ASP B C 1
ATOM 2616 O O . ASP B 1 106 ? 20.009 77.034 -598.581 1.00 36.21 86 ASP B O 1
ATOM 2621 N N . ILE B 1 107 ? 20.427 79.189 -599.107 1.00 35.60 87 ILE B N 1
ATOM 2622 C CA . ILE B 1 107 ? 21.876 79.063 -599.131 1.00 36.32 87 ILE B CA 1
ATOM 2623 C C . ILE B 1 107 ? 22.249 79.350 -597.680 1.00 36.31 87 ILE B C 1
ATOM 2624 O O . ILE B 1 107 ? 21.888 80.404 -597.152 1.00 35.71 87 ILE B O 1
ATOM 2629 N N . ILE B 1 108 ? 22.937 78.421 -597.023 1.00 35.59 88 ILE B N 1
ATOM 2630 C CA . ILE B 1 108 ? 23.305 78.624 -595.625 1.00 36.00 88 ILE B CA 1
ATOM 2631 C C . ILE B 1 108 ? 24.784 78.947 -595.448 1.00 36.31 88 ILE B C 1
ATOM 2632 O O . ILE B 1 108 ? 25.654 78.256 -595.973 1.00 36.50 88 ILE B O 1
ATOM 2637 N N . THR B 1 109 ? 25.057 80.027 -594.726 1.00 35.74 89 THR B N 1
ATOM 2638 C CA . THR B 1 109 ? 26.422 80.457 -594.480 1.00 35.88 89 THR B CA 1
ATOM 2639 C C . THR B 1 109 ? 26.732 80.440 -592.990 1.00 36.43 89 THR B C 1
ATOM 2640 O O . THR B 1 109 ? 25.981 81.001 -592.182 1.00 35.90 89 THR B O 1
ATOM 2644 N N . ILE B 1 110 ? 27.809 79.749 -592.624 1.00 35.14 90 ILE B N 1
ATOM 2645 C CA . ILE B 1 110 ? 28.239 79.676 -591.231 1.00 36.23 90 ILE B CA 1
ATOM 2646 C C . ILE B 1 110 ? 29.400 80.661 -591.079 1.00 37.60 90 ILE B C 1
ATOM 2647 O O . ILE B 1 110 ? 30.390 80.573 -591.807 1.00 37.74 90 ILE B O 1
ATOM 2652 N N . LYS B 1 111 ? 29.260 81.608 -590.154 1.00 38.95 91 LYS B N 1
ATOM 2653 C CA . LYS B 1 111 ? 30.284 82.625 -589.915 1.00 41.41 91 LYS B CA 1
ATOM 2654 C C . LYS B 1 111 ? 30.724 82.634 -588.458 1.00 41.46 91 LYS B C 1
ATOM 2655 O O . LYS B 1 111 ? 29.890 82.627 -587.552 1.00 41.24 91 LYS B O 1
ATOM 2661 N N . ALA B 1 112 ? 32.032 82.685 -588.228 1.00 43.63 92 ALA B N 1
ATOM 2662 C CA . ALA B 1 112 ? 32.547 82.707 -586.861 1.00 47.23 92 ALA B CA 1
ATOM 2663 C C . ALA B 1 112 ? 33.907 83.377 -586.732 1.00 50.26 92 ALA B C 1
ATOM 2664 O O . ALA B 1 112 ? 34.806 83.164 -587.549 1.00 50.73 92 ALA B O 1
ATOM 2666 N N . ASP B 1 113 ? 34.052 84.189 -585.692 1.00 53.72 93 ASP B N 1
ATOM 2667 C CA . ASP B 1 113 ? 35.304 84.892 -585.435 1.00 56.98 93 ASP B CA 1
ATOM 2668 C C . ASP B 1 113 ? 36.131 84.037 -584.482 1.00 59.30 93 ASP B C 1
ATOM 2669 O O . ASP B 1 113 ? 35.577 83.384 -583.595 1.00 59.96 93 ASP B O 1
ATOM 2674 N N . ASP B 1 114 ? 37.448 84.009 -584.685 1.00 61.62 94 ASP B N 1
ATOM 2675 C CA . ASP B 1 114 ? 38.348 83.199 -583.853 1.00 62.94 94 ASP B CA 1
ATOM 2676 C C . ASP B 1 114 ? 38.218 83.425 -582.345 1.00 63.12 94 ASP B C 1
ATOM 2677 O O . ASP B 1 114 ? 38.240 82.461 -581.558 1.00 63.05 94 ASP B O 1
ATOM 2682 N N . GLY B 1 115 ? 38.083 84.684 -581.936 1.00 62.76 95 GLY B N 1
ATOM 2683 C CA . GLY B 1 115 ? 37.915 84.979 -580.520 1.00 62.70 95 GLY B CA 1
ATOM 2684 C C . GLY B 1 115 ? 36.424 84.959 -580.232 1.00 62.35 95 GLY B C 1
ATOM 2685 O O . GLY B 1 115 ? 35.928 85.640 -579.323 1.00 63.69 95 GLY B O 1
ATOM 2686 N N . GLY B 1 116 ? 35.721 84.142 -581.018 1.00 60.82 96 GLY B N 1
ATOM 2687 C CA . GLY B 1 116 ? 34.278 84.013 -580.936 1.00 57.66 96 GLY B CA 1
ATOM 2688 C C . GLY B 1 116 ? 33.610 83.475 -579.695 1.00 55.04 96 GLY B C 1
ATOM 2689 O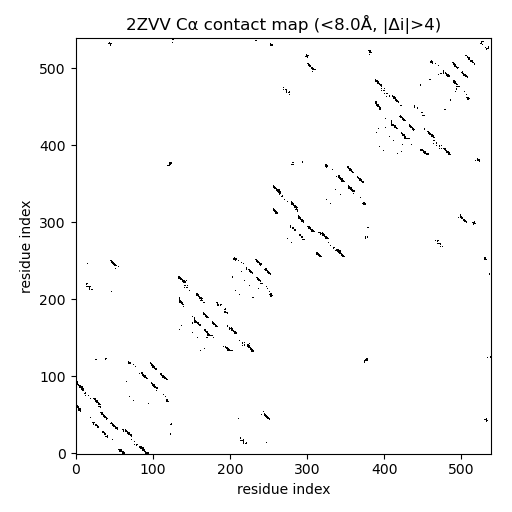 O . GLY B 1 116 ? 34.035 82.503 -579.069 1.00 55.86 96 GLY B O 1
ATOM 2690 N N . ASP B 1 117 ? 32.469 84.085 -579.434 1.00 52.91 97 ASP B N 1
ATOM 2691 C CA . ASP B 1 117 ? 31.594 83.805 -578.312 1.00 51.13 97 ASP B CA 1
ATOM 2692 C C . ASP B 1 117 ? 30.353 83.146 -578.907 1.00 47.52 97 ASP B C 1
ATOM 2693 O O . ASP B 1 117 ? 29.673 82.345 -578.266 1.00 46.03 97 ASP B O 1
ATOM 2698 N N . THR B 1 118 ? 30.086 83.492 -580.160 1.00 45.20 98 THR B N 1
ATOM 2699 C CA . THR B 1 118 ? 28.916 83.013 -580.872 1.00 42.62 98 THR B CA 1
ATOM 2700 C C . THR B 1 118 ? 29.233 82.563 -582.296 1.00 39.36 98 THR B C 1
ATOM 2701 O O . THR B 1 118 ? 30.345 82.726 -582.788 1.00 40.32 98 THR B O 1
ATOM 2705 N N . VAL B 1 119 ? 28.229 81.996 -582.950 1.00 36.88 99 VAL B N 1
ATOM 2706 C CA . VAL B 1 119 ? 28.340 81.548 -584.327 1.00 34.22 99 VAL B CA 1
ATOM 2707 C C . VAL B 1 119 ? 27.140 82.164 -585.052 1.00 33.76 99 VAL B C 1
ATOM 2708 O O . VAL B 1 119 ? 26.070 82.315 -584.469 1.00 33.01 99 VAL B O 1
ATOM 2712 N N . THR B 1 120 ? 27.341 82.578 -586.296 1.00 34.16 100 THR B N 1
ATOM 2713 C CA . THR B 1 120 ? 26.265 83.172 -587.078 1.00 34.32 100 THR B CA 1
ATOM 2714 C C . THR B 1 120 ? 25.879 82.306 -588.278 1.00 32.79 100 THR B C 1
ATOM 2715 O O . THR B 1 120 ? 26.742 81.816 -589.006 1.00 33.44 100 THR B O 1
ATOM 2719 N N . PHE B 1 121 ? 24.578 82.079 -588.436 1.00 33.04 101 PHE B N 1
ATOM 2720 C CA . PHE B 1 121 ? 24.044 81.298 -589.551 1.00 33.66 101 PHE B CA 1
ATOM 2721 C C . PHE B 1 121 ? 23.243 82.268 -590.419 1.00 34.17 101 PHE B C 1
ATOM 2722 O O . PHE B 1 121 ? 22.334 82.936 -589.922 1.00 34.79 101 PHE B O 1
ATOM 2730 N N . MET B 1 122 ? 23.620 82.397 -591.686 1.00 33.94 102 MET B N 1
ATOM 2731 C CA . MET B 1 122 ? 22.896 83.269 -592.600 1.00 34.59 102 MET B CA 1
ATOM 2732 C C . MET B 1 122 ? 22.080 82.374 -593.523 1.00 35.54 102 MET B C 1
ATOM 2733 O O . MET B 1 122 ? 22.597 81.379 -594.044 1.00 35.68 102 MET B O 1
ATOM 2738 N N . PHE B 1 123 ? 20.801 82.698 -593.682 1.00 34.61 103 PHE B N 1
ATOM 2739 C CA . PHE B 1 123 ? 19.920 81.943 -594.563 1.00 34.75 103 PHE B CA 1
ATOM 2740 C C . PHE B 1 123 ? 19.519 82.899 -595.683 1.00 36.96 103 PHE B C 1
ATOM 2741 O O . PHE B 1 123 ? 18.883 83.921 -595.425 1.00 36.94 103 PHE B O 1
ATOM 2749 N N . GLU B 1 124 ? 19.945 82.597 -596.907 1.00 38.27 104 GLU B N 1
ATOM 2750 C CA . GLU B 1 124 ? 19.622 83.423 -598.064 1.00 40.89 104 GLU B CA 1
ATOM 2751 C C . GLU B 1 124 ? 18.735 82.652 -599.016 1.00 41.31 104 GLU B C 1
ATOM 2752 O O . GLU B 1 124 ? 19.076 81.541 -599.424 1.00 40.60 104 GLU B O 1
ATOM 2758 N N . SER B 1 125 ? 17.615 83.255 -599.400 1.00 43.39 105 SER B N 1
ATOM 2759 C CA . SER B 1 125 ? 16.724 82.624 -600.363 1.00 45.58 105 SER B CA 1
ATOM 2760 C C . SER B 1 125 ? 17.469 82.687 -601.693 1.00 47.45 105 SER B C 1
ATOM 2761 O O . SER B 1 125 ? 18.263 83.610 -601.924 1.00 45.40 105 SER B O 1
ATOM 2764 N N . PRO B 1 126 ? 17.292 81.666 -602.549 1.00 49.66 106 PRO B N 1
ATOM 2765 C CA . PRO B 1 126 ? 17.977 81.683 -603.844 1.00 52.30 106 PRO B CA 1
ATOM 2766 C C . PRO B 1 126 ? 17.304 82.792 -604.642 1.00 54.95 106 PRO B C 1
ATOM 2767 O O . PRO B 1 126 ? 17.943 83.513 -605.417 1.00 55.52 106 PRO B O 1
ATOM 2771 N N . THR B 1 127 ? 16.031 82.998 -604.302 1.00 56.80 107 THR B N 1
ATOM 2772 C CA . THR B 1 127 ? 15.174 84.011 -604.890 1.00 58.38 107 THR B CA 1
ATOM 2773 C C . THR B 1 127 ? 15.793 85.395 -604.673 1.00 58.04 107 THR B C 1
ATOM 2774 O O . THR B 1 127 ? 15.392 86.357 -605.335 1.00 58.25 107 THR B O 1
ATOM 2778 N N . GLN B 1 128 ? 16.747 85.470 -603.729 1.00 57.75 108 GLN B N 1
ATOM 2779 C CA . GLN B 1 128 ? 17.484 86.692 -603.340 1.00 55.64 108 GLN B CA 1
ATOM 2780 C C . GLN B 1 128 ? 16.753 87.688 -602.413 1.00 55.14 108 GLN B C 1
ATOM 2781 O O . GLN B 1 128 ? 17.388 88.445 -601.667 1.00 54.88 108 GLN B O 1
ATOM 2783 N N . ASP B 1 129 ? 15.425 87.644 -602.424 1.00 52.39 109 ASP B N 1
ATOM 2784 C CA . ASP B 1 129 ? 14.600 88.557 -601.640 1.00 50.19 109 ASP B CA 1
ATOM 2785 C C . ASP B 1 129 ? 14.496 88.398 -600.118 1.00 48.33 109 ASP B C 1
ATOM 2786 O O . ASP B 1 129 ? 13.975 89.290 -599.445 1.00 48.29 109 ASP B O 1
ATOM 2791 N N . LYS B 1 130 ? 14.991 87.290 -599.574 1.00 44.98 110 LYS B N 1
ATOM 2792 C CA . LYS B 1 130 ? 14.914 87.040 -598.133 1.00 42.01 110 LYS B CA 1
ATOM 2793 C C . LYS B 1 130 ? 16.304 86.756 -597.561 1.00 40.25 110 LYS B C 1
ATOM 2794 O O . LYS B 1 130 ? 17.051 85.961 -598.128 1.00 39.04 110 LYS B O 1
ATOM 2800 N N . ILE B 1 131 ? 16.658 87.433 -596.468 1.00 37.96 111 ILE B N 1
ATOM 2801 C CA . ILE B 1 131 ? 17.961 87.242 -595.814 1.00 37.70 111 ILE B CA 1
ATOM 2802 C C . ILE B 1 131 ? 17.758 87.156 -594.302 1.00 35.80 111 ILE B C 1
ATOM 2803 O O . ILE B 1 131 ? 17.335 88.126 -593.674 1.00 34.33 111 ILE B O 1
ATOM 2808 N N . ALA B 1 132 ? 18.067 85.995 -593.731 1.00 33.44 112 ALA B N 1
ATOM 2809 C CA . ALA B 1 132 ? 17.920 85.771 -592.300 1.00 33.24 112 ALA B CA 1
ATOM 2810 C C . ALA B 1 132 ? 19.285 85.709 -591.636 1.00 33.67 112 ALA B C 1
ATOM 2811 O O . ALA B 1 132 ? 20.255 85.234 -592.233 1.00 33.09 112 ALA B O 1
ATOM 2813 N N . ASP B 1 133 ? 19.346 86.193 -590.399 1.00 33.13 113 ASP B N 1
ATOM 2814 C CA . ASP B 1 133 ? 20.577 86.206 -589.617 1.00 34.28 113 ASP B CA 1
ATOM 2815 C C . ASP B 1 133 ? 20.263 85.635 -588.236 1.00 33.63 113 ASP B C 1
ATOM 2816 O O . ASP B 1 133 ? 19.565 86.262 -587.438 1.00 32.19 113 ASP B O 1
ATOM 2821 N N . PHE B 1 134 ? 20.773 84.436 -587.975 1.00 32.38 114 PHE B N 1
ATOM 2822 C CA . PHE B 1 134 ? 20.576 83.768 -586.692 1.00 32.80 114 PHE B CA 1
ATOM 2823 C C . PHE B 1 134 ? 21.923 83.702 -585.990 1.00 33.58 114 PHE B C 1
ATOM 2824 O O . PHE B 1 134 ? 22.906 83.250 -586.570 1.00 33.21 114 PHE B O 1
ATOM 2832 N N . GLU B 1 135 ? 21.981 84.211 -584.766 1.00 36.35 115 GLU B N 1
ATOM 2833 C CA . GLU B 1 135 ? 23.226 84.187 -584.014 1.00 38.20 115 GLU B CA 1
ATOM 2834 C C . GLU B 1 135 ? 23.029 83.354 -582.760 1.00 37.61 115 GLU B C 1
ATOM 2835 O O . GLU B 1 135 ? 22.106 83.575 -581.969 1.00 36.47 115 GLU B O 1
ATOM 2841 N N . MET B 1 136 ? 23.915 82.384 -582.594 1.00 37.07 116 MET B N 1
ATOM 2842 C CA . MET B 1 136 ? 23.837 81.454 -581.491 1.00 37.71 116 MET B CA 1
ATOM 2843 C C . MET B 1 136 ? 25.074 81.460 -580.605 1.00 38.07 116 MET B C 1
ATOM 2844 O O . MET B 1 136 ? 26.210 81.507 -581.088 1.00 35.90 116 MET B O 1
ATOM 2849 N N . LYS B 1 137 ? 24.832 81.348 -579.304 1.00 39.16 117 LYS B N 1
ATOM 2850 C CA . LYS B 1 137 ? 25.888 81.306 -578.310 1.00 42.59 117 LYS B CA 1
ATOM 2851 C C . LYS B 1 137 ? 26.630 79.966 -578.403 1.00 42.05 117 LYS B C 1
ATOM 2852 O O . LYS B 1 137 ? 26.005 78.908 -578.530 1.00 42.89 117 LYS B O 1
ATOM 2858 N N . LEU B 1 138 ? 27.957 80.014 -578.365 1.00 41.26 118 LEU B N 1
ATOM 2859 C CA . LEU B 1 138 ? 28.761 78.794 -578.396 1.00 41.28 118 LEU B CA 1
ATOM 2860 C C . LEU B 1 138 ? 29.001 78.378 -576.951 1.00 41.63 118 LEU B C 1
ATOM 2861 O O . LEU B 1 138 ? 29.046 79.231 -576.061 1.00 41.84 118 LEU B O 1
ATOM 2866 N N . MET B 1 139 ? 29.120 77.074 -576.709 1.00 40.51 119 MET B N 1
ATOM 2867 C CA . MET B 1 139 ? 29.361 76.579 -575.359 1.00 39.00 119 MET B CA 1
ATOM 2868 C C . MET B 1 139 ? 30.715 75.883 -575.252 1.00 40.36 119 MET B C 1
ATOM 2869 O O . MET B 1 139 ? 31.391 75.639 -576.257 1.00 41.30 119 MET B O 1
ATOM 2874 N N . ASP B 1 140 ? 31.119 75.596 -574.020 1.00 40.97 120 ASP B N 1
ATOM 2875 C CA . ASP B 1 140 ? 32.386 74.935 -573.754 1.00 42.09 120 ASP B CA 1
ATOM 2876 C C . ASP B 1 140 ? 32.193 73.424 -573.663 1.00 39.88 120 ASP B C 1
ATOM 2877 O O . ASP B 1 140 ? 31.434 72.937 -572.822 1.00 38.75 120 ASP B O 1
ATOM 2882 N N . ILE B 1 141 ? 32.872 72.692 -574.540 1.00 38.87 121 ILE B N 1
ATOM 2883 C CA . ILE B 1 141 ? 32.765 71.238 -574.572 1.00 41.28 121 ILE B CA 1
ATOM 2884 C C . ILE B 1 141 ? 34.119 70.541 -574.474 1.00 43.05 121 ILE B C 1
ATOM 2885 O O . ILE B 1 141 ? 35.000 70.710 -575.320 1.00 42.02 121 ILE B O 1
ATOM 2890 N N . ASP B 1 142 ? 34.252 69.746 -573.421 1.00 46.03 122 ASP B N 1
ATOM 2891 C CA . ASP B 1 142 ? 35.468 69.005 -573.120 1.00 50.60 122 ASP B CA 1
ATOM 2892 C C . ASP B 1 142 ? 35.252 67.548 -573.497 1.00 52.67 122 ASP B C 1
ATOM 2893 O O . ASP B 1 142 ? 35.252 66.677 -572.623 1.00 54.98 122 ASP B O 1
ATOM 2898 N N . SER B 1 143 ? 35.049 67.285 -574.786 1.00 54.34 123 SER B N 1
ATOM 2899 C CA . SER B 1 143 ? 34.806 65.923 -575.277 1.00 56.66 123 SER B CA 1
ATOM 2900 C C . SER B 1 143 ? 36.068 65.127 -575.622 1.00 56.38 123 SER B C 1
ATOM 2901 O O . SER B 1 143 ? 37.104 65.703 -575.982 1.00 56.33 123 SER B O 1
ATOM 2904 N N . GLU B 1 144 ? 35.983 63.801 -575.496 1.00 56.79 124 GLU B N 1
ATOM 2905 C CA . GLU B 1 144 ? 37.125 62.942 -575.817 1.00 55.96 124 GLU B CA 1
ATOM 2906 C C . GLU B 1 144 ? 36.931 62.266 -577.164 1.00 53.13 124 GLU B C 1
ATOM 2907 O O . GLU B 1 144 ? 35.970 61.518 -577.370 1.00 52.44 124 GLU B O 1
ATOM 2913 N N . HIS B 1 145 ? 37.796 62.618 -578.112 1.00 50.99 125 HIS B N 1
ATOM 2914 C CA . HIS B 1 145 ? 37.734 62.037 -579.443 1.00 48.26 125 HIS B CA 1
ATOM 2915 C C . HIS B 1 145 ? 38.496 60.732 -579.414 1.00 46.72 125 HIS B C 1
ATOM 2916 O O . HIS B 1 145 ? 39.601 60.662 -578.873 1.00 46.18 125 HIS B O 1
ATOM 2923 N N . LEU B 1 146 ? 37.881 59.692 -579.967 1.00 45.36 126 LEU B N 1
ATOM 2924 C CA . LEU B 1 146 ? 38.493 58.371 -579.988 1.00 42.56 126 LEU B CA 1
ATOM 2925 C C . LEU B 1 146 ? 39.194 58.094 -581.302 1.00 41.86 126 LEU B C 1
ATOM 2926 O O . LEU B 1 146 ? 38.814 58.620 -582.349 1.00 40.88 126 LEU B O 1
ATOM 2931 N N . GLY B 1 147 ? 40.247 57.292 -581.229 1.00 41.27 127 GLY B N 1
ATOM 2932 C CA . GLY B 1 147 ? 40.973 56.920 -582.426 1.00 41.24 127 GLY B CA 1
ATOM 2933 C C . GLY B 1 147 ? 40.276 55.705 -582.998 1.00 41.85 127 GLY B C 1
ATOM 2934 O O . GLY B 1 147 ? 40.097 54.701 -582.305 1.00 41.78 127 GLY B O 1
ATOM 2935 N N . ILE B 1 148 ? 39.829 55.816 -584.241 1.00 43.45 128 ILE B N 1
ATOM 2936 C CA . ILE B 1 148 ? 39.133 54.722 -584.907 1.00 44.99 128 ILE B CA 1
ATOM 2937 C C . ILE B 1 148 ? 39.945 54.273 -586.110 1.00 45.15 128 ILE B C 1
ATOM 2938 O O . ILE B 1 148 ? 39.963 54.940 -587.142 1.00 44.85 128 ILE B O 1
ATOM 2943 N N . PRO B 1 149 ? 40.675 53.159 -585.977 1.00 47.30 129 PRO B N 1
ATOM 2944 C CA . PRO B 1 149 ? 41.461 52.713 -587.133 1.00 49.31 129 PRO B CA 1
ATOM 2945 C C . PRO B 1 149 ? 40.577 52.184 -588.262 1.00 51.23 129 PRO B C 1
ATOM 2946 O O . PRO B 1 149 ? 39.446 51.737 -588.028 1.00 50.37 129 PRO B O 1
ATOM 2950 N N . ASP B 1 150 ? 41.055 52.336 -589.495 1.00 52.97 130 ASP B N 1
ATOM 2951 C CA . ASP B 1 150 ? 40.331 51.838 -590.661 1.00 54.41 130 ASP B CA 1
ATOM 2952 C C . ASP B 1 150 ? 40.437 50.317 -590.520 1.00 53.89 130 ASP B C 1
ATOM 2953 O O . ASP B 1 150 ? 41.494 49.796 -590.160 1.00 54.85 130 ASP B O 1
ATOM 2958 N N . ALA B 1 151 ? 39.342 49.601 -590.734 1.00 53.17 131 ALA B N 1
ATOM 2959 C CA . ALA B 1 151 ? 39.397 48.153 -590.586 1.00 52.57 131 ALA B CA 1
ATOM 2960 C C . ALA B 1 151 ? 38.681 47.439 -591.702 1.00 51.74 131 ALA B C 1
ATOM 2961 O O . ALA B 1 151 ? 37.933 48.048 -592.463 1.00 51.61 131 ALA B O 1
ATOM 2963 N N . GLU B 1 152 ? 38.984 46.154 -591.834 1.00 51.98 132 GLU B N 1
ATOM 2964 C CA . GLU B 1 152 ? 38.342 45.305 -592.824 1.00 53.15 132 GLU B CA 1
ATOM 2965 C C . GLU B 1 152 ? 37.288 44.546 -592.036 1.00 51.59 132 GLU B C 1
ATOM 2966 O O . GLU B 1 152 ? 37.612 43.788 -591.113 1.00 52.93 132 GLU B O 1
ATOM 2972 N N . TYR B 1 153 ? 36.023 44.814 -592.331 1.00 49.09 133 TYR B N 1
ATOM 2973 C CA . TYR B 1 153 ? 34.946 44.138 -591.621 1.00 45.77 133 TYR B CA 1
ATOM 2974 C C . TYR B 1 153 ? 34.638 42.801 -592.281 1.00 44.08 133 TYR B C 1
ATOM 2975 O O . TYR B 1 153 ? 34.724 42.675 -593.497 1.00 44.80 133 TYR B O 1
ATOM 2984 N N . HIS B 1 154 ? 34.322 41.802 -591.461 1.00 43.05 134 HIS B N 1
ATOM 2985 C CA . HIS B 1 154 ? 34.020 40.447 -591.929 1.00 41.28 134 HIS B CA 1
ATOM 2986 C C . HIS B 1 154 ? 32.772 40.348 -592.789 1.00 38.09 134 HIS B C 1
ATOM 2987 O O . HIS B 1 154 ? 32.681 39.490 -593.664 1.00 36.48 134 HIS B O 1
ATOM 2994 N N . SER B 1 155 ? 31.795 41.197 -592.505 1.00 34.61 135 SER B N 1
ATOM 2995 C CA . SER B 1 155 ? 30.552 41.212 -593.257 1.00 32.94 135 SER B CA 1
ATOM 2996 C C . SER B 1 155 ? 30.111 42.649 -593.446 1.00 34.02 135 SER B C 1
ATOM 2997 O O . SER B 1 155 ? 30.228 43.465 -592.531 1.00 34.32 135 SER B O 1
ATOM 3000 N N . ILE B 1 156 ? 29.638 42.964 -594.644 1.00 32.70 136 ILE B N 1
ATOM 3001 C CA . ILE B 1 156 ? 29.176 44.304 -594.949 1.00 33.06 136 ILE B CA 1
ATOM 3002 C C . ILE B 1 156 ? 27.876 44.220 -595.729 1.00 32.89 136 ILE B C 1
ATOM 3003 O O . ILE B 1 156 ? 27.769 43.472 -596.705 1.00 33.51 136 ILE B O 1
ATOM 3008 N N . VAL B 1 157 ? 26.887 44.992 -595.294 1.00 31.84 137 VAL B N 1
ATOM 3009 C CA . VAL B 1 157 ? 25.594 45.001 -595.955 1.00 30.82 137 VAL B CA 1
ATOM 3010 C C . VAL B 1 157 ? 25.158 46.398 -596.388 1.00 32.10 137 VAL B C 1
ATOM 3011 O O . VAL B 1 157 ? 25.095 47.321 -595.572 1.00 30.26 137 VAL B O 1
ATOM 3015 N N . ARG B 1 158 ? 24.906 46.555 -597.684 1.00 32.30 138 ARG B N 1
ATOM 3016 C CA . ARG B 1 158 ? 24.403 47.818 -598.207 1.00 33.49 138 ARG B CA 1
ATOM 3017 C C . ARG B 1 158 ? 22.976 47.537 -598.650 1.00 33.53 138 ARG B C 1
ATOM 3018 O O . ARG B 1 158 ? 22.731 46.627 -599.437 1.00 35.19 138 ARG B O 1
ATOM 3026 N N . MET B 1 159 ? 22.034 48.318 -598.142 1.00 31.43 139 MET B N 1
ATOM 3027 C CA . MET B 1 159 ? 20.638 48.121 -598.488 1.00 31.95 139 MET B CA 1
ATOM 3028 C C . MET B 1 159 ? 19.914 49.460 -598.538 1.00 31.97 139 MET B C 1
ATOM 3029 O O . MET B 1 159 ? 20.488 50.490 -598.186 1.00 31.20 139 MET B O 1
ATOM 3034 N N . PRO B 1 160 ? 18.664 49.471 -599.034 1.00 32.16 140 PRO B N 1
ATOM 3035 C CA . PRO B 1 160 ? 17.901 50.720 -599.100 1.00 31.39 140 PRO B CA 1
ATOM 3036 C C . PRO B 1 160 ? 17.739 51.263 -597.680 1.00 31.56 140 PRO B C 1
ATOM 3037 O O . PRO B 1 160 ? 17.400 50.511 -596.758 1.00 31.29 140 PRO B O 1
ATOM 3041 N N . SER B 1 161 ? 18.006 52.554 -597.500 1.00 30.79 141 SER B N 1
ATOM 3042 C CA . SER B 1 161 ? 17.888 53.179 -596.186 1.00 30.58 141 SER B CA 1
ATOM 3043 C C . SER B 1 161 ? 16.466 53.055 -595.623 1.00 30.47 141 SER B C 1
ATOM 3044 O O . SER B 1 161 ? 16.289 52.795 -594.437 1.00 27.80 141 SER B O 1
ATOM 3047 N N . ASN B 1 162 ? 15.464 53.185 -596.491 1.00 30.52 142 ASN B N 1
ATOM 3048 C CA . ASN B 1 162 ? 14.066 53.073 -596.078 1.00 32.44 142 ASN B CA 1
ATOM 3049 C C . ASN B 1 162 ? 13.776 51.712 -595.452 1.00 30.94 142 ASN B C 1
ATOM 3050 O O . ASN B 1 162 ? 13.115 51.624 -594.419 1.00 31.69 142 ASN B O 1
ATOM 3055 N N . GLU B 1 163 ? 14.275 50.656 -596.085 1.00 30.96 143 GLU B N 1
ATOM 3056 C CA . GLU B 1 163 ? 14.060 49.298 -595.596 1.00 30.18 143 GLU B CA 1
ATOM 3057 C C . GLU B 1 163 ? 14.727 49.063 -594.246 1.00 28.91 143 GLU B C 1
ATOM 3058 O O . GLU B 1 163 ? 14.149 48.415 -593.373 1.00 27.36 143 GLU B O 1
ATOM 3064 N N . PHE B 1 164 ? 15.937 49.596 -594.079 1.00 27.72 144 PHE B N 1
ATOM 3065 C CA . PHE B 1 164 ? 16.661 49.452 -592.820 1.00 28.11 144 PHE B CA 1
ATOM 3066 C C . PHE B 1 164 ? 15.867 50.140 -591.709 1.00 28.08 144 PHE B C 1
ATOM 3067 O O . PHE B 1 164 ? 15.714 49.600 -590.610 1.00 26.87 144 PHE B O 1
ATOM 3075 N N . SER B 1 165 ? 15.345 51.322 -592.022 1.00 28.20 145 SER B N 1
ATOM 3076 C CA . SER B 1 165 ? 14.554 52.099 -591.076 1.00 29.34 145 SER B CA 1
ATOM 3077 C C . SER B 1 165 ? 13.293 51.339 -590.651 1.00 29.93 145 SER B C 1
ATOM 3078 O O . SER B 1 165 ? 12.951 51.317 -589.464 1.00 29.83 145 SER B O 1
ATOM 3081 N N . ARG B 1 166 ? 12.624 50.706 -591.616 1.00 30.93 146 ARG B N 1
ATOM 3082 C CA . ARG B 1 166 ? 11.408 49.933 -591.334 1.00 32.52 146 ARG B CA 1
ATOM 3083 C C . ARG B 1 166 ? 11.708 48.765 -590.417 1.00 30.49 146 ARG B C 1
ATOM 3084 O O . ARG B 1 166 ? 10.975 48.512 -589.459 1.00 29.70 146 ARG B O 1
ATOM 3092 N N . ILE B 1 167 ? 12.759 48.026 -590.754 1.00 29.34 147 ILE B N 1
ATOM 3093 C CA . ILE B 1 167 ? 13.167 46.863 -589.977 1.00 30.37 147 ILE B CA 1
ATOM 3094 C C . ILE B 1 167 ? 13.396 47.222 -588.506 1.00 30.19 147 ILE B C 1
ATOM 3095 O O . ILE B 1 167 ? 12.802 46.609 -587.619 1.00 31.58 147 ILE B O 1
ATOM 3100 N N . CYS B 1 168 ? 14.227 48.233 -588.257 1.00 29.38 148 CYS B N 1
ATOM 3101 C CA . CYS B 1 168 ? 14.519 48.669 -586.892 1.00 30.36 148 CYS B CA 1
ATOM 3102 C C . CYS B 1 168 ? 13.244 49.080 -586.150 1.00 30.91 148 CYS B C 1
ATOM 3103 O O . CYS B 1 168 ? 13.011 48.641 -585.023 1.00 29.46 148 CYS B O 1
ATOM 3106 N N . LYS B 1 169 ? 12.413 49.893 -586.803 1.00 31.09 149 LYS B N 1
ATOM 3107 C CA . LYS B 1 169 ? 11.157 50.353 -586.216 1.00 33.15 149 LYS B CA 1
ATOM 3108 C C . LYS B 1 169 ? 10.250 49.169 -585.876 1.00 32.47 149 LYS B C 1
ATOM 3109 O O . LYS B 1 169 ? 9.806 49.032 -584.734 1.00 33.54 149 LYS B O 1
ATOM 3115 N N . ASP B 1 170 ? 10.012 48.305 -586.863 1.00 31.65 150 ASP B N 1
ATOM 3116 C CA . ASP B 1 170 ? 9.178 47.115 -586.696 1.00 31.33 150 ASP B CA 1
ATOM 3117 C C . ASP B 1 170 ? 9.690 46.205 -585.572 1.00 32.69 150 ASP B C 1
ATOM 3118 O O . ASP B 1 170 ? 8.935 45.825 -584.681 1.00 32.64 150 ASP B O 1
ATOM 3123 N N . LEU B 1 171 ? 10.968 45.844 -585.626 1.00 31.50 151 LEU B N 1
ATOM 3124 C CA . LEU B 1 171 ? 11.545 44.982 -584.604 1.00 31.84 151 LEU B CA 1
ATOM 3125 C C . LEU B 1 171 ? 11.514 45.636 -583.214 1.00 32.22 151 LEU B C 1
ATOM 3126 O O . LEU B 1 171 ? 11.366 44.946 -582.211 1.00 32.29 151 LEU B O 1
ATOM 3131 N N . SER B 1 172 ? 11.590 46.966 -583.166 1.00 32.50 152 SER B N 1
ATOM 3132 C CA . SER B 1 172 ? 11.542 47.694 -581.897 1.00 34.22 152 SER B CA 1
ATOM 3133 C C . SER B 1 172 ? 10.204 47.504 -581.200 1.00 35.20 152 SER B C 1
ATOM 3134 O O . SER B 1 172 ? 10.124 47.536 -579.968 1.00 34.58 152 SER B O 1
ATOM 3137 N N . SER B 1 173 ? 9.153 47.332 -581.999 1.00 34.51 153 SER B N 1
ATOM 3138 C CA . SER B 1 173 ? 7.814 47.157 -581.462 1.00 35.06 153 SER B CA 1
ATOM 3139 C C . SER B 1 173 ? 7.631 45.772 -580.850 1.00 35.47 153 SER B C 1
ATOM 3140 O O . SER B 1 173 ? 6.681 45.541 -580.100 1.00 36.45 153 SER B O 1
ATOM 3143 N N . ILE B 1 174 ? 8.561 44.867 -581.145 1.00 34.68 154 ILE B N 1
ATOM 3144 C CA . ILE B 1 174 ? 8.507 43.502 -580.626 1.00 35.26 154 ILE B CA 1
ATOM 3145 C C . ILE B 1 174 ? 9.506 43.275 -579.483 1.00 34.64 154 ILE B C 1
ATOM 3146 O O . ILE B 1 174 ? 9.164 42.670 -578.471 1.00 34.07 154 ILE B O 1
ATOM 3151 N N . GLY B 1 175 ? 10.736 43.755 -579.654 1.00 34.01 155 GLY B N 1
ATOM 3152 C CA . GLY B 1 175 ? 11.757 43.576 -578.635 1.00 33.60 155 GLY B CA 1
ATOM 3153 C C . GLY B 1 175 ? 12.730 44.736 -578.536 1.00 32.88 155 GLY B C 1
ATOM 3154 O O . GLY B 1 175 ? 12.669 45.674 -579.331 1.00 34.33 155 GLY B O 1
ATOM 3155 N N . ASP B 1 176 ? 13.633 44.668 -577.562 1.00 31.30 156 ASP B N 1
ATOM 3156 C CA . ASP B 1 176 ? 14.614 45.727 -577.340 1.00 32.64 156 ASP B CA 1
ATOM 3157 C C . ASP B 1 176 ? 15.990 45.481 -577.954 1.00 31.73 156 ASP B C 1
ATOM 3158 O O . ASP B 1 176 ? 16.772 46.419 -578.123 1.00 32.79 156 ASP B O 1
ATOM 3163 N N . THR B 1 177 ? 16.284 44.226 -578.266 1.00 32.13 157 THR B N 1
ATOM 3164 C CA . THR B 1 177 ? 17.575 43.847 -578.823 1.00 33.02 157 THR B CA 1
ATOM 3165 C C . THR B 1 177 ? 17.477 43.152 -580.181 1.00 33.35 157 THR B C 1
ATOM 3166 O O . THR B 1 177 ? 16.673 42.236 -580.370 1.00 32.41 157 THR B O 1
ATOM 3170 N N . VAL B 1 178 ? 18.315 43.583 -581.118 1.00 32.21 158 VAL B N 1
ATOM 3171 C CA . VAL B 1 178 ? 18.325 42.983 -582.444 1.00 32.02 158 VAL B CA 1
ATOM 3172 C C . VAL B 1 178 ? 19.601 42.185 -582.702 1.00 30.71 158 VAL B C 1
ATOM 3173 O O . VAL B 1 178 ? 20.713 42.653 -582.444 1.00 31.37 158 VAL B O 1
ATOM 3177 N N . VAL B 1 179 ? 19.424 40.953 -583.162 1.00 31.29 159 VAL B N 1
ATOM 3178 C CA . VAL B 1 179 ? 20.553 40.104 -583.498 1.00 31.16 159 VAL B CA 1
ATOM 3179 C C . VAL B 1 179 ? 20.736 40.217 -585.010 1.00 31.34 159 VAL B C 1
ATOM 3180 O O . VAL B 1 179 ? 19.814 39.926 -585.782 1.00 30.26 159 VAL B O 1
ATOM 3184 N N . ILE B 1 180 ? 21.898 40.708 -585.421 1.00 28.95 160 ILE B N 1
ATOM 3185 C CA . ILE B 1 180 ? 22.207 40.841 -586.840 1.00 29.74 160 ILE B CA 1
ATOM 3186 C C . ILE B 1 180 ? 23.210 39.745 -587.190 1.00 30.33 160 ILE B C 1
ATOM 3187 O O . ILE B 1 180 ? 24.298 39.683 -586.610 1.00 31.57 160 ILE B O 1
ATOM 3192 N N . SER B 1 181 ? 22.806 38.838 -588.075 1.00 29.51 161 SER B N 1
ATOM 3193 C CA . SER B 1 181 ? 23.673 37.746 -588.487 1.00 31.81 161 SER B CA 1
ATOM 3194 C C . SER B 1 181 ? 23.814 37.674 -589.999 1.00 31.99 161 SER B C 1
ATOM 3195 O O . SER B 1 181 ? 22.824 37.685 -590.734 1.00 32.92 161 SER B O 1
ATOM 3198 N N . VAL B 1 182 ? 25.059 37.652 -590.459 1.00 31.90 162 VAL B N 1
ATOM 3199 C CA . VAL B 1 182 ? 25.351 37.568 -591.881 1.00 31.49 162 VAL B CA 1
ATOM 3200 C C . VAL B 1 182 ? 25.948 36.195 -592.144 1.00 33.49 162 VAL B C 1
ATOM 3201 O O . VAL B 1 182 ? 26.841 35.751 -591.434 1.00 34.35 162 VAL B O 1
ATOM 3205 N N . THR B 1 183 ? 25.434 35.524 -593.165 1.00 35.30 163 THR B N 1
ATOM 3206 C CA . THR B 1 183 ? 25.893 34.191 -593.511 1.00 37.78 163 THR B CA 1
ATOM 3207 C C . THR B 1 183 ? 25.684 34.000 -595.014 1.00 38.60 163 THR B C 1
ATOM 3208 O O . THR B 1 183 ? 25.148 34.890 -595.680 1.00 36.28 163 THR B O 1
ATOM 3212 N N . LYS B 1 184 ? 26.115 32.856 -595.549 1.00 40.82 164 LYS B N 1
ATOM 3213 C CA . LYS B 1 184 ? 25.954 32.574 -596.974 1.00 42.87 164 LYS B CA 1
ATOM 3214 C C . LYS B 1 184 ? 24.503 32.635 -597.421 1.00 42.83 164 LYS B C 1
ATOM 3215 O O . LYS B 1 184 ? 24.231 32.781 -598.604 1.00 44.94 164 LYS B O 1
ATOM 3221 N N . GLU B 1 185 ? 23.571 32.543 -596.478 1.00 43.00 165 GLU B N 1
ATOM 3222 C CA . GLU B 1 185 ? 22.154 32.584 -596.816 1.00 42.77 165 GLU B CA 1
ATOM 3223 C C . GLU B 1 185 ? 21.569 33.989 -596.791 1.00 41.10 165 GLU B C 1
ATOM 3224 O O . GLU B 1 185 ? 20.380 34.175 -597.049 1.00 41.45 165 GLU B O 1
ATOM 3230 N N . GLY B 1 186 ? 22.405 34.975 -596.479 1.00 38.38 166 GLY B N 1
ATOM 3231 C CA . GLY B 1 186 ? 21.941 36.349 -596.445 1.00 36.42 166 GLY B CA 1
ATOM 3232 C C . GLY B 1 186 ? 22.083 37.020 -595.094 1.00 33.90 166 GLY B C 1
ATOM 3233 O O . GLY B 1 186 ? 22.863 36.583 -594.247 1.00 33.96 166 GLY B O 1
ATOM 3234 N N . VAL B 1 187 ? 21.348 38.111 -594.908 1.00 32.21 167 VAL B N 1
ATOM 3235 C CA . VAL B 1 187 ? 21.383 38.842 -593.647 1.00 30.27 167 VAL B CA 1
ATOM 3236 C C . VAL B 1 187 ? 20.067 38.663 -592.897 1.00 30.40 167 VAL B C 1
ATOM 3237 O O . VAL B 1 187 ? 18.992 38.738 -593.493 1.00 30.81 167 VAL B O 1
ATOM 3241 N N . LYS B 1 188 ? 20.164 38.386 -591.598 1.00 30.11 168 LYS B N 1
ATOM 3242 C CA . LYS B 1 188 ? 18.989 38.193 -590.754 1.00 30.43 168 LYS B CA 1
ATOM 3243 C C . LYS B 1 188 ? 18.974 39.130 -589.546 1.00 29.92 168 LYS B C 1
ATOM 3244 O O . LYS B 1 188 ? 19.979 39.279 -588.845 1.00 29.90 168 LYS B O 1
ATOM 3250 N N . PHE B 1 189 ? 17.824 39.766 -589.329 1.00 28.69 169 PHE B N 1
ATOM 3251 C CA . PHE B 1 189 ? 17.610 40.676 -588.207 1.00 29.16 169 PHE B CA 1
ATOM 3252 C C . PHE B 1 189 ? 16.594 39.980 -587.311 1.00 30.34 169 PHE B C 1
ATOM 3253 O O . PHE B 1 189 ? 15.495 39.663 -587.762 1.00 31.17 169 PHE B O 1
ATOM 3261 N N . SER B 1 190 ? 16.961 39.745 -586.053 1.00 31.25 170 SER B N 1
ATOM 3262 C CA . SER B 1 190 ? 16.080 39.047 -585.111 1.00 33.14 170 SER B CA 1
ATOM 3263 C C . SER B 1 190 ? 15.875 39.741 -583.774 1.00 32.85 170 SER B C 1
ATOM 3264 O O . SER B 1 190 ? 16.782 40.378 -583.237 1.00 33.10 170 SER B O 1
ATOM 3267 N N . THR B 1 191 ? 14.692 39.542 -583.205 1.00 32.55 171 THR B N 1
ATOM 3268 C CA . THR B 1 191 ? 14.375 40.104 -581.902 1.00 32.54 171 THR B CA 1
ATOM 3269 C C . THR B 1 191 ? 13.384 39.198 -581.173 1.00 32.52 171 THR B C 1
ATOM 3270 O O . THR B 1 191 ? 12.736 38.341 -581.781 1.00 30.11 171 THR B O 1
ATOM 3274 N N . ALA B 1 192 ? 13.302 39.377 -579.861 1.00 34.02 172 ALA B N 1
ATOM 3275 C CA . ALA B 1 192 ? 12.390 38.606 -579.029 1.00 35.15 172 ALA B CA 1
ATOM 3276 C C . ALA B 1 192 ? 11.856 39.526 -577.935 1.00 35.84 172 ALA B C 1
ATOM 3277 O O . ALA B 1 192 ? 12.588 40.358 -577.392 1.00 36.95 172 ALA B O 1
ATOM 3279 N N . GLY B 1 193 ? 10.573 39.397 -577.636 1.00 35.95 173 GLY B N 1
ATOM 3280 C CA . GLY B 1 193 ? 9.977 40.228 -576.612 1.00 38.49 173 GLY B CA 1
ATOM 3281 C C . GLY B 1 193 ? 8.828 39.540 -575.913 1.00 38.83 173 GLY B C 1
ATOM 3282 O O . GLY B 1 193 ? 8.560 38.359 -576.154 1.00 38.79 173 GLY B O 1
ATOM 3283 N N . ASP B 1 194 ? 8.142 40.290 -575.055 1.00 41.24 174 ASP B N 1
ATOM 3284 C CA . ASP B 1 194 ? 7.003 39.776 -574.303 1.00 43.13 174 ASP B CA 1
ATOM 3285 C C . ASP B 1 194 ? 5.962 39.110 -575.206 1.00 42.45 174 ASP B C 1
ATOM 3286 O O . ASP B 1 194 ? 5.497 38.006 -574.907 1.00 43.20 174 ASP B O 1
ATOM 3291 N N . ILE B 1 195 ? 5.635 39.749 -576.329 1.00 41.57 175 ILE B N 1
ATOM 3292 C CA . ILE B 1 195 ? 4.621 39.199 -577.226 1.00 40.14 175 ILE B CA 1
ATOM 3293 C C . ILE B 1 195 ? 5.059 38.071 -578.158 1.00 38.76 175 ILE B C 1
ATOM 3294 O O . ILE B 1 195 ? 4.216 37.391 -578.747 1.00 37.83 175 ILE B O 1
ATOM 3299 N N . GLY B 1 196 ? 6.367 37.851 -578.276 1.00 37.53 176 GLY B N 1
ATOM 3300 C CA . GLY B 1 196 ? 6.850 36.782 -579.135 1.00 35.66 176 GLY B CA 1
ATOM 3301 C C . GLY B 1 196 ? 8.182 37.070 -579.802 1.00 33.92 176 GLY B C 1
ATOM 3302 O O . GLY B 1 196 ? 8.974 37.876 -579.312 1.00 34.08 176 GLY B O 1
ATOM 3303 N N . THR B 1 197 ? 8.428 36.409 -580.928 1.00 32.58 177 THR B N 1
ATOM 3304 C CA . THR B 1 197 ? 9.675 36.593 -581.662 1.00 32.86 177 THR B CA 1
ATOM 3305 C C . THR B 1 197 ? 9.435 37.040 -583.094 1.00 32.78 177 THR B C 1
ATOM 3306 O O . THR B 1 197 ? 8.354 36.832 -583.656 1.00 32.34 177 THR B O 1
ATOM 3310 N N . ALA B 1 198 ? 10.462 37.637 -583.687 1.00 32.41 178 ALA B N 1
ATOM 3311 C CA . ALA B 1 198 ? 10.385 38.100 -585.063 1.00 33.06 178 ALA B CA 1
ATOM 3312 C C . ALA B 1 198 ? 11.764 38.178 -585.674 1.00 33.84 178 ALA B C 1
ATOM 3313 O O . ALA B 1 198 ? 12.737 38.497 -584.993 1.00 33.17 178 ALA B O 1
ATOM 3315 N N . ASN B 1 199 ? 11.852 37.828 -586.950 1.00 34.49 179 ASN B N 1
ATOM 3316 C CA . ASN B 1 199 ? 13.114 37.918 -587.672 1.00 35.03 179 ASN B CA 1
ATOM 3317 C C . ASN B 1 199 ? 12.816 38.238 -589.124 1.00 34.82 179 ASN B C 1
ATOM 3318 O O . ASN B 1 199 ? 11.753 37.888 -589.647 1.00 34.82 179 ASN B O 1
ATOM 3323 N N . ILE B 1 200 ? 13.736 38.955 -589.756 1.00 33.82 180 ILE B N 1
ATOM 3324 C CA . ILE B 1 200 ? 13.577 39.337 -591.148 1.00 32.89 180 ILE B CA 1
ATOM 3325 C C . ILE B 1 200 ? 14.855 38.939 -591.882 1.00 32.73 180 ILE B C 1
ATOM 3326 O O . ILE B 1 200 ? 15.957 39.319 -591.474 1.00 29.13 180 ILE B O 1
ATOM 3331 N N . VAL B 1 201 ? 14.697 38.098 -592.902 1.00 32.10 181 VAL B N 1
ATOM 3332 C CA . VAL B 1 201 ? 15.812 37.628 -593.719 1.00 32.21 181 VAL B CA 1
ATOM 3333 C C . VAL B 1 201 ? 15.802 38.316 -595.084 1.00 32.90 181 VAL B C 1
ATOM 3334 O O . VAL B 1 201 ? 14.777 38.345 -595.765 1.00 32.17 181 VAL B O 1
ATOM 3338 N N . LEU B 1 202 ? 16.948 38.869 -595.474 1.00 33.02 182 LEU B N 1
ATOM 3339 C CA . LEU B 1 202 ? 17.083 39.540 -596.762 1.00 34.92 182 LEU B CA 1
ATOM 3340 C C . LEU B 1 202 ? 18.121 38.840 -597.640 1.00 36.42 182 LEU B C 1
ATOM 3341 O O . LEU B 1 202 ? 19.182 38.422 -597.167 1.00 35.81 182 LEU B O 1
ATOM 3346 N N . ARG B 1 203 ? 17.795 38.724 -598.922 1.00 39.64 183 ARG B N 1
ATOM 3347 C CA . ARG B 1 203 ? 18.664 38.100 -599.916 1.00 43.36 183 ARG B CA 1
ATOM 3348 C C . ARG B 1 203 ? 18.622 38.906 -601.197 1.00 44.07 183 ARG B C 1
ATOM 3349 O O . ARG B 1 203 ? 17.576 39.444 -601.564 1.00 45.30 183 ARG B O 1
ATOM 3357 N N . GLN B 1 204 ? 19.750 38.923 -601.903 1.00 47.11 184 GLN B N 1
ATOM 3358 C CA . GLN B 1 204 ? 19.868 39.615 -603.183 1.00 47.82 184 GLN B CA 1
ATOM 3359 C C . GLN B 1 204 ? 19.005 38.891 -604.217 1.00 48.13 184 GLN B C 1
ATOM 3360 O O . GLN B 1 204 ? 18.911 37.664 -604.197 1.00 47.40 184 GLN B O 1
ATOM 3366 N N . ASN B 1 205 ? 18.334 39.646 -605.083 1.00 50.32 185 ASN B N 1
ATOM 3367 C CA . ASN B 1 205 ? 17.559 39.040 -606.169 1.00 51.42 185 ASN B CA 1
ATOM 3368 C C . ASN B 1 205 ? 18.570 38.924 -607.322 1.00 50.95 185 ASN B C 1
ATOM 3369 O O . ASN B 1 205 ? 19.645 39.528 -607.266 1.00 50.57 185 ASN B O 1
ATOM 3374 N N . THR B 1 206 ? 18.253 38.135 -608.344 1.00 50.82 186 THR B N 1
ATOM 3375 C CA . THR B 1 206 ? 19.166 37.990 -609.476 1.00 50.59 186 THR B CA 1
ATOM 3376 C C . THR B 1 206 ? 19.464 39.374 -610.066 1.00 48.68 186 THR B C 1
ATOM 3377 O O . THR B 1 206 ? 20.627 39.739 -610.256 1.00 49.53 186 THR B O 1
ATOM 3381 N N . THR B 1 207 ? 18.418 40.165 -610.288 1.00 46.25 187 THR B N 1
ATOM 3382 C CA . THR B 1 207 ? 18.585 41.506 -610.833 1.00 44.35 187 THR B CA 1
ATOM 3383 C C . THR B 1 207 ? 17.936 42.564 -609.953 1.00 44.15 187 THR B C 1
ATOM 3384 O O . THR B 1 207 ? 17.179 42.250 -609.035 1.00 42.71 187 THR B O 1
ATOM 3388 N N . VAL B 1 208 ? 18.234 43.823 -610.250 1.00 44.59 188 VAL B N 1
ATOM 3389 C CA . VAL B 1 208 ? 17.678 44.951 -609.516 1.00 46.61 188 VAL B CA 1
ATOM 3390 C C . VAL B 1 208 ? 17.193 45.945 -610.557 1.00 47.52 188 VAL B C 1
ATOM 3391 O O . VAL B 1 208 ? 17.784 46.047 -611.628 1.00 48.24 188 VAL B O 1
ATOM 3395 N N . ASP B 1 209 ? 16.118 46.668 -610.265 1.00 48.21 189 ASP B N 1
ATOM 3396 C CA . ASP B 1 209 ? 15.591 47.642 -611.220 1.00 50.47 189 ASP B CA 1
ATOM 3397 C C . ASP B 1 209 ? 16.233 49.018 -611.056 1.00 50.78 189 ASP B C 1
ATOM 3398 O O . ASP B 1 209 ? 16.443 49.750 -612.033 1.00 51.90 189 ASP B O 1
ATOM 3403 N N . LYS B 1 210 ? 16.491 49.382 -609.812 1.00 50.54 190 LYS B N 1
ATOM 3404 C CA . LYS B 1 210 ? 17.119 50.652 -609.486 1.00 50.66 190 LYS B CA 1
ATOM 3405 C C . LYS B 1 210 ? 18.264 50.291 -608.554 1.00 49.66 190 LYS B C 1
ATOM 3406 O O . LYS B 1 210 ? 18.080 49.515 -607.622 1.00 49.54 190 LYS B O 1
ATOM 3408 N N . PRO B 1 211 ? 19.470 50.824 -608.810 1.00 49.55 191 PRO B N 1
ATOM 3409 C CA . PRO B 1 211 ? 20.627 50.522 -607.960 1.00 50.47 191 PRO B CA 1
ATOM 3410 C C . PRO B 1 211 ? 20.379 50.650 -606.451 1.00 51.23 191 PRO B C 1
ATOM 3411 O O . PRO B 1 211 ? 20.795 49.782 -605.676 1.00 51.53 191 PRO B O 1
ATOM 3415 N N . GLU B 1 212 ? 19.668 51.694 -606.035 1.00 51.87 192 GLU B N 1
ATOM 3416 C CA . GLU B 1 212 ? 19.372 51.899 -604.610 1.00 52.83 192 GLU B CA 1
ATOM 3417 C C . GLU B 1 212 ? 18.610 50.753 -603.926 1.00 52.71 192 GLU B C 1
ATOM 3418 O O . GLU B 1 212 ? 18.700 50.604 -602.703 1.00 53.22 192 GLU B O 1
ATOM 3424 N N . ASP B 1 213 ? 17.907 49.926 -604.705 1.00 51.22 193 ASP B N 1
ATOM 3425 C CA . ASP B 1 213 ? 17.141 48.795 -604.158 1.00 50.26 193 ASP B CA 1
ATOM 3426 C C . ASP B 1 213 ? 17.973 47.535 -603.936 1.00 48.63 193 ASP B C 1
ATOM 3427 O O . ASP B 1 213 ? 17.486 46.540 -603.382 1.00 47.83 193 ASP B O 1
ATOM 3432 N N . ALA B 1 214 ? 19.226 47.571 -604.378 1.00 47.12 194 ALA B N 1
ATOM 3433 C CA . ALA B 1 214 ? 20.107 46.426 -604.232 1.00 46.25 194 ALA B CA 1
ATOM 3434 C C . ALA B 1 214 ? 20.404 46.096 -602.777 1.00 45.33 194 ALA B C 1
ATOM 3435 O O . ALA B 1 214 ? 20.395 46.966 -601.900 1.00 44.84 194 ALA B O 1
ATOM 3437 N N . ILE B 1 215 ? 20.591 44.812 -602.522 1.00 43.81 195 ILE B N 1
ATOM 3438 C CA . ILE B 1 215 ? 20.944 44.344 -601.200 1.00 43.24 195 ILE B CA 1
ATOM 3439 C C . ILE B 1 215 ? 22.289 43.709 -601.489 1.00 42.68 195 ILE B C 1
ATOM 3440 O O . ILE B 1 215 ? 22.361 42.633 -602.070 1.00 43.24 195 ILE B O 1
ATOM 3445 N N . VAL B 1 216 ? 23.355 44.434 -601.184 1.00 40.69 196 VAL B N 1
ATOM 3446 C CA . VAL B 1 216 ? 24.700 43.951 -601.437 1.00 40.13 196 VAL B CA 1
ATOM 3447 C C . VAL B 1 216 ? 25.282 43.379 -600.156 1.00 40.20 196 VAL B C 1
ATOM 3448 O O . VAL B 1 216 ? 25.530 44.103 -599.186 1.00 40.11 196 VAL B O 1
ATOM 3452 N N . ILE B 1 217 ? 25.466 42.067 -600.142 1.00 39.35 197 ILE B N 1
ATOM 3453 C CA . ILE B 1 217 ? 26.003 41.411 -598.966 1.00 39.73 197 ILE B CA 1
ATOM 3454 C C . ILE B 1 217 ? 27.416 40.911 -599.217 1.00 40.36 197 ILE B C 1
ATOM 3455 O O . ILE B 1 217 ? 27.632 40.005 -600.023 1.00 41.83 197 ILE B O 1
ATOM 3460 N N . GLU B 1 218 ? 28.380 41.570 -598.585 1.00 40.87 198 GLU B N 1
ATOM 3461 C CA . GLU B 1 218 ? 29.776 41.178 -598.684 1.00 42.77 198 GLU B CA 1
ATOM 3462 C C . GLU B 1 218 ? 30.054 40.399 -597.410 1.00 43.16 198 GLU B C 1
ATOM 3463 O O . GLU B 1 218 ? 29.779 40.879 -596.306 1.00 42.36 198 GLU B O 1
ATOM 3469 N N . MET B 1 219 ? 30.574 39.187 -597.561 1.00 42.40 199 MET B N 1
ATOM 3470 C CA . MET B 1 219 ? 30.880 38.367 -596.406 1.00 42.83 199 MET B CA 1
ATOM 3471 C C . MET B 1 219 ? 32.171 37.590 -596.584 1.00 42.97 199 MET B C 1
ATOM 3472 O O . MET B 1 219 ? 32.254 36.691 -597.417 1.00 43.41 199 MET B O 1
ATOM 3477 N N . LYS B 1 220 ? 33.173 37.952 -595.793 1.00 43.40 200 LYS B N 1
ATOM 3478 C CA . LYS B 1 220 ? 34.463 37.287 -595.802 1.00 43.66 200 LYS B CA 1
ATOM 3479 C C . LYS B 1 220 ? 34.338 36.152 -594.789 1.00 44.36 200 LYS B C 1
ATOM 3480 O O . LYS B 1 220 ? 34.835 35.039 -595.002 1.00 44.23 200 LYS B O 1
ATOM 3482 N N . GLU B 1 221 ? 33.658 36.454 -593.684 1.00 43.34 201 GLU B N 1
ATOM 3483 C CA . GLU B 1 221 ? 33.425 35.502 -592.601 1.00 43.83 201 GLU B CA 1
ATOM 3484 C C . GLU B 1 221 ? 32.044 35.787 -592.021 1.00 42.21 201 GLU B C 1
ATOM 3485 O O . GLU B 1 221 ? 31.618 36.942 -591.968 1.00 41.52 201 GLU B O 1
ATOM 3491 N N . PRO B 1 222 ? 31.324 34.743 -591.581 1.00 41.50 202 PRO B N 1
ATOM 3492 C CA . PRO B 1 222 ? 29.991 34.957 -591.003 1.00 40.76 202 PRO B CA 1
ATOM 3493 C C . PRO B 1 222 ? 30.134 35.734 -589.692 1.00 40.65 202 PRO B C 1
ATOM 3494 O O . PRO B 1 222 ? 31.110 35.552 -588.962 1.00 40.61 202 PRO B O 1
ATOM 3498 N N . VAL B 1 223 ? 29.199 36.643 -589.426 1.00 39.11 203 VAL B N 1
ATOM 3499 C CA . VAL B 1 223 ? 29.232 37.436 -588.204 1.00 36.78 203 VAL B CA 1
ATOM 3500 C C . VAL B 1 223 ? 27.836 37.425 -587.583 1.00 37.63 203 VAL B C 1
ATOM 3501 O O . VAL B 1 223 ? 26.833 37.317 -588.297 1.00 39.18 203 VAL B O 1
ATOM 3505 N N . SER B 1 224 ? 27.781 37.488 -586.255 1.00 35.61 204 SER B N 1
ATOM 3506 C CA . SER B 1 224 ? 26.517 37.519 -585.530 1.00 35.44 204 SER B CA 1
ATOM 3507 C C . SER B 1 224 ? 26.718 38.324 -584.254 1.00 34.54 204 SER B C 1
ATOM 3508 O O . SER B 1 224 ? 27.472 37.917 -583.369 1.00 34.99 204 SER B O 1
ATOM 3511 N N . LEU B 1 225 ? 26.066 39.484 -584.181 1.00 34.58 205 LEU B N 1
ATOM 3512 C CA . LEU B 1 225 ? 26.170 40.371 -583.025 1.00 33.81 205 LEU B CA 1
ATOM 3513 C C . LEU B 1 225 ? 24.817 40.932 -582.583 1.00 33.75 205 LEU B C 1
ATOM 3514 O O . LEU B 1 225 ? 23.882 41.036 -583.382 1.00 31.66 205 LEU B O 1
ATOM 3519 N N . SER B 1 226 ? 24.728 41.285 -581.301 1.00 33.67 206 SER B N 1
ATOM 3520 C CA . SER B 1 226 ? 23.506 41.829 -580.708 1.00 32.53 206 SER B CA 1
ATOM 3521 C C . SER B 1 226 ? 23.640 43.313 -580.412 1.00 30.49 206 SER B C 1
ATOM 3522 O O . SER B 1 226 ? 24.670 43.760 -579.914 1.00 30.35 206 SER B O 1
ATOM 3525 N N . PHE B 1 227 ? 22.595 44.075 -580.721 1.00 29.28 207 PHE B N 1
ATOM 3526 C CA . PHE B 1 227 ? 22.609 45.522 -580.499 1.00 28.65 207 PHE B CA 1
ATOM 3527 C C . PHE B 1 227 ? 21.290 46.041 -579.953 1.00 27.51 207 PHE B C 1
ATOM 3528 O O . PHE B 1 227 ? 20.244 45.437 -580.155 1.00 28.45 207 PHE B O 1
ATOM 3536 N N . ALA B 1 228 ? 21.356 47.174 -579.263 1.00 27.55 208 ALA B N 1
ATOM 3537 C CA . ALA B 1 228 ? 20.173 47.810 -578.703 1.00 27.16 208 ALA B CA 1
ATOM 3538 C C . ALA B 1 228 ? 19.429 48.539 -579.826 1.00 26.26 208 ALA B C 1
ATOM 3539 O O . ALA B 1 228 ? 19.982 49.438 -580.458 1.00 26.79 208 ALA B O 1
ATOM 3541 N N . LEU B 1 229 ? 18.181 48.141 -580.066 1.00 25.99 209 LEU B N 1
ATOM 3542 C CA . LEU B 1 229 ? 17.356 48.744 -581.111 1.00 26.27 209 LEU B CA 1
ATOM 3543 C C . LEU B 1 229 ? 17.086 50.229 -580.905 1.00 28.37 209 LEU B C 1
ATOM 3544 O O . LEU B 1 229 ? 16.907 50.971 -581.873 1.00 26.68 209 LEU B O 1
ATOM 3549 N N . ARG B 1 230 ? 17.052 50.659 -579.645 1.00 30.51 210 ARG B N 1
ATOM 3550 C CA . ARG B 1 230 ? 16.819 52.068 -579.322 1.00 31.66 210 ARG B CA 1
ATOM 3551 C C . ARG B 1 230 ? 17.861 52.931 -580.032 1.00 30.48 210 ARG B C 1
ATOM 3552 O O . ARG B 1 230 ? 17.538 53.974 -580.593 1.00 30.97 210 ARG B O 1
ATOM 3560 N N . TYR B 1 231 ? 19.106 52.468 -580.035 1.00 29.42 211 TYR B N 1
ATOM 3561 C CA . TYR B 1 231 ? 20.189 53.183 -580.696 1.00 30.04 211 TYR B CA 1
ATOM 3562 C C . TYR B 1 231 ? 20.102 53.094 -582.221 1.00 29.05 211 TYR B C 1
ATOM 3563 O O . TYR B 1 231 ? 20.281 54.091 -582.918 1.00 28.91 211 TYR B O 1
ATOM 3572 N N . MET B 1 232 ? 19.816 51.902 -582.734 1.00 29.30 212 MET B N 1
ATOM 3573 C CA . MET B 1 232 ? 19.681 51.714 -584.172 1.00 30.36 212 MET B CA 1
ATOM 3574 C C . MET B 1 232 ? 18.603 52.640 -584.726 1.00 31.07 212 MET B C 1
ATOM 3575 O O . MET B 1 232 ? 18.790 53.262 -585.775 1.00 31.47 212 MET B O 1
ATOM 3580 N N . ASN B 1 233 ? 17.489 52.752 -584.004 1.00 31.47 213 ASN B N 1
ATOM 3581 C CA . ASN B 1 233 ? 16.392 53.619 -584.419 1.00 32.91 213 ASN B CA 1
ATOM 3582 C C . ASN B 1 233 ? 16.804 55.077 -584.443 1.00 33.78 213 ASN B C 1
ATOM 3583 O O . ASN B 1 233 ? 16.302 55.856 -585.250 1.00 34.23 213 ASN B O 1
ATOM 3588 N N . SER B 1 234 ? 17.707 55.445 -583.543 1.00 32.24 214 SER B N 1
ATOM 3589 C CA . SER B 1 234 ? 18.202 56.806 -583.482 1.00 31.50 214 SER B CA 1
ATOM 3590 C C . SER B 1 234 ? 19.041 57.081 -584.735 1.00 30.37 214 SER B C 1
ATOM 3591 O O . SER B 1 234 ? 18.984 58.175 -585.291 1.00 29.32 214 SER B O 1
ATOM 3594 N N . PHE B 1 235 ? 19.790 56.072 -585.187 1.00 29.53 215 PHE B N 1
ATOM 3595 C CA . PHE B 1 235 ? 20.635 56.206 -586.375 1.00 28.37 215 PHE B CA 1
ATOM 3596 C C . PHE B 1 235 ? 19.808 56.442 -587.640 1.00 28.59 215 PHE B C 1
ATOM 3597 O O . PHE B 1 235 ? 20.228 57.180 -588.532 1.00 27.71 215 PHE B O 1
ATOM 3605 N N . THR B 1 236 ? 18.627 55.826 -587.700 1.00 28.57 216 THR B N 1
ATOM 3606 C CA . THR B 1 236 ? 17.745 55.954 -588.858 1.00 29.83 216 THR B CA 1
ATOM 3607 C C . THR B 1 236 ? 17.176 57.364 -589.094 1.00 30.35 216 THR B C 1
ATOM 3608 O O . THR B 1 236 ? 16.454 57.596 -590.062 1.00 30.64 216 THR B O 1
ATOM 3612 N N . LYS B 1 237 ? 17.483 58.305 -588.206 1.00 29.31 217 LYS B N 1
ATOM 3613 C CA . LYS B 1 237 ? 17.028 59.678 -588.404 1.00 29.79 217 LYS B CA 1
ATOM 3614 C C . LYS B 1 237 ? 17.859 60.320 -589.528 1.00 28.99 217 LYS B C 1
ATOM 3615 O O . LYS B 1 237 ? 17.554 61.415 -589.997 1.00 28.18 217 LYS B O 1
ATOM 3621 N N . ALA B 1 238 ? 18.887 59.597 -589.977 1.00 27.49 218 ALA B N 1
ATOM 3622 C CA . ALA B 1 238 ? 19.751 60.039 -591.071 1.00 28.30 218 ALA B CA 1
ATOM 3623 C C . ALA B 1 238 ? 19.230 59.548 -592.435 1.00 28.42 218 ALA B C 1
ATOM 3624 O O . ALA B 1 238 ? 19.825 59.846 -593.476 1.00 27.91 218 ALA B O 1
ATOM 3626 N N . THR B 1 239 ? 18.125 58.798 -592.414 1.00 28.31 219 THR B N 1
ATOM 3627 C CA . THR B 1 239 ? 17.504 58.253 -593.629 1.00 29.39 219 THR B CA 1
ATOM 3628 C C . THR B 1 239 ? 17.295 59.291 -594.745 1.00 29.88 219 THR B C 1
ATOM 3629 O O . THR B 1 239 ? 17.583 59.012 -595.903 1.00 29.52 219 THR B O 1
ATOM 3633 N N . PRO B 1 240 ? 16.811 60.501 -594.410 1.00 30.53 220 PRO B N 1
ATOM 3634 C CA . PRO B 1 240 ? 16.601 61.519 -595.451 1.00 31.60 220 PRO B CA 1
ATOM 3635 C C . PRO B 1 240 ? 17.852 61.915 -596.238 1.00 31.75 220 PRO B C 1
ATOM 3636 O O . PRO B 1 240 ? 17.742 62.500 -597.315 1.00 31.55 220 PRO B O 1
ATOM 3640 N N . LEU B 1 241 ? 19.033 61.590 -595.711 1.00 31.95 221 LEU B N 1
ATOM 3641 C CA . LEU B 1 241 ? 20.300 61.938 -596.364 1.00 32.02 221 LEU B CA 1
ATOM 3642 C C . LEU B 1 241 ? 20.770 61.030 -597.494 1.00 33.25 221 LEU B C 1
ATOM 3643 O O . LEU B 1 241 ? 21.594 61.438 -598.313 1.00 33.07 221 LEU B O 1
ATOM 3648 N N . SER B 1 242 ? 20.308 59.788 -597.512 1.00 33.79 222 SER B N 1
ATOM 3649 C CA . SER B 1 242 ? 20.734 58.871 -598.562 1.00 36.47 222 SER B CA 1
ATOM 3650 C C . SER B 1 242 ? 19.723 57.774 -598.834 1.00 35.78 222 SER B C 1
ATOM 3651 O O . SER B 1 242 ? 18.990 57.362 -597.944 1.00 36.07 222 SER B O 1
ATOM 3654 N N . ASP B 1 243 ? 19.706 57.296 -600.073 1.00 36.22 223 ASP B N 1
ATOM 3655 C CA . ASP B 1 243 ? 18.806 56.218 -600.469 1.00 35.27 223 ASP B CA 1
ATOM 3656 C C . ASP B 1 243 ? 19.320 54.873 -599.957 1.00 32.47 223 ASP B C 1
ATOM 3657 O O . ASP B 1 243 ? 18.562 53.908 -599.859 1.00 31.18 223 ASP B O 1
ATOM 3662 N N . THR B 1 244 ? 20.606 54.820 -599.622 1.00 31.05 224 THR B N 1
ATOM 3663 C CA . THR B 1 244 ? 21.206 53.589 -599.133 1.00 31.11 224 THR B CA 1
ATOM 3664 C C . THR B 1 244 ? 21.950 53.758 -597.811 1.00 31.07 224 THR B C 1
ATOM 3665 O O . THR B 1 244 ? 22.365 54.861 -597.441 1.00 30.27 224 THR B O 1
ATOM 3669 N N . VAL B 1 245 ? 22.102 52.643 -597.104 1.00 29.56 225 VAL B N 1
ATOM 3670 C CA . VAL B 1 245 ? 22.814 52.605 -595.836 1.00 28.74 225 VAL B CA 1
ATOM 3671 C C . VAL B 1 245 ? 23.763 51.410 -595.891 1.00 29.55 225 VAL B C 1
ATOM 3672 O O . VAL B 1 245 ? 23.455 50.388 -596.507 1.00 28.65 225 VAL B O 1
ATOM 3676 N N . THR B 1 246 ? 24.927 51.558 -595.281 1.00 28.58 226 THR B N 1
ATOM 3677 C CA . THR B 1 246 ? 25.911 50.492 -595.269 1.00 30.93 226 THR B CA 1
ATOM 3678 C C . THR B 1 246 ? 26.243 50.089 -593.838 1.00 31.24 226 THR B C 1
ATOM 3679 O O . THR B 1 246 ? 26.645 50.918 -593.018 1.00 32.23 226 THR B O 1
ATOM 3683 N N . ILE B 1 247 ? 26.058 48.807 -593.552 1.00 30.42 227 ILE B N 1
ATOM 3684 C CA . ILE B 1 247 ? 26.310 48.241 -592.236 1.00 30.29 227 ILE B CA 1
ATOM 3685 C C . ILE B 1 247 ? 27.546 47.344 -592.281 1.00 30.09 227 ILE B C 1
ATOM 3686 O O . ILE B 1 247 ? 27.564 46.339 -592.990 1.00 29.34 227 ILE B O 1
ATOM 3691 N N . SER B 1 248 ? 28.564 47.708 -591.506 1.00 30.19 228 SER B N 1
ATOM 3692 C CA . SER B 1 248 ? 29.814 46.955 -591.458 1.00 30.36 228 SER B CA 1
ATOM 3693 C C . SER B 1 248 ? 29.955 46.223 -590.127 1.00 29.27 228 SER B C 1
ATOM 3694 O O . SER B 1 248 ? 29.906 46.833 -589.056 1.00 29.82 228 SER B O 1
ATOM 3697 N N . LEU B 1 249 ? 30.164 44.914 -590.210 1.00 28.70 229 LEU B N 1
ATOM 3698 C CA . LEU B 1 249 ? 30.264 44.070 -589.030 1.00 30.50 229 LEU B CA 1
ATOM 3699 C C . LEU B 1 249 ? 31.539 43.238 -588.897 1.00 32.69 229 LEU B C 1
ATOM 3700 O O . LEU B 1 249 ? 32.080 42.728 -589.881 1.00 32.31 229 LEU B O 1
ATOM 3705 N N . SER B 1 250 ? 31.982 43.096 -587.654 1.00 34.47 230 SER B N 1
ATOM 3706 C CA . SER B 1 250 ? 33.144 42.296 -587.282 1.00 37.27 230 SER B CA 1
ATOM 3707 C C . SER B 1 250 ? 32.863 41.825 -585.871 1.00 38.56 230 SER B C 1
ATOM 3708 O O . SER B 1 250 ? 32.312 42.571 -585.057 1.00 37.80 230 SER B O 1
ATOM 3711 N N . SER B 1 251 ? 33.229 40.581 -585.586 1.00 39.71 231 SER B N 1
ATOM 3712 C CA . SER B 1 251 ? 32.985 39.989 -584.279 1.00 41.77 231 SER B CA 1
ATOM 3713 C C . SER B 1 251 ? 33.632 40.708 -583.097 1.00 41.57 231 SER B C 1
ATOM 3714 O O . SER B 1 251 ? 33.091 40.692 -581.991 1.00 42.37 231 SER B O 1
ATOM 3717 N N . GLU B 1 252 ? 34.757 41.373 -583.335 1.00 42.91 232 GLU B N 1
ATOM 3718 C CA . GLU B 1 252 ? 35.474 42.067 -582.260 1.00 45.22 232 GLU B CA 1
ATOM 3719 C C . GLU B 1 252 ? 35.346 43.588 -582.266 1.00 45.03 232 GLU B C 1
ATOM 3720 O O . GLU B 1 252 ? 36.064 44.272 -581.531 1.00 45.62 232 GLU B O 1
ATOM 3722 N N . LEU B 1 253 ? 34.391 44.113 -583.028 1.00 43.88 233 LEU B N 1
ATOM 3723 C CA . LEU B 1 253 ? 34.234 45.556 -583.140 1.00 42.15 233 LEU B CA 1
ATOM 3724 C C . LEU B 1 253 ? 32.790 46.056 -583.089 1.00 39.43 233 LEU B C 1
ATOM 3725 O O . LEU B 1 253 ? 31.834 45.281 -583.207 1.00 36.78 233 LEU B O 1
ATOM 3730 N N . PRO B 1 254 ? 32.617 47.353 -582.797 1.00 36.78 234 PRO B N 1
ATOM 3731 C CA . PRO B 1 254 ? 31.267 47.923 -582.755 1.00 34.61 234 PRO B CA 1
ATOM 3732 C C . PRO B 1 254 ? 30.798 47.925 -584.213 1.00 31.27 234 PRO B C 1
ATOM 3733 O O . PRO B 1 254 ? 31.627 47.895 -585.125 1.00 30.09 234 PRO B O 1
ATOM 3737 N N . VAL B 1 255 ? 29.487 47.908 -584.437 1.00 29.55 235 VAL B N 1
ATOM 3738 C CA . VAL B 1 255 ? 28.963 47.940 -585.801 1.00 28.08 235 VAL B CA 1
ATOM 3739 C C . VAL B 1 255 ? 29.077 49.371 -586.335 1.00 28.77 235 VAL B C 1
ATOM 3740 O O . VAL B 1 255 ? 29.074 50.325 -585.557 1.00 30.16 235 VAL B O 1
ATOM 3744 N N . VAL B 1 256 ? 29.258 49.510 -587.645 1.00 28.31 236 VAL B N 1
ATOM 3745 C CA . VAL B 1 256 ? 29.343 50.827 -588.279 1.00 29.14 236 VAL B CA 1
ATOM 3746 C C . VAL B 1 256 ? 28.165 50.956 -589.239 1.00 29.70 236 VAL B C 1
ATOM 3747 O O . VAL B 1 256 ? 27.974 50.097 -590.099 1.00 30.59 236 VAL B O 1
ATOM 3751 N N . VAL B 1 257 ? 27.358 52.000 -589.050 1.00 28.54 237 VAL B N 1
ATOM 3752 C CA . VAL B 1 257 ? 26.191 52.272 -589.886 1.00 27.37 237 VAL B CA 1
ATOM 3753 C C . VAL B 1 257 ? 26.448 53.617 -590.560 1.00 28.31 237 VAL B C 1
ATOM 3754 O O . VAL B 1 257 ? 26.403 54.667 -589.911 1.00 28.98 237 VAL B O 1
ATOM 3758 N N . GLU B 1 258 ? 26.703 53.582 -591.866 1.00 27.77 238 GLU B N 1
ATOM 3759 C CA . GLU B 1 258 ? 27.029 54.788 -592.609 1.00 28.32 238 GLU B CA 1
ATOM 3760 C C . GLU B 1 258 ? 26.036 55.261 -593.672 1.00 28.31 238 GLU B C 1
ATOM 3761 O O . GLU B 1 258 ? 25.489 54.466 -594.439 1.00 28.42 238 GLU B O 1
ATOM 3767 N N . TYR B 1 259 ? 25.816 56.573 -593.689 1.00 27.06 239 TYR B N 1
ATOM 3768 C CA . TYR B 1 259 ? 24.934 57.234 -594.642 1.00 29.78 239 TYR B CA 1
ATOM 3769 C C . TYR B 1 259 ? 25.782 58.299 -595.347 1.00 31.87 239 TYR B C 1
ATOM 3770 O O . TYR B 1 259 ? 26.501 59.053 -594.688 1.00 31.11 239 TYR B O 1
ATOM 3779 N N . LYS B 1 260 ? 25.712 58.356 -596.673 1.00 33.80 240 LYS B N 1
ATOM 3780 C CA . LYS B 1 260 ? 26.475 59.354 -597.426 1.00 36.42 240 LYS B CA 1
ATOM 3781 C C . LYS B 1 260 ? 25.736 60.688 -597.485 1.00 37.55 240 LYS B C 1
ATOM 3782 O O . LYS B 1 260 ? 24.512 60.720 -597.650 1.00 36.93 240 LYS B O 1
ATOM 3788 N N . VAL B 1 261 ? 26.475 61.781 -597.283 1.00 38.18 241 VAL B N 1
ATOM 3789 C CA . VAL B 1 261 ? 25.900 63.125 -597.336 1.00 40.50 241 VAL B CA 1
ATOM 3790 C C . VAL B 1 261 ? 26.211 63.653 -598.722 1.00 42.12 241 VAL B C 1
ATOM 3791 O O . VAL B 1 261 ? 27.347 64.068 -598.988 1.00 41.46 241 VAL B O 1
ATOM 3795 N N . ALA B 1 262 ? 25.207 63.623 -599.604 1.00 44.29 242 ALA B N 1
ATOM 3796 C CA . ALA B 1 262 ? 25.382 64.058 -600.995 1.00 46.66 242 ALA B CA 1
ATOM 3797 C C . ALA B 1 262 ? 26.629 63.317 -601.471 1.00 47.53 242 ALA B C 1
ATOM 3798 O O . ALA B 1 262 ? 26.754 62.108 -601.249 1.00 48.62 242 ALA B O 1
ATOM 3800 N N . GLU B 1 263 ? 27.565 64.034 -602.080 1.00 48.38 243 GLU B N 1
ATOM 3801 C CA . GLU B 1 263 ? 28.816 63.423 -602.503 1.00 50.34 243 GLU B CA 1
ATOM 3802 C C . GLU B 1 263 ? 29.953 64.285 -601.982 1.00 49.81 243 GLU B C 1
ATOM 3803 O O . GLU B 1 263 ? 30.969 64.488 -602.653 1.00 50.37 243 GLU B O 1
ATOM 3809 N N . MET B 1 264 ? 29.770 64.772 -600.756 1.00 48.19 244 MET B N 1
ATOM 3810 C CA . MET B 1 264 ? 30.744 65.632 -600.101 1.00 46.20 244 MET B CA 1
ATOM 3811 C C . MET B 1 264 ? 31.121 65.141 -598.706 1.00 43.99 244 MET B C 1
ATOM 3812 O O . MET B 1 264 ? 31.860 65.816 -597.999 1.00 44.74 244 MET B O 1
ATOM 3817 N N . GLY B 1 265 ? 30.594 63.995 -598.291 1.00 41.41 245 GLY B N 1
ATOM 3818 C CA . GLY B 1 265 ? 30.918 63.503 -596.966 1.00 38.10 245 GLY B CA 1
ATOM 3819 C C . GLY B 1 265 ? 30.056 62.357 -596.482 1.00 37.07 245 GLY B C 1
ATOM 3820 O O . GLY B 1 265 ? 29.463 61.630 -597.280 1.00 35.84 245 GLY B O 1
ATOM 3821 N N . TYR B 1 266 ? 29.930 62.234 -595.166 1.00 34.65 246 TYR B N 1
ATOM 3822 C CA . TYR B 1 266 ? 29.160 61.143 -594.591 1.00 33.29 246 TYR B CA 1
ATOM 3823 C C . TYR B 1 266 ? 28.818 61.338 -593.127 1.00 32.78 246 TYR B C 1
ATOM 3824 O O . TYR B 1 266 ? 29.269 62.285 -592.475 1.00 31.87 246 TYR B O 1
ATOM 3833 N N . ILE B 1 267 ? 28.013 60.412 -592.624 1.00 32.40 247 ILE B N 1
ATOM 3834 C CA . ILE B 1 267 ? 27.651 60.364 -591.218 1.00 32.05 247 ILE B CA 1
ATOM 3835 C C . ILE B 1 267 ? 27.816 58.898 -590.853 1.00 31.74 247 ILE B C 1
ATOM 3836 O O . ILE B 1 267 ? 27.125 58.032 -591.409 1.00 30.54 247 ILE B O 1
ATOM 3841 N N . ARG B 1 268 ? 28.797 58.617 -589.998 1.00 30.48 248 ARG B N 1
ATOM 3842 C CA . ARG B 1 268 ? 29.066 57.257 -589.542 1.00 30.62 248 ARG B CA 1
ATOM 3843 C C . ARG B 1 268 ? 28.677 57.095 -588.080 1.00 28.96 248 ARG B C 1
ATOM 3844 O O . ARG B 1 268 ? 29.121 57.865 -587.231 1.00 30.36 248 ARG B O 1
ATOM 3852 N N . TYR B 1 269 ? 27.834 56.106 -587.800 1.00 27.67 249 TYR B N 1
ATOM 3853 C CA . TYR B 1 269 ? 27.402 55.808 -586.438 1.00 28.21 249 TYR B CA 1
ATOM 3854 C C . TYR B 1 269 ? 28.050 54.486 -586.017 1.00 28.65 249 TYR B C 1
ATOM 3855 O O . TYR B 1 269 ? 28.077 53.523 -586.790 1.00 29.30 249 TYR B O 1
ATOM 3864 N N . TYR B 1 270 ? 28.569 54.444 -584.797 1.00 27.65 250 TYR B N 1
ATOM 3865 C CA . TYR B 1 270 ? 29.182 53.234 -584.261 1.00 28.34 250 TYR B CA 1
ATOM 3866 C C . TYR B 1 270 ? 28.381 52.844 -583.034 1.00 27.81 250 TYR B C 1
ATOM 3867 O O . TYR B 1 270 ? 27.986 53.697 -582.245 1.00 27.89 250 TYR B O 1
ATOM 3876 N N . LEU B 1 271 ? 28.125 51.556 -582.886 1.00 27.95 251 LEU B N 1
ATOM 3877 C CA . LEU B 1 271 ? 27.359 51.074 -581.754 1.00 27.74 251 LEU B CA 1
ATOM 3878 C C . LEU B 1 271 ? 28.006 49.839 -581.159 1.00 29.35 251 LEU B C 1
ATOM 3879 O O . LEU B 1 271 ? 28.192 48.825 -581.843 1.00 28.90 251 LEU B O 1
ATOM 3884 N N . ALA B 1 272 ? 28.377 49.946 -579.888 1.00 27.89 252 ALA B N 1
ATOM 3885 C CA . ALA B 1 272 ? 28.996 48.839 -579.171 1.00 29.98 252 ALA B CA 1
ATOM 3886 C C . ALA B 1 272 ? 27.953 47.734 -579.000 1.00 30.57 252 ALA B C 1
ATOM 3887 O O . ALA B 1 272 ? 26.788 48.012 -578.719 1.00 31.64 252 ALA B O 1
ATOM 3889 N N . PRO B 1 273 ? 28.354 46.468 -579.192 1.00 31.86 253 PRO B N 1
ATOM 3890 C CA . PRO B 1 273 ? 27.436 45.332 -579.059 1.00 33.42 253 PRO B CA 1
ATOM 3891 C C . PRO B 1 273 ? 27.141 44.893 -577.625 1.00 35.60 253 PRO B C 1
ATOM 3892 O O . PRO B 1 273 ? 27.783 45.344 -576.671 1.00 35.17 253 PRO B O 1
ATOM 3896 N N . LYS B 1 274 ? 26.108 44.067 -577.488 1.00 37.21 254 LYS B N 1
ATOM 3897 C CA . LYS B 1 274 ? 25.725 43.498 -576.200 1.00 41.10 254 LYS B CA 1
ATOM 3898 C C . LYS B 1 274 ? 26.357 42.111 -576.239 1.00 43.93 254 LYS B C 1
ATOM 3899 O O . LYS B 1 274 ? 26.111 41.350 -577.183 1.00 44.09 254 LYS B O 1
ATOM 3905 N N . ILE B 1 275 ? 27.215 41.805 -575.265 1.00 46.29 255 ILE B N 1
ATOM 3906 C CA . ILE B 1 275 ? 27.885 40.503 -575.210 1.00 50.09 255 ILE B CA 1
ATOM 3907 C C . ILE B 1 275 ? 27.704 39.790 -573.860 1.00 51.95 255 ILE B C 1
ATOM 3908 O O . ILE B 1 275 ? 27.479 40.426 -572.831 1.00 51.29 255 ILE B O 1
ATOM 3913 N N . GLU B 1 276 ? 27.766 38.461 -573.880 1.00 55.01 256 GLU B N 1
ATOM 3914 C CA . GLU B 1 276 ? 27.621 37.661 -572.661 1.00 58.07 256 GLU B CA 1
ATOM 3915 C C . GLU B 1 276 ? 28.869 37.699 -571.793 1.00 58.37 256 GLU B C 1
ATOM 3916 O O . GLU B 1 276 ? 29.969 37.415 -572.323 1.00 58.63 256 GLU B O 1
ATOM 3923 N N . ARG C 2 4 ? 23.300 38.658 -572.032 1.00 53.41 142 ARG Y N 1
ATOM 3924 C CA . ARG C 2 4 ? 24.214 39.643 -572.692 1.00 53.12 142 ARG Y CA 1
ATOM 3925 C C . ARG C 2 4 ? 24.214 41.029 -572.023 1.00 52.06 142 ARG Y C 1
ATOM 3926 O O . ARG C 2 4 ? 23.160 41.564 -571.655 1.00 51.96 142 ARG Y O 1
ATOM 3928 N N . ARG C 2 5 ? 25.407 41.602 -571.874 1.00 50.79 143 ARG Y N 1
ATOM 3929 C CA . ARG C 2 5 ? 25.581 42.915 -571.257 1.00 48.76 143 ARG Y CA 1
ATOM 3930 C C . ARG C 2 5 ? 26.056 43.956 -572.277 1.00 45.58 143 ARG Y C 1
ATOM 3931 O O . ARG C 2 5 ? 26.859 43.648 -573.160 1.00 44.05 143 ARG Y O 1
ATOM 3939 N N . GLN C 2 6 ? 25.554 45.184 -572.142 1.00 42.06 144 GLN Y N 1
ATOM 3940 C CA . GLN C 2 6 ? 25.909 46.286 -573.037 1.00 40.05 144 GLN Y CA 1
ATOM 3941 C C . GLN C 2 6 ? 27.320 46.831 -572.818 1.00 39.03 144 GLN Y C 1
ATOM 3942 O O . GLN C 2 6 ? 27.605 47.438 -571.786 1.00 38.95 144 GLN Y O 1
ATOM 3948 N N . THR C 2 7 ? 28.191 46.641 -573.807 1.00 38.09 145 THR Y N 1
ATOM 3949 C CA . THR C 2 7 ? 29.569 47.132 -573.729 1.00 37.17 145 THR Y CA 1
ATOM 3950 C C . THR C 2 7 ? 29.622 48.618 -574.120 1.00 37.37 145 THR Y C 1
ATOM 3951 O O . THR C 2 7 ? 28.636 49.170 -574.619 1.00 37.67 145 THR Y O 1
ATOM 3955 N N . SER C 2 8 ? 30.746 49.283 -573.865 1.00 36.29 146 SER Y N 1
ATOM 3956 C CA . SER C 2 8 ? 30.861 50.690 -574.226 1.00 36.88 146 SER Y CA 1
ATOM 3957 C C . SER C 2 8 ? 31.848 50.873 -575.369 1.00 35.90 146 SER Y C 1
ATOM 3958 O O . SER C 2 8 ? 32.667 49.986 -575.634 1.00 37.14 146 SER Y O 1
ATOM 3961 N N . MET C 2 9 ? 31.732 51.995 -576.076 1.00 34.02 147 MET Y N 1
ATOM 3962 C CA . MET C 2 9 ? 32.620 52.312 -577.192 1.00 34.42 147 MET Y CA 1
ATOM 3963 C C . MET C 2 9 ? 34.077 52.351 -576.747 1.00 36.30 147 MET Y C 1
ATOM 3964 O O . MET C 2 9 ? 34.979 51.996 -577.515 1.00 34.51 147 MET Y O 1
ATOM 3969 N N . THR C 2 10 ? 34.296 52.784 -575.506 1.00 37.20 148 THR Y N 1
ATOM 3970 C CA . THR C 2 10 ? 35.640 52.889 -574.953 1.00 40.18 148 THR Y CA 1
ATOM 3971 C C . THR C 2 10 ? 36.271 51.546 -574.571 1.00 42.05 148 THR Y C 1
ATOM 3972 O O . THR C 2 10 ? 37.378 51.505 -574.011 1.00 43.91 148 THR Y O 1
ATOM 3976 N N . ASP C 2 11 ? 35.555 50.454 -574.831 1.00 41.66 149 ASP Y N 1
ATOM 3977 C CA . ASP C 2 11 ? 36.089 49.115 -574.571 1.00 41.22 149 ASP Y CA 1
ATOM 3978 C C . ASP C 2 11 ? 36.833 48.684 -575.843 1.00 42.03 149 ASP Y C 1
ATOM 3979 O O . ASP C 2 11 ? 37.627 47.738 -575.829 1.00 43.47 149 ASP Y O 1
ATOM 3984 N N . PHE C 2 12 ? 36.572 49.393 -576.940 1.00 40.73 150 PHE Y N 1
ATOM 3985 C CA . PHE C 2 12 ? 37.175 49.084 -578.232 1.00 40.76 150 PHE Y CA 1
ATOM 3986 C C . PHE C 2 12 ? 38.141 50.146 -578.744 1.00 41.87 150 PHE Y C 1
ATOM 3987 O O . PHE C 2 12 ? 39.223 49.820 -579.246 1.00 40.34 150 PHE Y O 1
ATOM 3995 N N . TYR C 2 13 ? 37.728 51.409 -578.661 1.00 42.83 151 TYR Y N 1
ATOM 3996 C CA . TYR C 2 13 ? 38.550 52.520 -579.134 1.00 44.26 151 TYR Y CA 1
ATOM 3997 C C . TYR C 2 13 ? 38.850 53.471 -577.988 1.00 44.83 151 TYR Y C 1
ATOM 3998 O O . TYR C 2 13 ? 38.039 53.633 -577.078 1.00 44.09 151 TYR Y O 1
ATOM 4007 N N . HIS C 2 14 ? 40.015 54.110 -578.040 1.00 44.98 152 HIS Y N 1
ATOM 4008 C CA . HIS C 2 14 ? 40.401 55.050 -576.996 1.00 46.14 152 HIS Y CA 1
ATOM 4009 C C . HIS C 2 14 ? 40.920 56.337 -577.601 1.00 45.59 152 HIS Y C 1
ATOM 4010 O O . HIS C 2 14 ? 41.150 56.413 -578.809 1.00 43.72 152 HIS Y O 1
ATOM 4017 N N . SER C 2 15 ? 41.062 57.364 -576.769 1.00 46.02 153 SER Y N 1
ATOM 4018 C CA . SER C 2 15 ? 41.561 58.651 -577.228 1.00 47.78 153 SER Y CA 1
ATOM 4019 C C . SER C 2 15 ? 42.799 58.459 -578.091 1.00 48.76 153 SER Y C 1
ATOM 4020 O O . SER C 2 15 ? 43.639 57.601 -577.814 1.00 48.39 153 SER Y O 1
ATOM 4023 N N . LYS C 2 16 ? 42.900 59.256 -579.145 1.00 50.34 154 LYS Y N 1
ATOM 4024 C CA . LYS C 2 16 ? 44.037 59.195 -580.0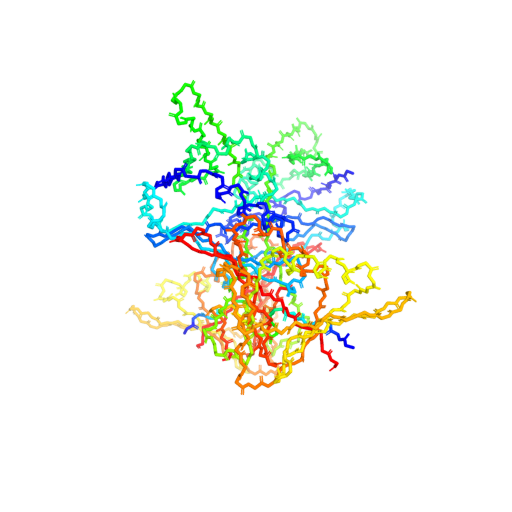54 1.00 52.11 154 LYS Y CA 1
ATOM 4025 C C . LYS C 2 16 ? 45.335 59.507 -579.280 1.00 52.73 154 LYS Y C 1
ATOM 4026 O O . LYS C 2 16 ? 46.437 59.137 -579.706 1.00 52.29 154 LYS Y O 1
ATOM 4032 N N . ARG C 2 17 ? 45.190 60.143 -578.116 1.00 52.81 155 ARG Y N 1
ATOM 4033 C CA . ARG C 2 17 ? 46.338 60.522 -577.292 1.00 52.56 155 ARG Y CA 1
ATOM 4034 C C . ARG C 2 17 ? 46.726 59.494 -576.228 1.00 52.39 155 ARG Y C 1
ATOM 4035 O O . ARG C 2 17 ? 47.792 59.608 -575.609 1.00 51.56 155 ARG Y O 1
ATOM 4043 N N . ARG C 2 18 ? 45.871 58.491 -576.027 1.00 51.86 156 ARG Y N 1
ATOM 4044 C CA . ARG C 2 18 ? 46.107 57.472 -575.014 1.00 51.83 156 ARG Y CA 1
ATOM 4045 C C . ARG C 2 18 ? 47.488 56.824 -575.090 1.00 52.98 156 ARG Y C 1
ATOM 4046 O O . ARG C 2 18 ? 48.051 56.636 -576.173 1.00 51.35 156 ARG Y O 1
ATOM 4054 N N . LEU C 2 19 ? 48.042 56.554 -573.910 1.00 54.25 157 LEU Y N 1
ATOM 4055 C CA . LEU C 2 19 ? 49.343 55.906 -573.761 1.00 56.05 157 LEU Y CA 1
ATOM 4056 C C . LEU C 2 19 ? 49.151 54.731 -572.800 1.00 57.23 157 LEU Y C 1
ATOM 4057 O O . LEU C 2 19 ? 48.376 54.825 -571.832 1.00 56.84 157 LEU Y O 1
ATOM 4062 N N . ILE C 2 20 ? 49.803 53.608 -573.105 1.00 58.61 158 ILE Y N 1
ATOM 4063 C CA . ILE C 2 20 ? 49.720 52.410 -572.266 1.00 59.87 158 ILE Y CA 1
ATOM 4064 C C . ILE C 2 20 ? 51.116 52.082 -571.723 1.00 61.09 158 ILE Y C 1
ATOM 4065 O O . ILE C 2 20 ? 52.121 52.332 -572.447 1.00 61.66 158 ILE Y O 1
ATOM 4070 N N . ARG D 2 5 ? 58.408 62.350 -572.414 1.00 44.62 143 ARG X N 1
ATOM 4071 C CA . ARG D 2 5 ? 57.031 62.554 -572.961 1.00 42.94 143 ARG X CA 1
ATOM 4072 C C . ARG D 2 5 ? 55.995 62.840 -571.874 1.00 40.91 143 ARG X C 1
ATOM 4073 O O . ARG D 2 5 ? 55.838 62.077 -570.918 1.00 40.77 143 ARG X O 1
ATOM 4075 N N . GLN D 2 6 ? 55.257 63.927 -572.062 1.00 39.42 144 GLN X N 1
ATOM 4076 C CA . GLN D 2 6 ? 54.221 64.342 -571.126 1.00 37.01 144 GLN X CA 1
ATOM 4077 C C . GLN D 2 6 ? 52.958 63.474 -571.254 1.00 36.60 144 GLN X C 1
ATOM 4078 O O . GLN D 2 6 ? 52.267 63.525 -572.277 1.00 37.89 144 GLN X O 1
ATOM 4084 N N . THR D 2 7 ? 52.662 62.673 -570.231 1.00 34.47 145 THR X N 1
ATOM 4085 C CA . THR D 2 7 ? 51.454 61.841 -570.255 1.00 34.54 145 THR X CA 1
ATOM 4086 C C . THR D 2 7 ? 50.215 62.699 -569.956 1.00 33.12 145 THR X C 1
ATOM 4087 O O . THR D 2 7 ? 50.335 63.896 -569.678 1.00 32.86 145 THR X O 1
ATOM 4091 N N . SER D 2 8 ? 49.032 62.096 -570.056 1.00 32.20 146 SER X N 1
ATOM 4092 C CA . SER D 2 8 ? 47.771 62.794 -569.789 1.00 32.94 146 SER X CA 1
ATOM 4093 C C . SER D 2 8 ? 47.086 62.216 -568.558 1.00 31.60 146 SER X C 1
ATOM 4094 O O . SER D 2 8 ? 47.299 61.052 -568.212 1.00 30.61 146 SER X O 1
ATOM 4097 N N . MET D 2 9 ? 46.260 63.030 -567.899 1.00 31.19 147 MET X N 1
ATOM 4098 C CA . MET D 2 9 ? 45.521 62.575 -566.728 1.00 31.12 147 MET X CA 1
ATOM 4099 C C . MET D 2 9 ? 44.637 61.408 -567.161 1.00 32.72 147 MET X C 1
ATOM 4100 O O . MET D 2 9 ? 44.445 60.449 -566.418 1.00 33.05 147 MET X O 1
ATOM 4105 N N . THR D 2 10 ? 44.102 61.515 -568.374 1.00 34.04 148 THR X N 1
ATOM 4106 C CA . THR D 2 10 ? 43.236 60.490 -568.946 1.00 35.66 148 THR X CA 1
ATOM 4107 C C . THR D 2 10 ? 43.947 59.152 -569.232 1.00 37.02 148 THR X C 1
ATOM 4108 O O . THR D 2 10 ? 43.298 58.166 -569.593 1.00 37.44 148 THR X O 1
ATOM 4112 N N . ASP D 2 11 ? 45.275 59.133 -569.113 1.00 36.45 149 ASP X N 1
ATOM 4113 C CA . ASP D 2 11 ? 46.049 57.900 -569.295 1.00 37.76 149 ASP X CA 1
ATOM 4114 C C . ASP D 2 11 ? 46.053 57.121 -567.974 1.00 38.12 149 ASP X C 1
ATOM 4115 O O . ASP D 2 11 ? 46.582 56.009 -567.897 1.00 39.55 149 ASP X O 1
ATOM 4120 N N . PHE D 2 12 ? 45.488 57.723 -566.929 1.00 36.64 150 PHE X N 1
ATOM 4121 C CA . PHE D 2 12 ? 45.445 57.101 -565.611 1.00 37.45 150 PHE X CA 1
ATOM 4122 C C . PHE D 2 12 ? 44.034 56.881 -565.086 1.00 38.28 150 PHE X C 1
ATOM 4123 O O . PHE D 2 12 ? 43.716 55.813 -564.568 1.00 38.65 150 PHE X O 1
ATOM 4131 N N . TYR D 2 13 ? 43.199 57.907 -565.208 1.00 39.87 151 TYR X N 1
ATOM 4132 C CA . TYR D 2 13 ? 41.822 57.856 -564.728 1.00 40.92 151 TYR X CA 1
ATOM 4133 C C . TYR D 2 13 ? 40.869 58.129 -565.879 1.00 42.69 151 TYR X C 1
ATOM 4134 O O . TYR D 2 13 ? 41.117 59.005 -566.707 1.00 42.41 151 TYR X O 1
ATOM 4143 N N . HIS D 2 14 ? 39.776 57.383 -565.948 1.00 45.74 152 HIS X N 1
ATOM 4144 C CA . HIS D 2 14 ? 38.833 57.624 -567.027 1.00 48.11 152 HIS X CA 1
ATOM 4145 C C . HIS D 2 14 ? 37.605 58.397 -566.567 1.00 47.78 152 HIS X C 1
ATOM 4146 O O . HIS D 2 14 ? 37.332 58.526 -565.365 1.00 45.88 152 HIS X O 1
ATOM 4153 N N . SER D 2 15 ? 36.916 58.977 -567.542 1.00 48.73 153 SER X N 1
ATOM 4154 C CA . SER D 2 15 ? 35.713 59.763 -567.296 1.00 50.14 153 SER X CA 1
ATOM 4155 C C . SER D 2 15 ? 34.563 58.912 -566.778 1.00 50.47 153 SER X C 1
ATOM 4156 O O . SER D 2 15 ? 33.710 59.453 -566.035 1.00 50.60 153 SER X O 1
#

GO terms:
  GO:0005634 nucleus (C, HDA)
  GO:0005730 nucleolus (C, HDA)
  GO:0005737 cytoplasm (C, HDA)
  GO:0005829 cytosol (C, HDA)
  GO:0005515 protein binding (F, IPI)

Solvent-accessible surface area: 25336 Å² total; per-residue (Å²): 97,0,54,0,60,4,72,99,0,11,17,1,34,57,0,0,75,3,0,57,85,19,11,120,28,0,17,0,36,2,35,87,88,2,0,32,3,28,4,8,8,112,63,21,12,0,0,0,20,2,30,0,86,21,133,31,15,117,77,52,96,22,87,130,109,24,72,3,4,0,56,0,27,66,0,5,150,47,2,166,76,3,32,89,116,6,14,1,10,2,77,11,93,43,86,37,83,46,0,21,0,36,0,32,13,85,102,119,123,75,106,21,80,58,10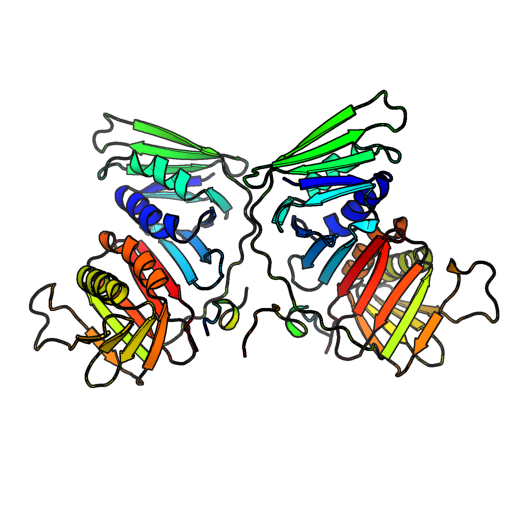5,14,149,40,57,96,22,60,29,15,71,8,44,44,94,153,44,144,24,46,0,41,0,96,0,11,3,70,47,1,30,120,2,4,149,75,2,45,86,43,8,115,40,3,52,2,19,0,58,170,117,10,0,84,2,26,9,68,32,156,141,30,119,30,92,47,73,28,175,97,68,146,85,100,96,103,116,130,23,34,12,58,25,82,62,104,92,87,6,73,15,27,0,7,2,173,11,0,35,19,0,14,95,0,30,83,17,24,131,44,0,12,1,15,0,5,65,75,36,0,0,11,0,24,0,80,0,40,172,16,2,22,0,67,0,11,0,0,1,57,132,101,1,56,1,62,4,69,96,0,9,13,2,38,65,0,1,60,2,1,40,80,17,9,115,27,1,19,0,35,2,33,82,96,2,0,34,4,26,8,25,8,113,60,54,11,0,0,0,19,2,38,0,81,21,135,29,16,119,84,45,108,21,92,124,99,22,72,4,5,0,44,0,26,62,0,3,145,44,2,126,79,4,31,88,106,7,19,0,6,2,81,9,94,64,85,32,111,35,1,26,0,27,0,47,13,83,101,76,122,82,100,22,94,52,107,9,167,40,32,59,21,47,43,28,64,1,12,45,87,152,39,166,28,48,0,41,1,82,0,23,2,82,44,0,30,125,2,3,146,75,3,41,84,45,6,116,38,3,54,2,24,2,60,183,106,7,0,85,2,24,8,69,31,162,144,29,117,31,88,50,69,21,135,102,124,144,106,76,142,25,98,65,78,13,32,60,33,99,52,80,83,91,6,70,17,25,0,9,3,179,18,0,39,18,0,15,86,0,23,89,17,24,97,29,0,39,1,14,0,7,68,72,39,0,0,10,0,30,0,86,0,47,163,11,2,22,0,75,0,10,0,0,1,44,79,199,86,193,69,29,28,0,55,101,58,9,97,1,162,79,47,90,199,94,63,9,14,0,9,29,58,14,154,65

CATH classification: 3.70.10.10

B-factor: mean 37.56, std 9.19, range [20.74, 74.92]

Secondary structure (DSSP, 8-state):
-EEEEES-THHHHHHHHHHTTT-SEEEEEEETTEEEEEEE-TTSSEEEEEEEEGGGSSEEEESS-EEEEEEHHHHHHHHHTS-TT-EEEEEE-TT-SEEEEEEE-TTSS-EEEEEEE---EEPPP--------SEEEEEEHHHHHHHHHHHHTT-SEEEEEEETTEEEEEEEETTEEEEEEE---SS--SGGG--EEEESS-EEEEEEHHHHHHHGGGGGG-SEEEEEE-TTS-EEEEEEETTTEEEEEEEPPB-/-EEEEES-HHHHHHHHHHHTTT-SEEEEEE-SSEEEEEEE-TTSSEEEEEEEEGGG-SEEEESS-EEEEEEHHHHHHHHTTS-TT-EEEEEE-TT-SEEEEEEE-TTSS-EEEEEEE--EE---PBP------SEEEEEEHHHHHHHHHHHHTT-SEEEEEEETTEEEEEEEETTEEEEEEE---S--SSGGG--EEEESS-EEEEEEHHHHHHHGGGGGG-SEEEEEE-TTS-EEEEEEETTTEEEEEEEPPEE-/-B--GGGTS--/-EE--GGGT--BTT---

Foldseek 3Di:
DWKFKAQQLLLVLLVLLLPCVQDFKWKWKDDQQFTWTWAHGPVNQKIKTWTFGSVNTPDTDDPHIDIFIDGSVVVNVVSVPADRRWIWMWDDDRPDQKIWIWTAHPVRPDIDIDMDGTDDDDGDGDDDDDDDFQKKKKAFLVVLLCVLVVQVVAAFKWKWKQDPQAIKTWHHHDVGIDMDGDDQDPDCPDLRRPMDMDGNDIEIFMFTSVVSNSNSSSNVQARMWMWGHHNPAFIWIWDARPPRIIMIMTGHTDD/DWKFKAQQLVLVLLVLLLPCVQDQKWKFKDDQFFTWTWAHGPVNFKIKTWTFTSVRTPDTDDPDIDIFIDGSVVVNVVSVPADSRWIWMWDADPVGQWIWIWTAHPVRPDIDIDIGGTDDDDGDGDDDDDDDFQKKKKAFLVVLLCLLVVQVVAAFKWKWKQDPQAIKIWGHHPVGIDMDGDDADPDDDDVLHGIDMDGNDIEIFMFTSVVSNSNSSSNVQARMWMWGHHNPAFIWIWDARPPRIIMIMTGHTDDD/DDDDDPCVPDDDPPDDD/DDDDPCVPDPD

InterPro domains:
  IPR000730 Proliferating cell nuclear antigen, PCNA [MF_00317] (2-255)
  IPR000730 Proliferating cell nuclear antigen, PCNA [PR00339] (10-29)
  IPR000730 Proliferating cell nuclear antigen, PCNA [PR00339] (34-52)
  IPR000730 Proliferating cell nuclear antigen, PCNA [PR00339] (56-80)
  IPR000730 Proliferating cell nuclear antigen, PCNA [PR00339] (110-132)
  IPR000730 Proliferating cell nuclear antigen, PCNA [PR00339] (203-217)
  IPR000730 Proliferating cell nuclear antigen, PCNA [PR00339] (241-258)
  IPR000730 Proliferating cell nuclear antigen, PCNA [PTHR11352] (1-261)
  IPR000730 Proliferating cell nuclear antigen, PCNA [TIGR00590] (1-259)
  IPR022648 Proliferating cell nuclear antigen, PCNA, N-terminal [PF00705] (1-125)
  IPR022649 Proliferating cell nuclear antigen, PCNA, C-terminal [PF02747] (127-254)
  IPR022659 Proliferating cell nuclear antigen, PCNA, conserved site [PS00293] (61-79)
  IPR022659 Proliferating cell nuclear antigen, PCNA, conserved site [PS01251] (34-57)
  IPR046938 DNA clamp superfamily [SSF55979] (1-126)
  IPR046938 DNA clamp superfamily [SSF55979] (127-255)

Organism: Arabidopsis thaliana (NCBI:txid3702)